Protein AF-0000000070905536 (afdb_homodimer)

Secondary structure (DSSP, 8-state):
-------------TT-----SS-PPEEEEEEE-TTSSHHHHHHHHHT-GGGTTTEEEE---HHHHHSGGGSS--HHHHHHH-HHHHHHHHHHHHHHHHHHHHHHHHHH---SEEEEES-HHHIIIIIIHHHHHTT-S-HHHHHHHHHHHHHHHHH-GGGS-SEEEEEE--HHHHHHHHHHHT-GGGGG--HHHHHHHHHHHIIIIIIHHHGGGS--S--SS-EEEE----TTS-GGGTT-EEEEEE--TT--TTS--HHHHHHHHHHHHHHHHHHHHHHHHHH---S----------/-------------TT-----SS-PPEEEEEEE-TTSSHHHHHHHHHT-GGGTTTEEEE---HHHHHSGGGSS--HHHHHHH-HHHHHHHHHHHHHHHHHHHHHHHHHH---SEEEEES-HHHIIIIIIHHHHHTT-S-HHHHHHHHHHHHHHHHH-GGGS-SEEEEEE--HHHHHHHHHHHT-GGGGG--HHHHHHHHHHHIIIIIIHHHSTTSS----SS-EEEE----TTS-GGGTT-EEEEEE--TT--TTS--HHHHHHHHHHHHHHHHHHHHHHHHHH---S----------

InterPro domains:
  IPR027417 P-loop containing nucleoside triphosphate hydrolase [G3DSA:3.40.50.300] (26-272)
  IPR027417 P-loop containing nucleoside triphosphate hydrolase [SSF52540] (27-208)
  IPR031314 Deoxynucleoside kinase domain [PF01712] (29-270)
  IPR031314 Deoxynucleoside kinase domain [cd01673] (27-213)
  IPR050566 Deoxyribonucleoside Kinase [PTHR10513] (25-276)

Structure (mmCIF, N/CA/C/O backbone):
data_AF-0000000070905536-model_v1
#
loop_
_entity.id
_entity.type
_entity.pdbx_description
1 polymer 'Deoxynucleoside kinase domain-containing protein'
#
loop_
_atom_site.group_PDB
_atom_site.id
_atom_site.type_symbol
_atom_site.label_atom_id
_atom_site.label_alt_id
_atom_site.label_comp_id
_atom_site.label_asym_id
_atom_site.label_entity_id
_atom_site.label_seq_id
_atom_site.pdbx_PDB_ins_code
_atom_site.Cartn_x
_atom_site.Cartn_y
_atom_site.Cartn_z
_atom_site.occupancy
_atom_site.B_iso_or_equiv
_atom_site.auth_seq_id
_atom_site.auth_comp_id
_atom_site.auth_asym_id
_atom_site.auth_atom_id
_atom_site.pdbx_PDB_model_num
ATOM 1 N N . MET A 1 1 ? 29.844 -22.031 35.531 1 24.77 1 MET A N 1
ATOM 2 C CA . MET A 1 1 ? 28.781 -21.094 35.188 1 24.77 1 MET A CA 1
ATOM 3 C C . MET A 1 1 ? 29.25 -20.078 34.156 1 24.77 1 MET A C 1
ATOM 5 O O . MET A 1 1 ? 29.859 -19.062 34.531 1 24.77 1 MET A O 1
ATOM 9 N N . GLU A 1 2 ? 29.781 -20.422 33.031 1 27.12 2 GLU A N 1
ATOM 10 C CA . GLU A 1 2 ? 30.562 -19.656 32.062 1 27.12 2 GLU A CA 1
ATOM 11 C C . GLU A 1 2 ? 29.672 -18.688 31.297 1 27.12 2 GLU A C 1
ATOM 13 O O . GLU A 1 2 ? 28.656 -19.078 30.719 1 27.12 2 GLU A O 1
ATOM 18 N N . ILE A 1 3 ? 29.688 -17.359 31.672 1 24.09 3 ILE A N 1
ATOM 19 C CA . ILE A 1 3 ? 28.984 -16.188 31.141 1 24.09 3 ILE A CA 1
ATOM 20 C C . ILE A 1 3 ? 29.344 -15.977 29.688 1 24.09 3 ILE A C 1
ATOM 22 O O . ILE A 1 3 ? 30.5 -15.695 29.359 1 24.09 3 ILE A O 1
ATOM 26 N N . VAL A 1 4 ? 28.75 -16.672 28.766 1 25.94 4 VAL A N 1
ATOM 27 C CA . VAL A 1 4 ? 28.969 -16.422 27.344 1 25.94 4 VAL A CA 1
ATOM 28 C C . VAL A 1 4 ? 28.656 -14.961 27.031 1 25.94 4 VAL A C 1
ATOM 30 O O . VAL A 1 4 ? 27.531 -14.5 27.25 1 25.94 4 VAL A O 1
ATOM 33 N N . GLU A 1 5 ? 29.578 -14.039 27.016 1 24.72 5 GLU A N 1
ATOM 34 C CA . GLU A 1 5 ? 29.5 -12.625 26.672 1 24.72 5 GLU A CA 1
ATOM 35 C C . GLU A 1 5 ? 28.969 -12.43 25.266 1 24.72 5 GLU A C 1
ATOM 37 O O . GLU A 1 5 ? 29.562 -12.898 24.297 1 24.72 5 GLU A O 1
ATOM 42 N N . GLN A 1 6 ? 27.641 -12.398 25.094 1 23.75 6 GLN A N 1
ATOM 43 C CA . GLN A 1 6 ? 26.938 -12.078 23.859 1 23.75 6 GLN A CA 1
ATOM 44 C C . GLN A 1 6 ? 27.422 -10.75 23.281 1 23.75 6 GLN A C 1
ATOM 46 O O . GLN A 1 6 ? 27.328 -9.711 23.938 1 23.75 6 GLN A O 1
ATOM 51 N N . LYS A 1 7 ? 28.406 -10.789 22.406 1 25.23 7 LYS A N 1
ATOM 52 C CA . LYS A 1 7 ? 28.906 -9.633 21.656 1 25.23 7 LYS A CA 1
ATOM 53 C C . LYS A 1 7 ? 27.781 -8.844 21.016 1 25.23 7 LYS A C 1
ATOM 55 O O . LYS A 1 7 ? 27 -9.398 20.234 1 25.23 7 LYS A O 1
ATOM 60 N N . HIS A 1 8 ? 27.156 -7.855 21.688 1 24.94 8 HIS A N 1
ATOM 61 C CA . HIS A 1 8 ? 26.25 -6.816 21.203 1 24.94 8 HIS A CA 1
ATOM 62 C C . HIS A 1 8 ? 26.844 -6.078 20.016 1 24.94 8 HIS A C 1
ATOM 64 O O . HIS A 1 8 ? 27.75 -5.27 20.156 1 24.94 8 HIS A O 1
ATOM 70 N N . ASN A 1 9 ? 27.125 -6.797 18.922 1 27.47 9 ASN A N 1
ATOM 71 C CA . ASN A 1 9 ? 27.562 -5.961 17.812 1 27.47 9 ASN A CA 1
ATOM 72 C C . ASN A 1 9 ? 26.578 -4.828 17.547 1 27.47 9 ASN A C 1
ATOM 74 O O . ASN A 1 9 ? 25.391 -5.074 17.281 1 27.47 9 ASN A O 1
ATOM 78 N N . GLU A 1 10 ? 26.75 -3.666 18.109 1 27.67 10 GLU A N 1
ATOM 79 C CA . GLU A 1 10 ? 26.172 -2.346 17.891 1 27.67 10 GLU A CA 1
ATOM 80 C C . GLU A 1 10 ? 26.141 -2.002 16.406 1 27.67 10 GLU A C 1
ATOM 82 O O . GLU A 1 10 ? 27.094 -1.411 15.875 1 27.67 10 GLU A O 1
ATOM 87 N N . ASN A 1 11 ? 25.891 -2.967 15.539 1 30.77 11 ASN A N 1
ATOM 88 C CA . ASN A 1 11 ? 25.797 -2.428 14.188 1 30.77 11 ASN A CA 1
ATOM 89 C C . ASN A 1 11 ? 24.812 -1.26 14.125 1 30.77 11 ASN A C 1
ATOM 91 O O . ASN A 1 11 ? 23.641 -1.409 14.461 1 30.77 11 ASN A O 1
ATOM 95 N N . GLY A 1 12 ? 25.281 -0.076 14.422 1 28.23 12 GLY A N 1
ATOM 96 C CA . GLY A 1 12 ? 24.578 1.171 14.172 1 28.23 12 GLY A CA 1
ATOM 97 C C . GLY A 1 12 ? 23.766 1.142 12.891 1 28.23 12 GLY A C 1
ATOM 98 O O . GLY A 1 12 ? 24 0.307 12.016 1 28.23 12 GLY A O 1
ATOM 99 N N . PRO A 1 13 ? 22.562 1.655 12.953 1 30.08 13 PRO A N 1
ATOM 100 C CA . PRO A 1 13 ? 21.609 1.548 11.852 1 30.08 13 PRO A CA 1
ATOM 101 C C . PRO A 1 13 ? 22.219 1.915 10.5 1 30.08 13 PRO A C 1
ATOM 103 O O . PRO A 1 13 ? 22.875 2.953 10.383 1 30.08 13 PRO A O 1
ATOM 106 N N . ALA A 1 14 ? 22.594 0.981 9.672 1 32.12 14 ALA A N 1
ATOM 107 C CA . ALA A 1 14 ? 23.031 1.047 8.281 1 32.12 14 ALA A CA 1
ATOM 108 C C . ALA A 1 14 ? 22.172 2.025 7.48 1 32.12 14 ALA A C 1
ATOM 110 O O . ALA A 1 14 ? 22.281 2.1 6.254 1 32.12 14 ALA A O 1
ATOM 111 N N . CYS A 1 15 ? 21.234 2.549 8.211 1 30.19 15 CYS A N 1
ATOM 112 C CA . CYS A 1 15 ? 20.281 3.283 7.371 1 30.19 15 CYS A CA 1
ATOM 113 C C . CYS A 1 15 ? 20.984 4.438 6.66 1 30.19 15 CYS A C 1
ATOM 115 O O . CYS A 1 15 ? 20.328 5.246 5.996 1 30.19 15 CYS A O 1
ATOM 117 N N . CYS A 1 16 ? 22.172 4.82 7.168 1 31.23 16 CYS A N 1
ATOM 118 C CA . CYS A 1 16 ? 22.641 5.918 6.332 1 31.23 16 CYS A CA 1
ATOM 119 C C . CYS A 1 16 ? 22.891 5.449 4.902 1 31.23 16 CYS A C 1
ATOM 121 O O . CYS A 1 16 ? 23.859 4.746 4.629 1 31.23 16 CYS A O 1
ATOM 123 N N . GLU A 1 17 ? 21.969 4.969 4.184 1 35.09 17 GLU A N 1
ATOM 124 C CA . GLU A 1 17 ? 22.156 4.758 2.754 1 35.09 17 GLU A CA 1
ATOM 125 C C . GLU A 1 17 ? 23.172 5.75 2.176 1 35.09 17 GLU A C 1
ATOM 127 O O . GLU A 1 17 ? 23.328 6.855 2.699 1 35.09 17 GLU A O 1
ATOM 132 N N . ALA A 1 18 ? 23.984 5.305 1.273 1 30.55 18 ALA A N 1
ATOM 133 C CA . ALA A 1 18 ? 24.906 6.094 0.462 1 30.55 18 ALA A CA 1
ATOM 134 C C . ALA A 1 18 ? 24.25 7.395 -0.001 1 30.55 18 ALA A C 1
ATOM 136 O O . ALA A 1 18 ? 23.25 7.375 -0.714 1 30.55 18 ALA A O 1
ATOM 137 N N . ILE A 1 19 ? 24.125 8.477 0.789 1 34.62 19 ILE A N 1
ATOM 138 C CA . ILE A 1 19 ? 23.812 9.828 0.347 1 34.62 19 ILE A CA 1
ATOM 139 C C . ILE A 1 19 ? 24.438 10.078 -1.027 1 34.62 19 ILE A C 1
ATOM 141 O O . ILE A 1 19 ? 25.656 10.117 -1.166 1 34.62 19 ILE A O 1
ATOM 145 N N . GLY A 1 20 ? 24.109 9.469 -1.972 1 36.72 20 GLY A N 1
ATOM 146 C CA . GLY A 1 20 ? 24.641 10.125 -3.158 1 36.72 20 GLY A CA 1
ATOM 147 C C . GLY A 1 20 ? 24.703 11.633 -3.021 1 36.72 20 GLY A C 1
ATOM 148 O O . GLY A 1 20 ? 24.094 12.211 -2.121 1 36.72 20 GLY A O 1
ATOM 149 N N . THR A 1 21 ? 25.672 12.406 -3.641 1 42.56 21 THR A N 1
ATOM 150 C CA . THR A 1 21 ? 26.109 13.797 -3.598 1 42.56 21 THR A CA 1
ATOM 151 C C . THR A 1 21 ? 24.906 14.742 -3.598 1 42.56 21 THR A C 1
ATOM 153 O O . THR A 1 21 ? 25.078 15.953 -3.449 1 42.56 21 THR A O 1
ATOM 156 N N . GLU A 1 22 ? 23.719 14.367 -4.145 1 49.28 22 GLU A N 1
ATOM 157 C CA . GLU A 1 22 ? 22.719 15.43 -4.211 1 49.28 22 GLU A CA 1
ATOM 158 C C . GLU A 1 22 ? 21.969 15.57 -2.887 1 49.28 22 GLU A C 1
ATOM 160 O O . GLU A 1 22 ? 21.672 14.57 -2.227 1 49.28 22 GLU A O 1
ATOM 165 N N . PRO A 1 23 ? 21.953 16.703 -2.246 1 57.97 23 PRO A N 1
ATOM 166 C CA . PRO A 1 23 ? 21.406 16.984 -0.92 1 57.97 23 PRO A CA 1
ATOM 167 C C . PRO A 1 23 ? 19.969 16.5 -0.754 1 57.97 23 PRO A C 1
ATOM 169 O O . PRO A 1 23 ? 19.141 16.703 -1.645 1 57.97 23 PRO A O 1
ATOM 172 N N . VAL A 1 24 ? 19.609 15.492 0.017 1 75.62 24 VAL A N 1
ATOM 173 C CA . VAL A 1 24 ? 18.297 14.969 0.348 1 75.62 24 VAL A CA 1
ATOM 174 C C . VAL A 1 24 ? 17.484 16.031 1.088 1 75.62 24 VAL A C 1
ATOM 176 O O . VAL A 1 24 ? 18 16.672 2.014 1 75.62 24 VAL A O 1
ATOM 179 N N . ALA A 1 25 ? 16.25 16.406 0.589 1 88.56 25 ALA A N 1
ATOM 180 C CA . ALA A 1 25 ? 15.367 17.406 1.182 1 88.56 25 ALA A CA 1
ATOM 181 C C . ALA A 1 25 ? 15.023 17.047 2.625 1 88.56 25 ALA A C 1
ATOM 183 O O . ALA A 1 25 ? 14.789 15.883 2.941 1 88.56 25 ALA A O 1
ATOM 184 N N . VAL A 1 26 ? 15.164 18.047 3.506 1 93.75 26 VAL A N 1
ATOM 185 C CA . VAL A 1 26 ? 14.664 17.875 4.863 1 93.75 26 VAL A CA 1
ATOM 186 C C . VAL A 1 26 ? 13.133 17.891 4.852 1 93.75 26 VAL A C 1
ATOM 188 O O . VAL A 1 26 ? 12.516 18.828 4.363 1 93.75 26 VAL A O 1
ATOM 191 N N . ARG A 1 27 ? 12.547 16.859 5.363 1 95.88 27 ARG A N 1
ATOM 192 C CA . ARG A 1 27 ? 11.094 16.719 5.359 1 95.88 27 ARG A CA 1
ATOM 193 C C . ARG A 1 27 ? 10.508 17.078 6.723 1 95.88 27 ARG A C 1
ATOM 195 O O . ARG A 1 27 ? 10.906 16.516 7.746 1 95.88 27 ARG A O 1
ATOM 202 N N . VAL A 1 28 ? 9.547 18.016 6.676 1 97.06 28 VAL A N 1
ATOM 203 C CA . VAL A 1 28 ? 8.922 18.484 7.906 1 97.06 28 VAL A CA 1
ATOM 204 C C . VAL A 1 28 ? 7.41 18.297 7.832 1 97.06 28 VAL A C 1
ATOM 206 O O . VAL A 1 28 ? 6.766 18.75 6.883 1 97.06 28 VAL A O 1
ATOM 209 N N . SER A 1 29 ? 6.879 17.609 8.82 1 97.56 29 SER A N 1
ATOM 210 C CA . SER A 1 29 ? 5.438 17.375 8.859 1 97.56 29 SER A CA 1
ATOM 211 C C . SER A 1 29 ? 4.73 18.406 9.742 1 97.56 29 SER A C 1
ATOM 213 O O . SER A 1 29 ? 5.105 18.594 10.898 1 97.56 29 SER A O 1
ATOM 215 N N . PHE A 1 30 ? 3.768 19.078 9.172 1 97.75 30 PHE A N 1
ATOM 216 C CA . PHE A 1 30 ? 2.898 19.969 9.93 1 97.75 30 PHE A CA 1
ATOM 217 C C . PHE A 1 30 ? 1.668 19.219 10.438 1 97.75 30 PHE A C 1
ATOM 219 O O . PHE A 1 30 ? 0.887 18.688 9.641 1 97.75 30 PHE A O 1
ATOM 226 N N . GLU A 1 31 ? 1.532 19.25 11.742 1 97.25 31 GLU A N 1
ATOM 227 C CA . GLU A 1 31 ? 0.536 18.406 12.406 1 97.25 31 GLU A CA 1
ATOM 228 C C . GLU A 1 31 ? -0.445 19.25 13.211 1 97.25 31 GLU A C 1
ATOM 230 O O . GLU A 1 31 ? -0.128 20.375 13.594 1 97.25 31 GLU A O 1
ATOM 235 N N . GLY A 1 32 ? -1.61 18.656 13.453 1 96.31 32 GLY A N 1
ATOM 236 C CA . GLY A 1 32 ? -2.65 19.328 14.203 1 96.31 32 GLY A CA 1
ATOM 237 C C . GLY A 1 32 ? -4.051 18.891 13.828 1 96.31 32 GLY A C 1
ATOM 238 O O . GLY A 1 32 ? -4.234 18.172 12.844 1 96.31 32 GLY A O 1
ATOM 239 N N . ASN A 1 33 ? -4.977 19.359 14.633 1 96.19 33 ASN A N 1
ATOM 240 C CA . ASN A 1 33 ? -6.379 18.984 14.453 1 96.19 33 ASN A CA 1
ATOM 241 C C . ASN A 1 33 ? -6.941 19.547 13.148 1 96.19 33 ASN A C 1
ATOM 243 O O . ASN A 1 33 ? -6.32 20.406 12.516 1 96.19 33 ASN A O 1
ATOM 247 N N . ILE A 1 34 ? -8.055 18.938 12.703 1 93.25 34 ILE A N 1
ATOM 248 C CA . ILE A 1 34 ? -8.789 19.469 11.562 1 93.25 34 ILE A CA 1
ATOM 249 C C . ILE A 1 34 ? -9.273 20.891 11.883 1 93.25 34 ILE A C 1
ATOM 251 O O . ILE A 1 34 ? -9.836 21.125 12.953 1 93.25 34 ILE A O 1
ATOM 255 N N . GLY A 1 35 ? -8.961 21.859 11.039 1 91.12 35 GLY A N 1
ATOM 256 C CA . GLY A 1 35 ? -9.43 23.219 11.242 1 91.12 35 GLY A CA 1
ATOM 257 C C . GLY A 1 35 ? -8.461 24.062 12.039 1 91.12 35 GLY A C 1
ATOM 258 O O . GLY A 1 35 ? -8.734 25.234 12.312 1 91.12 35 GLY A O 1
ATOM 259 N N . VAL A 1 36 ? -7.312 23.531 12.352 1 93.25 36 VAL A N 1
ATOM 260 C CA . VAL A 1 36 ? -6.398 24.281 13.211 1 93.25 36 VAL A CA 1
ATOM 261 C C . VAL A 1 36 ? -5.707 25.375 12.406 1 93.25 36 VAL A C 1
ATOM 263 O O . VAL A 1 36 ? -5.211 26.359 12.977 1 93.25 36 VAL A O 1
ATOM 266 N N . GLY A 1 37 ? -5.551 25.188 11.055 1 90.56 37 GLY A N 1
ATOM 267 C CA . GLY A 1 37 ? -4.945 26.203 10.219 1 90.56 37 GLY A CA 1
ATOM 268 C C . GLY A 1 37 ? -3.691 25.734 9.508 1 90.56 37 GLY A C 1
ATOM 269 O O . GLY A 1 37 ? -2.834 26.531 9.148 1 90.56 37 GLY A O 1
ATOM 270 N N . LYS A 1 38 ? -3.52 24.453 9.273 1 93.75 38 LYS A N 1
ATOM 271 C CA . LYS A 1 38 ? -2.328 23.875 8.656 1 93.75 38 LYS A CA 1
ATOM 272 C C . LYS A 1 38 ? -2.146 24.391 7.227 1 93.75 38 LYS A C 1
ATOM 274 O O . LYS A 1 38 ? -1.071 24.875 6.867 1 93.75 38 LYS A O 1
ATOM 279 N N . SER A 1 39 ? -3.248 24.297 6.414 1 91.12 39 SER A N 1
ATOM 280 C CA . SER A 1 39 ? -3.158 24.719 5.02 1 91.12 39 SER A CA 1
ATOM 281 C C . SER A 1 39 ? -2.822 26.203 4.91 1 91.12 39 SER A C 1
ATOM 283 O O . SER A 1 39 ? -2.051 26.609 4.035 1 91.12 39 SER A O 1
ATOM 285 N N . THR A 1 40 ? -3.328 26.984 5.785 1 90 40 THR A N 1
ATOM 286 C CA . THR A 1 40 ? -3.113 28.422 5.773 1 90 40 THR A CA 1
ATOM 287 C C . THR A 1 40 ? -1.669 28.766 6.133 1 90 40 THR A C 1
ATOM 289 O O . THR A 1 40 ? -1.025 29.562 5.457 1 90 40 THR A O 1
ATOM 292 N N . ILE A 1 41 ? -1.142 28.172 7.203 1 92.88 41 ILE A N 1
ATOM 293 C CA . ILE A 1 41 ? 0.218 28.484 7.629 1 92.88 41 ILE A CA 1
ATOM 294 C C . ILE A 1 41 ? 1.213 28.016 6.574 1 92.88 41 ILE A C 1
ATOM 296 O O . ILE A 1 41 ? 2.242 28.641 6.348 1 92.88 41 ILE A O 1
ATOM 300 N N . LEU A 1 42 ? 0.97 26.875 5.98 1 94.75 42 LEU A N 1
ATOM 301 C CA . LEU A 1 42 ? 1.847 26.359 4.934 1 94.75 42 LEU A CA 1
ATOM 302 C C . LEU A 1 42 ? 1.916 27.328 3.756 1 94.75 42 LEU A C 1
ATOM 304 O O . LEU A 1 42 ? 2.986 27.531 3.178 1 94.75 42 LEU A O 1
ATOM 308 N N . LYS A 1 43 ? 0.815 27.953 3.424 1 91.19 43 LYS A N 1
ATOM 309 C CA . LYS A 1 43 ? 0.798 28.969 2.369 1 91.19 43 LYS A CA 1
ATOM 310 C C . LYS A 1 43 ? 1.633 30.188 2.758 1 91.19 43 LYS A C 1
ATOM 312 O O . LYS A 1 43 ? 2.365 30.734 1.932 1 91.19 43 LYS A O 1
ATOM 317 N N . LEU A 1 44 ? 1.514 30.594 3.988 1 91.25 44 LEU A N 1
ATOM 318 C CA . LEU A 1 44 ? 2.293 31.719 4.484 1 91.25 44 LEU A CA 1
ATOM 319 C C . LEU A 1 44 ? 3.787 31.422 4.426 1 91.25 44 LEU A C 1
ATOM 321 O O . LEU A 1 44 ? 4.582 32.281 4.016 1 91.25 44 LEU A O 1
ATOM 325 N N . LEU A 1 45 ? 4.133 30.219 4.758 1 94.75 45 LEU A N 1
ATOM 326 C CA . LEU A 1 45 ? 5.535 29.812 4.773 1 94.75 45 LEU A CA 1
ATOM 327 C C . LEU A 1 45 ? 6.086 29.719 3.354 1 94.75 45 LEU A C 1
ATOM 329 O O . LEU A 1 45 ? 7.242 30.062 3.104 1 94.75 45 LEU A O 1
ATOM 333 N N . GLN A 1 46 ? 5.27 29.25 2.484 1 92.12 46 GLN A N 1
ATOM 334 C CA . GLN A 1 46 ? 5.68 29.125 1.091 1 92.12 46 GLN A CA 1
ATOM 335 C C . GLN A 1 46 ? 6.039 30.484 0.497 1 92.12 46 GLN A C 1
ATOM 337 O O . GLN A 1 46 ? 6.934 30.578 -0.345 1 92.12 46 GLN A O 1
ATOM 342 N N . SER A 1 47 ? 5.426 31.531 0.919 1 92.06 47 SER A N 1
ATOM 343 C CA . SER A 1 47 ? 5.621 32.875 0.379 1 92.06 47 SER A CA 1
ATOM 344 C C . SER A 1 47 ? 6.605 33.688 1.224 1 92.06 47 SER A C 1
ATOM 346 O O . SER A 1 47 ? 6.898 34.844 0.92 1 92.06 47 SER A O 1
ATOM 348 N N . HIS A 1 48 ? 7.031 33.125 2.252 1 94.81 48 HIS A N 1
ATOM 349 C CA . HIS A 1 48 ? 7.914 33.844 3.156 1 94.81 48 HIS A CA 1
ATOM 350 C C . HIS A 1 48 ? 9.25 34.156 2.494 1 94.81 48 HIS A C 1
ATOM 352 O O . HIS A 1 48 ? 9.867 33.25 1.902 1 94.81 48 HIS A O 1
ATOM 358 N N . PRO A 1 49 ? 9.812 35.281 2.629 1 95.75 49 PRO A N 1
ATOM 359 C CA . PRO A 1 49 ? 11.031 35.719 1.926 1 95.75 49 PRO A CA 1
ATOM 360 C C . PRO A 1 49 ? 12.242 34.844 2.291 1 95.75 49 PRO A C 1
ATOM 362 O O . PRO A 1 49 ? 13.07 34.562 1.429 1 95.75 49 PRO A O 1
ATOM 365 N N . ARG A 1 50 ? 12.336 34.406 3.506 1 96.25 50 ARG A N 1
ATOM 366 C CA . ARG A 1 50 ? 13.5 33.656 3.961 1 96.25 50 ARG A CA 1
ATOM 367 C C . ARG A 1 50 ? 13.453 32.219 3.463 1 96.25 50 ARG A C 1
ATOM 369 O O . ARG A 1 50 ? 14.445 31.484 3.539 1 96.25 50 ARG A O 1
ATOM 376 N N . LEU A 1 51 ? 12.289 31.812 2.963 1 96.12 51 LEU A N 1
ATOM 377 C CA . LEU A 1 51 ? 12.117 30.422 2.529 1 96.12 51 LEU A CA 1
ATOM 378 C C . LEU A 1 51 ? 11.969 30.344 1.015 1 96.12 51 LEU A C 1
ATOM 380 O O . LEU A 1 51 ? 11.859 29.25 0.454 1 96.12 51 LEU A O 1
ATOM 384 N N . GLN A 1 52 ? 11.984 31.453 0.396 1 91.25 52 GLN A N 1
ATOM 385 C CA . GLN A 1 52 ? 11.797 31.516 -1.051 1 91.25 52 GLN A CA 1
ATOM 386 C C . GLN A 1 52 ? 12.867 30.688 -1.769 1 91.25 52 GLN A C 1
ATOM 388 O O . GLN A 1 52 ? 14.062 30.844 -1.493 1 91.25 52 GLN A O 1
ATOM 393 N N . GLY A 1 53 ? 12.375 29.797 -2.668 1 90 53 GLY A N 1
ATOM 394 C CA . GLY A 1 53 ? 13.289 28.984 -3.463 1 90 53 GLY A CA 1
ATOM 395 C C . GLY A 1 53 ? 13.852 27.797 -2.703 1 90 53 GLY A C 1
ATOM 396 O O . GLY A 1 53 ? 14.586 26.984 -3.27 1 90 53 GLY A O 1
ATOM 397 N N . LYS A 1 54 ? 13.484 27.672 -1.436 1 93 54 LYS A N 1
ATOM 398 C CA . LYS A 1 54 ? 14.086 26.625 -0.613 1 93 54 LYS A CA 1
ATOM 399 C C . LYS A 1 54 ? 13.055 25.562 -0.245 1 93 54 LYS A C 1
ATOM 401 O O . LYS A 1 54 ? 13.414 24.469 0.226 1 93 54 LYS A O 1
ATOM 406 N N . THR A 1 55 ? 11.828 25.953 -0.501 1 95.12 55 THR A N 1
ATOM 407 C CA . THR A 1 55 ? 10.805 25.094 0.079 1 95.12 55 THR A CA 1
ATOM 408 C C . THR A 1 55 ? 9.844 24.594 -0.996 1 95.12 55 THR A C 1
ATOM 410 O O . THR A 1 55 ? 9.664 25.25 -2.027 1 95.12 55 THR A O 1
ATOM 413 N N . GLU A 1 56 ? 9.336 23.438 -0.817 1 95.88 56 GLU A N 1
ATOM 414 C CA . GLU A 1 56 ? 8.188 22.859 -1.502 1 95.88 56 GLU A CA 1
ATOM 415 C C . GLU A 1 56 ? 7.121 22.406 -0.507 1 95.88 56 GLU A C 1
ATOM 417 O O . GLU A 1 56 ? 7.438 21.797 0.518 1 95.88 56 GLU A O 1
ATOM 422 N N . VAL A 1 57 ? 5.922 22.812 -0.833 1 96.44 57 VAL A N 1
ATOM 423 C CA . VAL A 1 57 ? 4.824 22.484 0.072 1 96.44 57 VAL A CA 1
ATOM 424 C C . VAL A 1 57 ? 3.982 21.359 -0.526 1 96.44 57 VAL A C 1
ATOM 426 O O . VAL A 1 57 ? 3.604 21.422 -1.698 1 96.44 57 VAL A O 1
ATOM 429 N N . LEU A 1 58 ? 3.764 20.375 0.298 1 96.12 58 LEU A N 1
ATOM 430 C CA . LEU A 1 58 ? 2.865 19.281 -0.071 1 96.12 58 LEU A CA 1
ATOM 431 C C . LEU A 1 58 ? 1.571 19.359 0.731 1 96.12 58 LEU A C 1
ATOM 433 O O . LEU A 1 58 ? 1.527 18.922 1.884 1 96.12 58 LEU A O 1
ATOM 437 N N . GLN A 1 59 ? 0.591 19.812 0.08 1 95.06 59 GLN A N 1
ATOM 438 C CA . GLN A 1 59 ? -0.72 19.859 0.719 1 95.06 59 GLN A CA 1
ATOM 439 C C . GLN A 1 59 ? -1.429 18.516 0.62 1 95.06 59 GLN A C 1
ATOM 441 O O . GLN A 1 59 ? -1.206 17.766 -0.328 1 95.06 59 GLN A O 1
ATOM 446 N N . GLU A 1 60 ? -2.248 18.281 1.646 1 93.19 60 GLU A N 1
ATOM 447 C CA . GLU A 1 60 ? -3.068 17.078 1.558 1 93.19 60 GLU A CA 1
ATOM 448 C C . GLU A 1 60 ? -3.893 17.062 0.274 1 93.19 60 GLU A C 1
ATOM 450 O O . GLU A 1 60 ? -4.5 18.062 -0.091 1 93.19 60 GLU A O 1
ATOM 455 N N . PRO A 1 61 ? -3.914 15.898 -0.346 1 91.44 61 PRO A N 1
ATOM 456 C CA . PRO A 1 61 ? -4.656 15.828 -1.606 1 91.44 61 PRO A CA 1
ATOM 457 C C . PRO A 1 61 ? -6.145 15.555 -1.398 1 91.44 61 PRO A C 1
ATOM 459 O O . PRO A 1 61 ? -6.672 14.562 -1.913 1 91.44 61 PRO A O 1
ATOM 462 N N . ILE A 1 62 ? -6.82 16.422 -0.784 1 91.44 62 ILE A N 1
ATOM 463 C CA . ILE A 1 62 ? -8.227 16.281 -0.422 1 91.44 62 ILE A CA 1
ATOM 464 C C . ILE A 1 62 ? -9.07 16.141 -1.686 1 91.44 62 ILE A C 1
ATOM 466 O O . ILE A 1 62 ? -10.055 15.391 -1.703 1 91.44 62 ILE A O 1
ATOM 470 N N . TRP A 1 63 ? -8.719 16.812 -2.734 1 91.31 63 TRP A N 1
ATOM 471 C CA . TRP A 1 63 ? -9.453 16.766 -3.996 1 91.31 63 TRP A CA 1
ATOM 472 C C . TRP A 1 63 ? -9.516 15.344 -4.535 1 91.31 63 TRP A C 1
ATOM 474 O O . TRP A 1 63 ? -10.508 14.953 -5.16 1 91.31 63 TRP A O 1
ATOM 484 N N . GLU A 1 64 ? -8.492 14.516 -4.258 1 93.88 64 GLU A N 1
ATOM 485 C CA . GLU A 1 64 ? -8.484 13.117 -4.676 1 93.88 64 GLU A CA 1
ATOM 486 C C . GLU A 1 64 ? -9.531 12.312 -3.908 1 93.88 64 GLU A C 1
ATOM 488 O O . GLU A 1 64 ? -10.055 11.328 -4.422 1 93.88 64 GLU A O 1
ATOM 493 N N . TRP A 1 65 ? -9.781 12.742 -2.693 1 95.88 65 TRP A N 1
ATOM 494 C CA . TRP A 1 65 ? -10.719 12.023 -1.844 1 95.88 65 TRP A CA 1
ATOM 495 C C . TRP A 1 65 ? -12.156 12.422 -2.162 1 95.88 65 TRP A C 1
ATOM 497 O O . TRP A 1 65 ? -13.078 11.625 -1.992 1 95.88 65 TRP A O 1
ATOM 507 N N . GLN A 1 66 ? -12.312 13.664 -2.648 1 94.94 66 GLN A N 1
ATOM 508 C CA . GLN A 1 66 ? -13.633 14.219 -2.934 1 94.94 66 GLN A CA 1
ATOM 509 C C . GLN A 1 66 ? -14.125 13.781 -4.312 1 94.94 66 GLN A C 1
ATOM 511 O O . GLN A 1 66 ? -15.312 13.898 -4.617 1 94.94 66 GLN A O 1
ATOM 516 N N . ASN A 1 67 ? -13.234 13.406 -5.133 1 96.12 67 ASN A N 1
ATOM 517 C CA . ASN A 1 67 ? -13.516 12.938 -6.488 1 96.12 67 ASN A CA 1
ATOM 518 C C . ASN A 1 67 ? -12.516 11.875 -6.934 1 96.12 67 ASN A C 1
ATOM 520 O O . ASN A 1 67 ? -11.633 12.148 -7.75 1 96.12 67 ASN A O 1
ATOM 524 N N . VAL A 1 68 ? -12.789 10.664 -6.512 1 96.06 68 VAL A N 1
ATOM 525 C CA . VAL A 1 68 ? -11.836 9.57 -6.688 1 96.06 68 VAL A CA 1
ATOM 526 C C . VAL A 1 68 ? -11.641 9.289 -8.18 1 96.06 68 VAL A C 1
ATOM 528 O O . VAL A 1 68 ? -12.594 8.93 -8.875 1 96.06 68 VAL A O 1
ATOM 531 N N . LYS A 1 69 ? -10.438 9.492 -8.672 1 91.94 69 LYS A N 1
ATOM 532 C CA . LYS A 1 69 ? -10.008 9.219 -10.031 1 91.94 69 LYS A CA 1
ATOM 533 C C . LYS A 1 69 ? -10.898 9.93 -11.047 1 91.94 69 LYS A C 1
ATOM 535 O O . LYS A 1 69 ? -11.07 9.453 -12.172 1 91.94 69 LYS A O 1
ATOM 540 N N . GLY A 1 70 ? -11.555 10.93 -10.578 1 92.56 70 GLY A N 1
ATOM 541 C CA . GLY A 1 70 ? -12.414 11.695 -11.477 1 92.56 70 GLY A CA 1
ATOM 542 C C . GLY A 1 70 ? -13.734 11.016 -11.758 1 92.56 70 GLY A C 1
ATOM 543 O O . GLY A 1 70 ? -14.406 11.336 -12.75 1 92.56 70 GLY A O 1
ATOM 544 N N . THR A 1 71 ? -14.156 10.133 -10.914 1 93.81 71 THR A N 1
ATOM 545 C CA . THR A 1 71 ? -15.367 9.352 -11.156 1 93.81 71 THR A CA 1
ATOM 546 C C . THR A 1 71 ? -16.594 10.094 -10.648 1 93.81 71 THR A C 1
ATOM 548 O O . THR A 1 71 ? -17.734 9.703 -10.953 1 93.81 71 THR A O 1
ATOM 551 N N . GLY A 1 72 ? -16.359 11.102 -9.875 1 94.62 72 GLY A N 1
ATOM 552 C CA . GLY A 1 72 ? -17.469 11.781 -9.219 1 94.62 72 GLY A CA 1
ATOM 553 C C . GLY A 1 72 ? -17.812 11.188 -7.863 1 94.62 72 GLY A C 1
ATOM 554 O O . GLY A 1 72 ? -18.625 11.742 -7.125 1 94.62 72 GLY A O 1
ATOM 555 N N . LEU A 1 73 ? -17.203 10.125 -7.527 1 96.31 73 LEU A N 1
ATOM 556 C CA . LEU A 1 73 ? -17.438 9.484 -6.238 1 96.31 73 LEU A CA 1
ATOM 557 C C . LEU A 1 73 ? -16.641 10.18 -5.137 1 96.31 73 LEU A C 1
ATOM 559 O O . LEU A 1 73 ? -15.438 10.422 -5.289 1 96.31 73 LEU A O 1
ATOM 563 N N . ASN A 1 74 ? -17.297 10.523 -4.082 1 96.69 74 ASN A N 1
ATOM 564 C CA . ASN A 1 74 ? -16.703 11.281 -2.982 1 96.69 74 ASN A CA 1
ATOM 565 C C . ASN A 1 74 ? -16.438 10.398 -1.769 1 96.69 74 ASN A C 1
ATOM 567 O O . ASN A 1 74 ? -17.344 10.148 -0.971 1 96.69 74 ASN A O 1
ATOM 571 N N . MET A 1 75 ? -15.25 9.992 -1.566 1 96.31 75 MET A N 1
ATOM 572 C CA . MET A 1 75 ? -14.82 9.086 -0.502 1 96.31 75 MET A CA 1
ATOM 573 C C . MET A 1 75 ? -14.953 9.758 0.863 1 96.31 75 MET A C 1
ATOM 575 O O . MET A 1 75 ? -15.336 9.109 1.839 1 96.31 75 MET A O 1
ATOM 579 N N . LEU A 1 76 ? -14.531 11 0.892 1 94.88 76 LEU A N 1
ATOM 580 C CA . LEU A 1 76 ? -14.594 11.758 2.133 1 94.88 76 LEU A CA 1
ATOM 581 C C . LEU A 1 76 ? -16.031 11.844 2.646 1 94.88 76 LEU A C 1
ATOM 583 O O . LEU A 1 76 ? -16.281 11.602 3.828 1 94.88 76 LEU A O 1
ATOM 587 N N . ASP A 1 77 ? -16.906 12.07 1.785 1 94.75 77 ASP A N 1
ATOM 588 C CA . ASP A 1 77 ? -18.328 12.141 2.119 1 94.75 77 ASP A CA 1
ATOM 589 C C . ASP A 1 77 ? -18.859 10.781 2.586 1 94.75 77 ASP A C 1
ATOM 591 O O . ASP A 1 77 ? -19.609 10.703 3.557 1 94.75 77 ASP A O 1
ATOM 595 N N . ALA A 1 78 ? -18.484 9.758 1.87 1 95.81 78 ALA A N 1
ATOM 596 C CA . ALA A 1 78 ? -18.906 8.406 2.236 1 95.81 78 ALA A CA 1
ATOM 597 C C . ALA A 1 78 ? -18.469 8.062 3.654 1 95.81 78 ALA A C 1
ATOM 599 O O . ALA A 1 78 ? -19.234 7.508 4.438 1 95.81 78 ALA A O 1
ATOM 600 N N . PHE A 1 79 ? -17.281 8.445 4.055 1 95.69 79 PHE A N 1
ATOM 601 C CA . PHE A 1 79 ? -16.734 8.156 5.375 1 95.69 79 PHE A CA 1
ATOM 602 C C . PHE A 1 79 ? -17.547 8.867 6.457 1 95.69 79 PHE A C 1
ATOM 604 O O . PHE A 1 79 ? -17.969 8.242 7.43 1 95.69 79 PHE A O 1
ATOM 611 N N . TYR A 1 80 ? -17.719 10.141 6.227 1 91.12 80 TYR A N 1
ATOM 612 C CA . TYR A 1 80 ? -18.406 10.898 7.277 1 91.12 80 TYR A CA 1
ATOM 613 C C . TYR A 1 80 ? -19.859 10.469 7.406 1 91.12 80 TYR A C 1
ATOM 615 O O . TYR A 1 80 ? -20.422 10.484 8.508 1 91.12 80 TYR A O 1
ATOM 623 N N . LYS A 1 81 ? -20.484 10.008 6.395 1 92.88 81 LYS A N 1
ATOM 624 C CA . LYS A 1 81 ? -21.891 9.609 6.41 1 92.88 81 LYS A CA 1
ATOM 625 C C . LYS A 1 81 ? -22.062 8.219 7.02 1 92.88 81 LYS A C 1
ATOM 627 O O . LYS A 1 81 ? -23.047 7.945 7.695 1 92.88 81 LYS A O 1
ATOM 632 N N . ASP A 1 82 ? -21.125 7.348 6.746 1 94.62 82 ASP A N 1
ATOM 633 C CA . ASP A 1 82 ? -21.188 5.98 7.254 1 94.62 82 ASP A CA 1
ATOM 634 C C . ASP A 1 82 ? -19.797 5.492 7.656 1 94.62 82 ASP A C 1
ATOM 636 O O . ASP A 1 82 ? -19.219 4.617 7 1 94.62 82 ASP A O 1
ATOM 640 N N . PRO A 1 83 ? -19.328 5.969 8.82 1 94.56 83 PRO A N 1
ATOM 641 C CA . PRO A 1 83 ? -17.953 5.66 9.219 1 94.56 83 PRO A CA 1
ATOM 642 C C . PRO A 1 83 ? -17.734 4.172 9.469 1 94.56 83 PRO A C 1
ATOM 644 O O . PRO A 1 83 ? -16.656 3.648 9.172 1 94.56 83 PRO A O 1
ATOM 647 N N . LYS A 1 84 ? -18.703 3.461 9.953 1 95 84 LYS A N 1
ATOM 648 C CA . LYS A 1 84 ? -18.516 2.041 10.234 1 95 84 LYS A CA 1
ATOM 649 C C . LYS A 1 84 ? -18.266 1.251 8.961 1 95 84 LYS A C 1
ATOM 651 O O . LYS A 1 84 ? -17.484 0.291 8.961 1 95 84 LYS A O 1
ATOM 656 N N . ARG A 1 85 ? -18.844 1.735 7.93 1 95.5 85 ARG A N 1
ATOM 657 C CA . ARG A 1 85 ? -18.703 1.032 6.656 1 95.5 85 ARG A CA 1
ATOM 658 C C . ARG A 1 85 ? -17.438 1.461 5.926 1 95.5 85 ARG A C 1
ATOM 660 O O . ARG A 1 85 ? -16.781 0.642 5.281 1 95.5 85 ARG A O 1
ATOM 667 N N . TYR A 1 86 ? -17.031 2.715 6.059 1 96.88 86 TYR A N 1
ATOM 668 C CA . TYR A 1 86 ? -16.094 3.232 5.074 1 96.88 86 TYR A CA 1
ATOM 669 C C . TYR A 1 86 ? -14.797 3.682 5.742 1 96.88 86 TYR A C 1
ATOM 671 O O . TYR A 1 86 ? -13.844 4.074 5.066 1 96.88 86 TYR A O 1
ATOM 679 N N . ALA A 1 87 ? -14.695 3.541 7.039 1 96.81 87 ALA A N 1
ATOM 680 C CA . ALA A 1 87 ? -13.523 4.059 7.734 1 96.81 87 ALA A CA 1
ATOM 681 C C . ALA A 1 87 ? -12.242 3.387 7.234 1 96.81 87 ALA A C 1
ATOM 683 O O . ALA A 1 87 ? -11.258 4.062 6.922 1 96.81 87 ALA A O 1
ATOM 684 N N . TYR A 1 88 ? -12.266 2.066 7.164 1 97.94 88 TYR A N 1
ATOM 685 C CA . TYR A 1 88 ? -11.07 1.377 6.703 1 97.94 88 TYR A CA 1
ATOM 686 C C . TYR A 1 88 ? -10.734 1.765 5.27 1 97.94 88 TYR A C 1
ATOM 688 O O . TYR A 1 88 ? -9.57 2.012 4.941 1 97.94 88 TYR A O 1
ATOM 696 N N . LEU A 1 89 ? -11.773 1.754 4.434 1 97.81 89 LEU A N 1
ATOM 697 C CA . LEU A 1 89 ? -11.578 2.137 3.041 1 97.81 89 LEU A CA 1
ATOM 698 C C . LEU A 1 89 ? -10.984 3.537 2.943 1 97.81 89 LEU A C 1
ATOM 700 O O . LEU A 1 89 ? -9.984 3.744 2.242 1 97.81 89 LEU A O 1
ATOM 704 N N . PHE A 1 90 ? -11.484 4.449 3.682 1 97.62 90 PHE A N 1
ATOM 705 C CA . PHE A 1 90 ? -11.047 5.84 3.635 1 97.62 90 PHE A CA 1
ATOM 706 C C . PHE A 1 90 ? -9.633 5.98 4.188 1 97.62 90 PHE A C 1
ATOM 708 O O . PHE A 1 90 ? -8.766 6.57 3.543 1 97.62 90 PHE A O 1
ATOM 715 N N . GLN A 1 91 ? -9.391 5.395 5.34 1 97.56 91 GLN A N 1
ATOM 716 C CA . GLN A 1 91 ? -8.086 5.559 5.98 1 97.56 91 GLN A CA 1
ATOM 717 C C . GLN A 1 91 ? -6.984 4.895 5.164 1 97.56 91 GLN A C 1
ATOM 719 O O . GLN A 1 91 ? -5.863 5.406 5.094 1 97.56 91 GLN A O 1
ATOM 724 N N . SER A 1 92 ? -7.277 3.74 4.574 1 97.38 92 SER A N 1
ATOM 725 C CA . SER A 1 92 ? -6.285 3.104 3.715 1 97.38 92 SER A CA 1
ATOM 726 C C . SER A 1 92 ? -6.035 3.928 2.455 1 97.38 92 SER A C 1
ATOM 728 O O . SER A 1 92 ? -4.902 4.004 1.974 1 97.38 92 SER A O 1
ATOM 730 N N . PHE A 1 93 ? -7.074 4.539 1.946 1 97.31 93 PHE A N 1
ATOM 731 C CA . PHE A 1 93 ? -6.957 5.387 0.766 1 97.31 93 PHE A CA 1
ATOM 732 C C . PHE A 1 93 ? -6.152 6.641 1.08 1 97.31 93 PHE A C 1
ATOM 734 O O . PHE A 1 93 ? -5.301 7.055 0.29 1 97.31 93 PHE A O 1
ATOM 741 N N . VAL A 1 94 ? -6.414 7.227 2.232 1 97.25 94 VAL A N 1
ATOM 742 C CA . VAL A 1 94 ? -5.66 8.383 2.703 1 97.25 94 VAL A CA 1
ATOM 743 C C . VAL A 1 94 ? -4.18 8.023 2.82 1 97.25 94 VAL A C 1
ATOM 745 O O . VAL A 1 94 ? -3.318 8.758 2.334 1 97.25 94 VAL A O 1
ATOM 748 N N . PHE A 1 95 ? -3.916 6.918 3.404 1 96.88 95 PHE A N 1
ATOM 749 C CA . PHE A 1 95 ? -2.537 6.469 3.561 1 96.88 95 PHE A CA 1
ATOM 750 C C . PHE A 1 95 ? -1.857 6.32 2.205 1 96.88 95 PHE A C 1
ATOM 752 O O . PHE A 1 95 ? -0.774 6.867 1.982 1 96.88 95 PHE A O 1
ATOM 759 N N . THR A 1 96 ? -2.52 5.645 1.347 1 95.44 96 THR A N 1
ATOM 760 C CA . THR A 1 96 ? -1.879 5.297 0.083 1 95.44 96 THR A CA 1
ATOM 761 C C . THR A 1 96 ? -1.646 6.543 -0.766 1 95.44 96 THR A C 1
ATOM 763 O O . THR A 1 96 ? -0.577 6.707 -1.354 1 95.44 96 THR A O 1
ATOM 766 N N . THR A 1 97 ? -2.584 7.418 -0.853 1 95.25 97 THR A N 1
ATOM 767 C CA . THR A 1 97 ? -2.439 8.625 -1.659 1 95.25 97 THR A CA 1
ATOM 768 C C . THR A 1 97 ? -1.376 9.547 -1.068 1 95.25 97 THR A C 1
ATOM 770 O O . THR A 1 97 ? -0.57 10.125 -1.802 1 95.25 97 THR A O 1
ATOM 773 N N . ARG A 1 98 ? -1.358 9.633 0.211 1 95.94 98 ARG A N 1
ATOM 774 C CA . ARG A 1 98 ? -0.322 10.414 0.88 1 95.94 98 ARG A CA 1
ATOM 775 C C . ARG A 1 98 ? 1.051 9.781 0.688 1 95.94 98 ARG A C 1
ATOM 777 O O . ARG A 1 98 ? 2.027 10.469 0.398 1 95.94 98 ARG A O 1
ATOM 784 N N . PHE A 1 99 ? 1.102 8.5 0.911 1 94.62 99 PHE A N 1
ATOM 785 C CA . PHE A 1 99 ? 2.328 7.723 0.761 1 94.62 99 PHE A CA 1
ATOM 786 C C . PHE A 1 99 ? 2.939 7.938 -0.618 1 94.62 99 PHE A C 1
ATOM 788 O O . PHE A 1 99 ? 4.133 8.219 -0.736 1 94.62 99 PHE A O 1
ATOM 795 N N . LEU A 1 100 ? 2.145 7.867 -1.634 1 93.62 100 LEU A N 1
ATOM 796 C CA . LEU A 1 100 ? 2.604 8.039 -3.008 1 93.62 100 LEU A CA 1
ATOM 797 C C . LEU A 1 100 ? 3.055 9.469 -3.262 1 93.62 100 LEU A C 1
ATOM 799 O O . LEU A 1 100 ? 4.105 9.695 -3.863 1 93.62 100 LEU A O 1
ATOM 803 N N . GLN A 1 101 ? 2.336 10.414 -2.814 1 95 101 GLN A N 1
ATOM 804 C CA . GLN A 1 101 ? 2.676 11.82 -2.984 1 95 101 GLN A CA 1
ATOM 805 C C . GLN A 1 101 ? 4.008 12.148 -2.316 1 95 101 GLN A C 1
ATOM 807 O O . GLN A 1 101 ? 4.887 12.758 -2.934 1 95 101 GLN A O 1
ATOM 812 N N . GLN A 1 102 ? 4.113 11.711 -1.157 1 95.12 102 GLN A N 1
ATOM 813 C CA . GLN A 1 102 ? 5.285 12.062 -0.367 1 95.12 102 GLN A CA 1
ATOM 814 C C . GLN A 1 102 ? 6.52 11.312 -0.853 1 95.12 102 GLN A C 1
ATOM 816 O O . GLN A 1 102 ? 7.625 11.859 -0.857 1 95.12 102 GLN A O 1
ATOM 821 N N . ASN A 1 103 ? 6.344 10.109 -1.242 1 92.69 103 ASN A N 1
ATOM 822 C CA . ASN A 1 103 ? 7.453 9.352 -1.814 1 92.69 103 ASN A CA 1
ATOM 823 C C . ASN A 1 103 ? 7.957 9.992 -3.107 1 92.69 103 ASN A C 1
ATOM 825 O O . ASN A 1 103 ? 9.164 10.117 -3.312 1 92.69 103 ASN A O 1
ATOM 829 N N . THR A 1 104 ? 7.039 10.367 -3.918 1 93.06 104 THR A N 1
ATOM 830 C CA . THR A 1 104 ? 7.402 11.016 -5.176 1 93.06 104 THR A CA 1
ATOM 831 C C . THR A 1 104 ? 8.148 12.32 -4.918 1 93.06 104 THR A C 1
ATOM 833 O O . THR A 1 104 ? 9.195 12.57 -5.516 1 93.06 104 THR A O 1
ATOM 836 N N . ALA A 1 105 ? 7.656 13.07 -4.008 1 94 105 ALA A N 1
ATOM 837 C CA . ALA A 1 105 ? 8.281 14.352 -3.684 1 94 105 ALA A CA 1
ATOM 838 C C . ALA A 1 105 ? 9.672 14.141 -3.088 1 94 105 ALA A C 1
ATOM 840 O O . ALA A 1 105 ? 10.609 14.883 -3.402 1 94 105 ALA A O 1
ATOM 841 N N . ALA A 1 106 ? 9.805 13.195 -2.26 1 91.62 106 ALA A N 1
ATOM 842 C CA . ALA A 1 106 ? 11.086 12.898 -1.628 1 91.62 106 ALA A CA 1
ATOM 843 C C . ALA A 1 106 ? 12.141 12.531 -2.668 1 91.62 106 ALA A C 1
ATOM 845 O O . ALA A 1 106 ? 13.32 12.852 -2.512 1 91.62 106 ALA A O 1
ATOM 846 N N . LYS A 1 107 ? 11.727 11.938 -3.705 1 88.81 107 LYS A N 1
ATOM 847 C CA . LYS A 1 107 ? 12.641 11.445 -4.734 1 88.81 107 LYS A CA 1
ATOM 848 C C . LYS A 1 107 ? 12.93 12.531 -5.77 1 88.81 107 LYS A C 1
ATOM 850 O O . LYS A 1 107 ? 14.055 12.641 -6.262 1 88.81 107 LYS A O 1
ATOM 855 N N . GLU A 1 108 ? 11.945 13.305 -5.996 1 92.19 108 GLU A N 1
ATOM 856 C CA . GLU A 1 108 ? 12.039 14.148 -7.184 1 92.19 108 GLU A CA 1
ATOM 857 C C . GLU A 1 108 ? 12.273 15.609 -6.809 1 92.19 108 GLU A C 1
ATOM 859 O O . GLU A 1 108 ? 12.711 16.406 -7.641 1 92.19 108 GLU A O 1
ATOM 864 N N . SER A 1 109 ? 11.93 15.977 -5.613 1 92.19 109 SER A N 1
ATOM 865 C CA . SER A 1 109 ? 12.008 17.391 -5.246 1 92.19 109 SER A CA 1
ATOM 866 C C . SER A 1 109 ? 13.453 17.875 -5.227 1 92.19 109 SER A C 1
ATOM 868 O O . SER A 1 109 ? 14.352 17.156 -4.793 1 92.19 109 SER A O 1
ATOM 870 N N . THR A 1 110 ? 13.617 19.109 -5.621 1 92.31 110 THR A N 1
ATOM 871 C CA . THR A 1 110 ? 14.93 19.75 -5.566 1 92.31 110 THR A CA 1
ATOM 872 C C . THR A 1 110 ? 14.984 20.781 -4.438 1 92.31 110 THR A C 1
ATOM 874 O O . THR A 1 110 ? 16.016 21.438 -4.242 1 92.31 110 THR A O 1
ATOM 877 N N . ALA A 1 111 ? 13.906 20.906 -3.711 1 93.94 111 ALA A N 1
ATOM 878 C CA . ALA A 1 111 ? 13.867 21.859 -2.602 1 93.94 111 ALA A CA 1
ATOM 879 C C . ALA A 1 111 ? 14.695 21.359 -1.422 1 93.94 111 ALA A C 1
ATOM 881 O O . ALA A 1 111 ? 14.859 20.156 -1.234 1 93.94 111 ALA A O 1
ATOM 882 N N . ALA A 1 112 ? 15.219 22.312 -0.698 1 93.25 112 ALA A N 1
ATOM 883 C CA . ALA A 1 112 ? 15.977 21.969 0.498 1 93.25 112 ALA A CA 1
ATOM 884 C C . ALA A 1 112 ? 15.055 21.5 1.621 1 93.25 112 ALA A C 1
ATOM 886 O O . ALA A 1 112 ? 15.438 20.672 2.443 1 93.25 112 ALA A O 1
ATOM 887 N N . LEU A 1 113 ? 13.859 22.109 1.645 1 95.44 113 LEU A N 1
ATOM 888 C CA . LEU A 1 113 ? 12.859 21.812 2.662 1 95.44 113 LEU A CA 1
ATOM 889 C C . LEU A 1 113 ? 11.547 21.359 2.021 1 95.44 113 LEU A C 1
ATOM 891 O O . LEU A 1 113 ? 11.016 22.047 1.146 1 95.44 113 LEU A O 1
ATOM 895 N N . LEU A 1 114 ? 11.117 20.219 2.426 1 96.38 114 LEU A N 1
ATOM 896 C C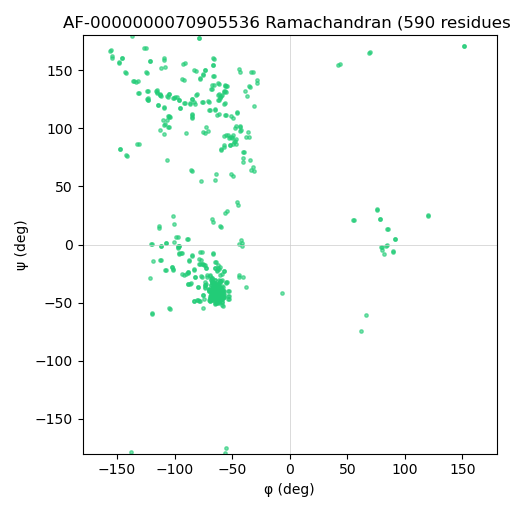A . LEU A 1 114 ? 9.789 19.734 2.047 1 96.38 114 LEU A CA 1
ATOM 897 C C . LEU A 1 114 ? 8.812 19.875 3.209 1 96.38 114 LEU A C 1
ATOM 899 O O . LEU A 1 114 ? 8.938 19.156 4.211 1 96.38 114 LEU A O 1
ATOM 903 N N . LEU A 1 115 ? 7.875 20.781 3.092 1 97.69 115 LEU A N 1
ATOM 904 C CA . LEU A 1 115 ? 6.855 21 4.113 1 97.69 115 LEU A CA 1
ATOM 905 C C . LEU A 1 115 ? 5.582 20.234 3.787 1 97.69 115 LEU A C 1
ATOM 907 O O . LEU A 1 115 ? 4.922 20.516 2.781 1 97.69 115 LEU A O 1
ATOM 911 N N . MET A 1 116 ? 5.23 19.312 4.664 1 97.69 116 MET A N 1
ATOM 912 C CA . MET A 1 116 ? 4.141 18.391 4.363 1 97.69 116 MET A CA 1
ATOM 913 C C . MET A 1 116 ? 2.969 18.594 5.32 1 97.69 116 MET A C 1
ATOM 915 O O . MET A 1 116 ? 3.16 18.688 6.531 1 97.69 116 MET A O 1
ATOM 919 N N . GLU A 1 117 ? 1.785 18.719 4.73 1 97.75 117 GLU A N 1
ATOM 920 C CA . GLU A 1 117 ? 0.578 18.703 5.551 1 97.75 117 GLU A CA 1
ATOM 921 C C . GLU A 1 117 ? 0.262 17.312 6.059 1 97.75 117 GLU A C 1
ATOM 923 O O . GLU A 1 117 ? -0.391 16.516 5.367 1 97.75 117 GLU A O 1
ATOM 928 N N . ARG A 1 118 ? 0.649 16.969 7.223 1 97.38 118 ARG A N 1
ATOM 929 C CA . ARG A 1 118 ? 0.568 15.68 7.902 1 97.38 118 ARG A CA 1
ATOM 930 C C . ARG A 1 118 ? 1.511 14.664 7.266 1 97.38 118 ARG A C 1
ATOM 932 O O . ARG A 1 118 ? 2.109 14.938 6.223 1 97.38 118 ARG A O 1
ATOM 939 N N . SER A 1 119 ? 1.724 13.586 7.988 1 95.62 119 SER A N 1
ATOM 940 C CA . SER A 1 119 ? 2.545 12.469 7.543 1 95.62 119 SER A CA 1
ATOM 941 C C . SER A 1 119 ? 1.78 11.148 7.637 1 95.62 119 SER A C 1
ATOM 943 O O . SER A 1 119 ? 0.7 11.094 8.227 1 95.62 119 SER A O 1
ATOM 945 N N . VAL A 1 120 ? 2.318 10.117 7.074 1 94.69 120 VAL A N 1
ATOM 946 C CA . VAL A 1 120 ? 1.707 8.797 7.129 1 94.69 120 VAL A CA 1
ATOM 947 C C . VAL A 1 120 ? 1.681 8.305 8.57 1 94.69 120 VAL A C 1
ATOM 949 O O . VAL A 1 120 ? 0.874 7.438 8.922 1 94.69 120 VAL A O 1
ATOM 952 N N . LEU A 1 121 ? 2.535 8.875 9.445 1 93.69 121 LEU A N 1
ATOM 953 C CA . LEU A 1 121 ? 2.557 8.492 10.852 1 93.69 121 LEU A CA 1
ATOM 954 C C . LEU A 1 121 ? 1.294 8.969 11.562 1 93.69 121 LEU A C 1
ATOM 956 O O . LEU A 1 121 ? 0.714 8.234 12.367 1 93.69 121 LEU A O 1
ATOM 960 N N . THR A 1 122 ? 0.899 10.133 11.211 1 93.69 122 THR A N 1
ATOM 961 C CA . THR A 1 122 ? -0.315 10.688 11.797 1 93.69 122 THR A CA 1
ATOM 962 C C . THR A 1 122 ? -1.539 9.883 11.367 1 93.69 122 THR A C 1
ATOM 964 O O . THR A 1 122 ? -2.482 9.719 12.141 1 93.69 122 THR A O 1
ATOM 967 N N . ASP A 1 123 ? -1.533 9.367 10.156 1 94.44 123 ASP A N 1
ATOM 968 C CA . ASP A 1 123 ? -2.629 8.516 9.695 1 94.44 123 ASP A CA 1
ATOM 969 C C . ASP A 1 123 ? -2.896 7.379 10.672 1 94.44 123 ASP A C 1
ATOM 971 O O . ASP A 1 123 ? -4.043 7.137 11.055 1 94.44 123 ASP A O 1
ATOM 975 N N . ARG A 1 124 ? -1.858 6.785 11.102 1 92.88 124 ARG A N 1
ATOM 976 C CA . ARG A 1 124 ? -1.992 5.625 11.977 1 92.88 124 ARG A CA 1
ATOM 977 C C . ARG A 1 124 ? -2.188 6.051 13.422 1 92.88 124 ARG A C 1
ATOM 979 O O . ARG A 1 124 ? -3.131 5.613 14.086 1 92.88 124 ARG A O 1
ATOM 986 N N . CYS A 1 125 ? -1.328 6.973 13.883 1 92.31 125 CYS A N 1
ATOM 987 C CA . CYS A 1 125 ? -1.22 7.262 15.305 1 92.31 125 CYS A CA 1
ATOM 988 C C . CYS A 1 125 ? -2.371 8.148 15.773 1 92.31 125 CYS A C 1
ATOM 990 O O . CYS A 1 125 ? -2.646 8.234 16.969 1 92.31 125 CYS A O 1
ATOM 992 N N . VAL A 1 126 ? -3.008 8.742 14.852 1 95.81 126 VAL A N 1
ATOM 993 C CA . VAL A 1 126 ? -4.082 9.648 15.25 1 95.81 126 VAL A CA 1
ATOM 994 C C . VAL A 1 126 ? -5.406 9.172 14.656 1 95.81 126 VAL A C 1
ATOM 996 O O . VAL A 1 126 ? -6.289 8.703 15.383 1 95.81 126 VAL A O 1
ATOM 999 N N . PHE A 1 127 ? -5.527 9.07 13.383 1 96.44 127 PHE A N 1
ATOM 1000 C CA . PHE A 1 127 ? -6.82 8.875 12.734 1 96.44 127 PHE A CA 1
ATOM 1001 C C . PHE A 1 127 ? -7.266 7.422 12.844 1 96.44 127 PHE A C 1
ATOM 1003 O O . PHE A 1 127 ? -8.406 7.145 13.211 1 96.44 127 PHE A O 1
ATOM 1010 N N . VAL A 1 128 ? -6.414 6.504 12.523 1 96.19 128 VAL A N 1
ATOM 1011 C CA . VAL A 1 128 ? -6.773 5.09 12.602 1 96.19 128 VAL A CA 1
ATOM 1012 C C . VAL A 1 128 ? -7.039 4.707 14.055 1 96.19 128 VAL A C 1
ATOM 1014 O O . VAL A 1 128 ? -7.996 3.984 14.344 1 96.19 128 VAL A O 1
ATOM 1017 N N . LYS A 1 129 ? -6.203 5.207 14.93 1 94.44 129 LYS A N 1
ATOM 1018 C CA . LYS A 1 129 ? -6.422 4.949 16.344 1 94.44 129 LYS A CA 1
ATOM 1019 C C . LYS A 1 129 ? -7.777 5.473 16.797 1 94.44 129 LYS A C 1
ATOM 1021 O O . LYS A 1 129 ? -8.492 4.805 17.547 1 94.44 129 LYS A O 1
ATOM 1026 N N . THR A 1 130 ? -8.109 6.629 16.391 1 95.25 130 THR A N 1
ATOM 1027 C CA . THR A 1 130 ? -9.406 7.207 16.719 1 95.25 130 THR A CA 1
ATOM 1028 C C . THR A 1 130 ? -10.539 6.352 16.172 1 95.25 130 THR A C 1
ATOM 1030 O O . THR A 1 130 ? -11.516 6.082 16.859 1 95.25 130 THR A O 1
ATOM 1033 N N . CYS A 1 131 ? -10.438 5.875 14.914 1 95 131 CYS A N 1
ATOM 1034 C CA . CYS A 1 131 ? -11.445 5.016 14.305 1 95 131 CYS A CA 1
ATOM 1035 C C . CYS A 1 131 ? -11.617 3.727 15.094 1 95 131 CYS A C 1
ATOM 1037 O O . CYS A 1 131 ? -12.742 3.246 15.266 1 95 131 CYS A O 1
ATOM 1039 N N . THR A 1 132 ? -10.539 3.213 15.57 1 94.62 132 THR A N 1
ATOM 1040 C CA . THR A 1 132 ? -10.586 1.987 16.359 1 94.62 132 THR A CA 1
ATOM 1041 C C . THR A 1 132 ? -11.305 2.221 17.688 1 94.62 132 THR A C 1
ATOM 1043 O O . THR A 1 132 ? -12.195 1.45 18.062 1 94.62 132 THR A O 1
ATOM 1046 N N . GLU A 1 133 ? -10.969 3.277 18.297 1 93.94 133 GLU A N 1
ATOM 1047 C CA . GLU A 1 133 ? -11.547 3.586 19.609 1 93.94 133 GLU A CA 1
ATOM 1048 C C . GLU A 1 133 ? -13.039 3.895 19.5 1 93.94 133 GLU A C 1
ATOM 1050 O O . GLU A 1 133 ? -13.812 3.592 20.406 1 93.94 133 GLU A O 1
ATOM 1055 N N . GLN A 1 134 ? -13.422 4.461 18.422 1 93.38 134 GLN A N 1
ATOM 1056 C CA . GLN A 1 134 ? -14.812 4.836 18.219 1 93.38 134 GLN A CA 1
ATOM 1057 C C . GLN A 1 134 ? -15.633 3.658 17.688 1 93.38 134 GLN A C 1
ATOM 1059 O O . GLN A 1 134 ? -16.844 3.764 17.516 1 93.38 134 GLN A O 1
ATOM 1064 N N . GLY A 1 135 ? -14.945 2.639 17.344 1 94.69 135 GLY A N 1
ATOM 1065 C CA . GLY A 1 135 ? -15.625 1.452 16.844 1 94.69 135 GLY A CA 1
ATOM 1066 C C . GLY A 1 135 ? -15.938 1.515 15.359 1 94.69 135 GLY A C 1
ATOM 1067 O O . GLY A 1 135 ? -16.766 0.749 14.867 1 94.69 135 GLY A O 1
ATOM 1068 N N . TYR A 1 136 ? -15.312 2.469 14.719 1 95.38 136 TYR A N 1
ATOM 1069 C CA . TYR A 1 136 ? -15.492 2.547 13.273 1 95.38 136 TYR A CA 1
ATOM 1070 C C . TYR A 1 136 ? -14.734 1.431 12.562 1 95.38 136 TYR A C 1
ATOM 1072 O O . TYR A 1 136 ? -15.156 0.947 11.516 1 95.38 136 TYR A O 1
ATOM 1080 N N . PHE A 1 137 ? -13.562 1.049 13.078 1 96.62 137 PHE A N 1
ATOM 1081 C CA . PHE A 1 137 ? -12.844 -0.153 12.664 1 96.62 137 PHE A CA 1
ATOM 1082 C C . PHE A 1 137 ? -13.352 -1.372 13.43 1 96.62 137 PHE A C 1
ATOM 1084 O O . PHE A 1 137 ? -13.438 -1.35 14.656 1 96.62 137 PHE A O 1
ATOM 1091 N N . ASN A 1 138 ? -13.758 -2.4 12.703 1 95.81 138 ASN A N 1
ATOM 1092 C CA . ASN A 1 138 ? -13.93 -3.658 13.422 1 95.81 138 ASN A CA 1
ATOM 1093 C C . ASN A 1 138 ? -12.594 -4.352 13.664 1 95.81 138 ASN A C 1
ATOM 1095 O O . ASN A 1 138 ? -11.539 -3.842 13.273 1 95.81 138 ASN A O 1
ATOM 1099 N N . SER A 1 139 ? -12.594 -5.473 14.344 1 95.5 139 SER A N 1
ATOM 1100 C CA . SER A 1 139 ? -11.367 -6.125 14.789 1 95.5 139 SER A CA 1
ATOM 1101 C C . SER A 1 139 ? -10.516 -6.57 13.602 1 95.5 139 SER A C 1
ATOM 1103 O O . SER A 1 139 ? -9.289 -6.465 13.633 1 95.5 139 SER A O 1
ATOM 1105 N N . LEU A 1 140 ? -11.141 -7.059 12.602 1 96.62 140 LEU A N 1
ATOM 1106 C CA . LEU A 1 140 ? -10.414 -7.523 11.422 1 96.62 140 LEU A CA 1
ATOM 1107 C C . LEU A 1 140 ? -9.734 -6.359 10.711 1 96.62 140 LEU A C 1
ATOM 1109 O O . LEU A 1 140 ? -8.578 -6.465 10.305 1 96.62 140 LEU A O 1
ATOM 1113 N N . GLU A 1 141 ? -10.438 -5.254 10.562 1 97.25 141 GLU A N 1
ATOM 1114 C CA . GLU A 1 141 ? -9.906 -4.055 9.93 1 97.25 141 GLU A CA 1
ATOM 1115 C C . GLU A 1 141 ? -8.719 -3.494 10.703 1 97.25 141 GLU A C 1
ATOM 1117 O O . GLU A 1 141 ? -7.691 -3.146 10.117 1 97.25 141 GLU A O 1
ATOM 1122 N N . SER A 1 142 ? -8.898 -3.463 11.984 1 96.38 142 SER A N 1
ATOM 1123 C CA . SER A 1 142 ? -7.812 -2.979 12.828 1 96.38 142 SER A CA 1
ATOM 1124 C C . SER A 1 142 ? -6.582 -3.871 12.711 1 96.38 142 SER A C 1
ATOM 1126 O O . SER A 1 142 ? -5.465 -3.375 12.562 1 96.38 142 SER A O 1
ATOM 1128 N N . ALA A 1 143 ? -6.789 -5.121 12.75 1 95.94 143 ALA A N 1
ATOM 1129 C CA . ALA A 1 143 ? -5.691 -6.082 12.664 1 95.94 143 ALA A CA 1
ATOM 1130 C C . ALA A 1 143 ? -4.996 -5.996 11.312 1 95.94 143 ALA A C 1
ATOM 1132 O O . ALA A 1 143 ? -3.77 -6.066 11.227 1 95.94 143 ALA A O 1
ATOM 1133 N N . ALA A 1 144 ? -5.746 -5.859 10.297 1 96.44 144 ALA A N 1
ATOM 1134 C CA . ALA A 1 144 ? -5.195 -5.77 8.945 1 96.44 144 ALA A CA 1
ATOM 1135 C C . ALA A 1 144 ? -4.312 -4.531 8.797 1 96.44 144 ALA A C 1
ATOM 1137 O O . ALA A 1 144 ? -3.178 -4.625 8.32 1 96.44 144 ALA A O 1
ATOM 1138 N N . TYR A 1 145 ? -4.871 -3.371 9.25 1 96.56 145 TYR A N 1
ATOM 1139 C CA . TYR A 1 145 ? -4.117 -2.127 9.141 1 96.56 145 TYR A CA 1
ATOM 1140 C C . TYR A 1 145 ? -2.789 -2.227 9.883 1 96.56 145 TYR A C 1
ATOM 1142 O O . TYR A 1 145 ? -1.751 -1.798 9.375 1 96.56 145 TYR A O 1
ATOM 1150 N N . ASP A 1 146 ? -2.809 -2.832 11 1 93.38 146 ASP A N 1
ATOM 1151 C CA . ASP A 1 146 ? -1.616 -2.996 11.828 1 93.38 146 ASP A CA 1
ATOM 1152 C C . ASP A 1 146 ? -0.62 -3.947 11.172 1 93.38 146 ASP A C 1
ATOM 1154 O O . ASP A 1 146 ? 0.594 -3.77 11.297 1 93.38 146 ASP A O 1
ATOM 1158 N N . ALA A 1 147 ? -1.096 -4.887 10.523 1 93.5 147 ALA A N 1
ATOM 1159 C CA . ALA A 1 147 ? -0.263 -5.945 9.953 1 93.5 147 ALA A CA 1
ATOM 1160 C C . ALA A 1 147 ? 0.618 -5.402 8.836 1 93.5 147 ALA A C 1
ATOM 1162 O O . ALA A 1 147 ? 1.789 -5.773 8.719 1 93.5 147 ALA A O 1
ATOM 1163 N N . TRP A 1 148 ? 0.039 -4.52 8.07 1 93.88 148 TRP A N 1
ATOM 1164 C CA . TRP A 1 148 ? 0.793 -4.152 6.879 1 93.88 148 TRP A CA 1
ATOM 1165 C C . TRP A 1 148 ? 1.494 -2.811 7.07 1 93.88 148 TRP A C 1
ATOM 1167 O O . TRP A 1 148 ? 2.445 -2.492 6.352 1 93.88 148 TRP A O 1
ATOM 1177 N N . TYR A 1 149 ? 1.089 -1.954 7.957 1 94.31 149 TYR A N 1
ATOM 1178 C CA . TYR A 1 149 ? 1.493 -0.555 8.039 1 94.31 149 TYR A CA 1
ATOM 1179 C C . TYR A 1 149 ? 3.006 -0.431 8.172 1 94.31 149 TYR A C 1
ATOM 1181 O O . TYR A 1 149 ? 3.658 0.227 7.359 1 94.31 149 TYR A O 1
ATOM 1189 N N . ASP A 1 150 ? 3.576 -1.114 9.117 1 91 150 ASP A N 1
ATOM 1190 C CA . ASP A 1 150 ? 5.004 -0.964 9.383 1 91 150 ASP A CA 1
ATOM 1191 C C . ASP A 1 150 ? 5.836 -1.478 8.203 1 91 150 ASP A C 1
ATOM 1193 O O . ASP A 1 150 ? 6.844 -0.87 7.84 1 91 150 ASP A O 1
ATOM 1197 N N . GLY A 1 151 ? 5.422 -2.574 7.684 1 90.56 151 GLY A N 1
ATOM 1198 C CA . GLY A 1 151 ? 6.133 -3.117 6.539 1 90.56 151 GLY A CA 1
ATOM 1199 C C . GLY A 1 151 ? 6.125 -2.193 5.336 1 90.56 151 GLY A C 1
ATOM 1200 O O . GLY A 1 151 ? 7.152 -2.008 4.684 1 90.56 151 GLY A O 1
ATOM 1201 N N . VAL A 1 152 ? 4.992 -1.614 5.121 1 92.69 152 VAL A N 1
ATOM 1202 C CA . VAL A 1 152 ? 4.855 -0.742 3.959 1 92.69 152 VAL A CA 1
ATOM 1203 C C . VAL A 1 152 ? 5.688 0.522 4.16 1 92.69 152 VAL A C 1
ATOM 1205 O O . VAL A 1 152 ? 6.445 0.923 3.271 1 92.69 152 VAL A O 1
ATOM 1208 N N . VAL A 1 153 ? 5.617 1.115 5.293 1 91.69 153 VAL A N 1
ATOM 1209 C CA . VAL A 1 153 ? 6.348 2.342 5.586 1 91.69 153 VAL A CA 1
ATOM 1210 C C . VAL A 1 153 ? 7.852 2.082 5.492 1 91.69 153 VAL A C 1
ATOM 1212 O O . VAL A 1 153 ? 8.602 2.926 5 1 91.69 153 VAL A O 1
ATOM 1215 N N . SER A 1 154 ? 8.297 0.933 5.84 1 89.5 154 SER A N 1
ATOM 1216 C CA . SER A 1 154 ? 9.719 0.593 5.859 1 89.5 154 SER A CA 1
ATOM 1217 C C . SER A 1 154 ? 10.266 0.425 4.445 1 89.5 154 SER A C 1
ATOM 1219 O O . SER A 1 154 ? 11.477 0.487 4.23 1 89.5 154 SER A O 1
ATOM 1221 N N . THR A 1 155 ? 9.375 0.197 3.555 1 88.38 155 THR A N 1
ATOM 1222 C CA . THR A 1 155 ? 9.836 0.006 2.186 1 88.38 155 THR A CA 1
ATOM 1223 C C . THR A 1 155 ? 10.312 1.327 1.585 1 88.38 155 THR A C 1
ATOM 1225 O O . THR A 1 155 ? 11.109 1.338 0.643 1 88.38 155 THR A O 1
ATOM 1228 N N . LEU A 1 156 ? 9.75 2.434 2.074 1 86.69 156 LEU A N 1
ATOM 1229 C CA . LEU A 1 156 ? 10.094 3.754 1.559 1 86.69 156 LEU A CA 1
ATOM 1230 C C . LEU A 1 156 ? 10.406 4.719 2.699 1 86.69 156 LEU A C 1
ATOM 1232 O O . LEU A 1 156 ? 9.586 5.586 3.021 1 86.69 156 LEU A O 1
ATOM 1236 N N . PRO A 1 157 ? 11.602 4.695 3.104 1 80.94 157 PRO A N 1
ATOM 1237 C CA . PRO A 1 157 ? 11.969 5.508 4.27 1 80.94 157 PRO A CA 1
ATOM 1238 C C . PRO A 1 157 ? 11.828 7.004 4.008 1 80.94 157 PRO A C 1
ATOM 1240 O O . PRO A 1 157 ? 11.766 7.797 4.953 1 80.94 157 PRO A O 1
ATOM 1243 N N . GLY A 1 158 ? 11.719 7.344 2.783 1 85.69 158 GLY A N 1
ATOM 1244 C CA . GLY A 1 158 ? 11.578 8.742 2.406 1 85.69 158 GLY A CA 1
ATOM 1245 C C . GLY A 1 158 ? 10.273 9.359 2.867 1 85.69 158 GLY A C 1
ATOM 1246 O O . GLY A 1 158 ? 10.117 10.578 2.865 1 85.69 158 GLY A O 1
ATOM 1247 N N . VAL A 1 159 ? 9.359 8.562 3.387 1 91.5 159 VAL A N 1
ATOM 1248 C CA . VAL A 1 159 ? 8.062 9.094 3.779 1 91.5 159 VAL A CA 1
ATOM 1249 C C . VAL A 1 159 ? 8.078 9.469 5.262 1 91.5 159 VAL A C 1
ATOM 1251 O O . VAL A 1 159 ? 7.141 10.086 5.762 1 91.5 159 VAL A O 1
ATOM 1254 N N . VAL A 1 160 ? 9.156 9.133 5.969 1 92.56 160 VAL A N 1
ATOM 1255 C CA . VAL A 1 160 ? 9.266 9.453 7.387 1 92.56 160 VAL A CA 1
ATOM 1256 C C . VAL A 1 160 ? 9.844 10.859 7.551 1 92.56 160 VAL A C 1
ATOM 1258 O O . VAL A 1 160 ? 10.953 11.141 7.094 1 92.56 160 VAL A O 1
ATOM 1261 N N . PRO A 1 161 ? 9.141 11.727 8.203 1 95.25 161 PRO A N 1
ATOM 1262 C CA . PRO A 1 161 ? 9.625 13.102 8.367 1 95.25 161 PRO A CA 1
ATOM 1263 C C . PRO A 1 161 ? 10.875 13.188 9.242 1 95.25 161 PRO A C 1
ATOM 1265 O O . PRO A 1 161 ? 11.078 12.336 10.117 1 95.25 161 PRO A O 1
ATOM 1268 N N . HIS A 1 162 ? 11.641 14.258 8.984 1 93.94 162 HIS A N 1
ATOM 1269 C CA . HIS A 1 162 ? 12.836 14.539 9.781 1 93.94 162 HIS A CA 1
ATOM 1270 C C . HIS A 1 162 ? 12.492 15.391 11 1 93.94 162 HIS A C 1
ATOM 1272 O O . HIS A 1 162 ? 13.266 15.438 11.961 1 93.94 162 HIS A O 1
ATOM 1278 N N . ALA A 1 163 ? 11.438 16.078 10.906 1 94.81 163 ALA A N 1
ATOM 1279 C CA . ALA A 1 163 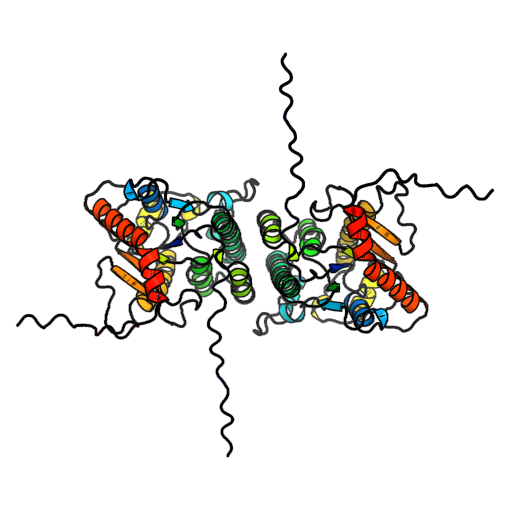? 11 16.984 11.977 1 94.81 163 ALA A CA 1
ATOM 1280 C C . ALA A 1 163 ? 9.492 17.219 11.914 1 94.81 163 ALA A C 1
ATOM 1282 O O . ALA A 1 163 ? 8.836 16.844 10.93 1 94.81 163 ALA A O 1
ATOM 1283 N N . PHE A 1 164 ? 8.969 17.828 13.07 1 95.88 164 PHE A N 1
ATOM 1284 C CA . PHE A 1 164 ? 7.535 18.062 13.164 1 95.88 164 PHE A CA 1
ATOM 1285 C C . PHE A 1 164 ? 7.238 19.453 13.695 1 95.88 164 PHE A C 1
ATOM 1287 O O . PHE A 1 164 ? 7.965 19.969 14.547 1 95.88 164 PHE A O 1
ATOM 1294 N N . VAL A 1 165 ? 6.238 20.031 13.125 1 96.31 165 VAL A N 1
ATOM 1295 C CA . VAL A 1 165 ? 5.613 21.219 13.703 1 96.31 165 VAL A CA 1
ATOM 1296 C C . VAL A 1 165 ? 4.184 20.891 14.125 1 96.31 165 VAL A C 1
ATOM 1298 O O . VAL A 1 165 ? 3.367 20.453 13.305 1 96.31 165 VAL A O 1
ATOM 1301 N N . TYR A 1 166 ? 3.914 21.047 15.406 1 95.62 166 TYR A N 1
ATOM 1302 C CA . TYR A 1 166 ? 2.588 20.75 15.93 1 95.62 166 TYR A CA 1
ATOM 1303 C C . TYR A 1 166 ? 1.824 22.031 16.234 1 95.62 166 TYR A C 1
ATOM 1305 O O . TYR A 1 166 ? 2.215 22.812 17.109 1 95.62 166 TYR A O 1
ATOM 1313 N N . LEU A 1 167 ? 0.783 22.25 15.406 1 94.94 167 LEU A N 1
ATOM 1314 C CA . LEU A 1 167 ? -0.133 23.359 15.672 1 94.94 167 LEU A CA 1
ATOM 1315 C C . LEU A 1 167 ? -1.219 22.953 16.656 1 94.94 167 LEU A C 1
ATOM 1317 O O . LEU A 1 167 ? -2.102 22.156 16.312 1 94.94 167 LEU A O 1
ATOM 1321 N N . ARG A 1 168 ? -1.138 23.531 17.797 1 92.94 168 ARG A N 1
ATOM 1322 C CA . ARG A 1 168 ? -1.997 23.125 18.906 1 92.94 168 ARG A CA 1
ATOM 1323 C C . ARG A 1 168 ? -3.096 24.156 19.156 1 92.94 168 ARG A C 1
ATOM 1325 O O . ARG A 1 168 ? -2.816 25.344 19.266 1 92.94 168 ARG A O 1
ATOM 1332 N N . ALA A 1 169 ? -4.312 23.734 19.188 1 92.38 169 ALA A N 1
ATOM 1333 C CA . ALA A 1 169 ? -5.449 24.578 19.562 1 92.38 169 ALA A CA 1
ATOM 1334 C C . ALA A 1 169 ? -6.531 23.75 20.25 1 92.38 169 ALA A C 1
ATOM 1336 O O . ALA A 1 169 ? -6.617 22.531 20.062 1 92.38 169 ALA A O 1
ATOM 1337 N N . ASP A 1 170 ? -7.316 24.5 21.047 1 93.31 170 ASP A N 1
ATOM 1338 C CA . ASP A 1 170 ? -8.469 23.844 21.656 1 93.31 170 ASP A CA 1
ATOM 1339 C C . ASP A 1 170 ? -9.43 23.328 20.578 1 93.31 170 ASP A C 1
ATOM 1341 O O . ASP A 1 170 ? -9.695 24.016 19.594 1 93.31 170 ASP A O 1
ATOM 1345 N N . PRO A 1 171 ? -9.945 22.078 20.812 1 95.38 171 PRO A N 1
ATOM 1346 C CA . PRO A 1 171 ? -10.852 21.516 19.828 1 95.38 171 PRO A CA 1
ATOM 1347 C C . PRO A 1 171 ? -12.047 22.422 19.516 1 95.38 171 PRO A C 1
ATOM 1349 O O . PRO A 1 171 ? -12.555 22.406 18.391 1 95.38 171 PRO A O 1
ATOM 1352 N N . SER A 1 172 ? -12.516 23.203 20.516 1 94 172 SER A N 1
ATOM 1353 C CA . SER A 1 172 ? -13.641 24.094 20.297 1 94 172 SER A CA 1
ATOM 1354 C C . SER A 1 172 ? -13.297 25.172 19.281 1 94 172 SER A C 1
ATOM 1356 O O . SER A 1 172 ? -14.141 25.594 18.484 1 94 172 SER A O 1
ATOM 1358 N N . VAL A 1 173 ? -12.078 25.656 19.297 1 91.56 173 VAL A N 1
ATOM 1359 C CA . VAL A 1 173 ? -11.602 26.641 18.328 1 91.56 173 VAL A CA 1
ATOM 1360 C C . VAL A 1 173 ? -11.609 26.016 16.922 1 91.56 173 VAL A C 1
ATOM 1362 O O . VAL A 1 173 ? -12.094 26.625 15.969 1 91.56 173 VAL A O 1
ATOM 1365 N N . CYS A 1 174 ? -11.086 24.781 16.828 1 93.19 174 CYS A N 1
ATOM 1366 C CA . CYS A 1 174 ? -11.062 24.078 15.555 1 93.19 174 CYS A CA 1
ATOM 1367 C C . CYS A 1 174 ? -12.469 23.844 15.023 1 93.19 174 CYS A C 1
ATOM 1369 O O . CYS A 1 174 ? -12.719 23.969 13.82 1 93.19 174 CYS A O 1
ATOM 1371 N N . TYR A 1 175 ? -13.352 23.516 15.93 1 93.12 175 TYR A N 1
ATOM 1372 C CA . TYR A 1 175 ? -14.75 23.266 15.578 1 93.12 175 TYR A CA 1
ATOM 1373 C C . TYR A 1 175 ? -15.391 24.516 14.977 1 93.12 175 TYR A C 1
ATOM 1375 O O . TYR A 1 175 ? -16.078 24.438 13.945 1 93.12 175 TYR A O 1
ATOM 1383 N N . ASP A 1 176 ? -15.188 25.641 15.562 1 90.38 176 ASP A N 1
ATOM 1384 C CA . ASP A 1 176 ? -15.734 26.906 15.086 1 90.38 176 ASP A CA 1
ATOM 1385 C C . ASP A 1 176 ? -15.18 27.25 13.703 1 90.38 176 ASP A C 1
ATOM 1387 O O . ASP A 1 176 ? -15.922 27.703 12.828 1 90.38 176 ASP A O 1
ATOM 1391 N N . ARG A 1 177 ? -13.938 27 13.508 1 87.5 177 ARG A N 1
ATOM 1392 C CA . ARG A 1 177 ? -13.297 27.281 12.227 1 87.5 177 ARG A CA 1
ATOM 1393 C C . ARG A 1 177 ? -13.836 26.359 11.133 1 87.5 177 ARG A C 1
ATOM 1395 O O . ARG A 1 177 ? -14.008 26.797 9.984 1 87.5 177 ARG A O 1
ATOM 1402 N N . LEU A 1 178 ? -14 25.125 11.5 1 87.75 178 LEU A N 1
ATOM 1403 C CA . LEU A 1 178 ? -14.562 24.156 10.57 1 87.75 178 LEU A CA 1
ATOM 1404 C C . LEU A 1 178 ? -15.938 24.594 10.086 1 87.75 178 LEU A C 1
ATOM 1406 O O . LEU A 1 178 ? -16.25 24.484 8.898 1 87.75 178 LEU A O 1
ATOM 1410 N N . LYS A 1 179 ? -16.75 25.078 10.953 1 87.31 179 LYS A N 1
ATOM 1411 C CA . LYS A 1 179 ? -18.109 25.531 10.625 1 87.31 179 LYS A CA 1
ATOM 1412 C C . LYS A 1 179 ? -18.062 26.781 9.742 1 87.31 179 LYS A C 1
ATOM 1414 O O . LYS A 1 179 ? -18.891 26.922 8.844 1 87.31 179 LYS A O 1
ATOM 1419 N N . THR A 1 180 ? -17.094 27.547 9.945 1 84.94 180 THR A N 1
ATOM 1420 C CA . THR A 1 180 ? -16.953 28.781 9.164 1 84.94 180 THR A CA 1
ATOM 1421 C C . THR A 1 180 ? -16.453 28.453 7.754 1 84.94 180 THR A C 1
ATOM 1423 O O . THR A 1 180 ? -16.922 29.047 6.777 1 84.94 180 THR A O 1
ATOM 1426 N N . ARG A 1 181 ? -15.469 27.562 7.648 1 82.06 181 ARG A N 1
ATOM 1427 C CA . ARG A 1 181 ? -14.93 27.156 6.355 1 82.06 181 ARG A CA 1
ATOM 1428 C C . ARG A 1 181 ? -16.016 26.5 5.496 1 82.06 181 ARG A C 1
ATOM 1430 O O . ARG A 1 181 ? -16.031 26.672 4.277 1 82.06 181 ARG A O 1
ATOM 1437 N N . GLY A 1 182 ? -16.828 25.766 5.977 1 76.94 182 GLY A N 1
ATOM 1438 C CA . GLY A 1 182 ? -18.062 25.297 5.352 1 76.94 182 GLY A CA 1
ATOM 1439 C C . GLY A 1 182 ? -17.828 24.219 4.32 1 76.94 182 GLY A C 1
ATOM 1440 O O . GLY A 1 182 ? -18.516 24.156 3.299 1 76.94 182 GLY A O 1
ATOM 1441 N N . ARG A 1 183 ? -16.859 23.406 4.418 1 76.31 183 ARG A N 1
ATOM 1442 C CA . ARG A 1 183 ? -16.766 22.25 3.545 1 76.31 183 ARG A CA 1
ATOM 1443 C C . ARG A 1 183 ? -17.969 21.312 3.754 1 76.31 183 ARG A C 1
ATOM 1445 O O . ARG A 1 183 ? -18.25 20.906 4.883 1 76.31 183 ARG A O 1
ATOM 1452 N N . SER A 1 184 ? -18.609 20.969 2.699 1 82.81 184 SER A N 1
ATOM 1453 C CA . SER A 1 184 ? -19.875 20.266 2.768 1 82.81 184 SER A CA 1
ATOM 1454 C C . SER A 1 184 ? -19.734 18.922 3.459 1 82.81 184 SER A C 1
ATOM 1456 O O . SER A 1 184 ? -20.594 18.516 4.238 1 82.81 184 SER A O 1
ATOM 1458 N N . GLU A 1 185 ? -18.641 18.234 3.248 1 85.81 185 GLU A N 1
ATOM 1459 C CA . GLU A 1 185 ? -18.438 16.891 3.801 1 85.81 185 GLU A CA 1
ATOM 1460 C C . GLU A 1 185 ? -18.281 16.938 5.316 1 85.81 185 GLU A C 1
ATOM 1462 O O . GLU A 1 185 ? -18.547 15.961 6.008 1 85.81 185 GLU A O 1
ATOM 1467 N N . GLU A 1 186 ? -17.797 18.094 5.812 1 84.38 186 GLU A N 1
ATOM 1468 C CA . GLU A 1 186 ? -17.406 18.172 7.219 1 84.38 186 GLU A CA 1
ATOM 1469 C C . GLU A 1 186 ? -18.578 18.594 8.094 1 84.38 186 GLU A C 1
ATOM 1471 O O . GLU A 1 186 ? -18.438 18.797 9.297 1 84.38 186 GLU A O 1
ATOM 1476 N N . ALA A 1 187 ? -19.734 18.719 7.488 1 80.19 187 ALA A N 1
ATOM 1477 C CA . ALA A 1 187 ? -20.938 19.141 8.219 1 80.19 187 ALA A CA 1
ATOM 1478 C C . ALA A 1 187 ? -21.266 18.188 9.352 1 80.19 187 ALA A C 1
ATOM 1480 O O . ALA A 1 187 ? -21.797 18.594 10.383 1 80.19 187 ALA A O 1
ATOM 1481 N N . GLY A 1 188 ? -20.844 16.969 9.227 1 80.31 188 GLY A N 1
ATOM 1482 C CA . GLY A 1 188 ? -21.188 15.953 10.219 1 80.31 188 GLY A CA 1
ATOM 1483 C C . GLY A 1 188 ? -20.078 15.711 11.227 1 80.31 188 GLY A C 1
ATOM 1484 O O . GLY A 1 188 ? -20.234 14.898 12.141 1 80.31 188 GLY A O 1
ATOM 1485 N N . VAL A 1 189 ? -19.031 16.516 11.172 1 88.38 189 VAL A N 1
ATOM 1486 C CA . VAL A 1 189 ? -17.938 16.344 12.109 1 88.38 189 VAL A CA 1
ATOM 1487 C C . VAL A 1 189 ? -18.328 16.875 13.484 1 88.38 189 VAL A C 1
ATOM 1489 O O . VAL A 1 189 ? -18.75 18.031 13.602 1 88.38 189 VAL A O 1
ATOM 1492 N N . SER A 1 190 ? -18.266 16.078 14.477 1 91.25 190 SER A N 1
ATOM 1493 C CA . SER A 1 190 ? -18.672 16.469 15.82 1 91.25 190 SER A CA 1
ATOM 1494 C C . SER A 1 190 ? -17.516 17.031 16.625 1 91.25 190 SER A C 1
ATOM 1496 O O . SER A 1 190 ? -16.344 16.75 16.328 1 91.25 190 SER A O 1
ATOM 1498 N N . LEU A 1 191 ? -17.859 17.812 17.578 1 94.5 191 LEU A N 1
ATOM 1499 C CA . LEU A 1 191 ? -16.844 18.297 18.516 1 94.5 191 LEU A CA 1
ATOM 1500 C C . LEU A 1 191 ? -16.172 17.125 19.234 1 94.5 191 LEU A C 1
ATOM 1502 O O . LEU A 1 191 ? -14.977 17.156 19.5 1 94.5 191 LEU A O 1
ATOM 1506 N N . GLU A 1 192 ? -16.922 16.125 19.547 1 94.06 192 GLU A N 1
ATOM 1507 C CA . GLU A 1 192 ? -16.391 14.93 20.203 1 94.06 192 GLU A CA 1
ATOM 1508 C C . GLU A 1 192 ? -15.32 14.258 19.359 1 94.06 192 GLU A C 1
ATOM 1510 O O . GLU A 1 192 ? -14.312 13.773 19.891 1 94.06 192 GLU A O 1
ATOM 1515 N N . TYR A 1 193 ? -15.539 14.234 18.141 1 92.5 193 TYR A N 1
ATOM 1516 C CA . TYR A 1 193 ? -14.547 13.664 17.234 1 92.5 193 TYR A CA 1
ATOM 1517 C C . TYR A 1 193 ? -13.258 14.477 17.25 1 92.5 193 TYR A C 1
ATOM 1519 O O . TYR A 1 193 ? -12.164 13.914 17.375 1 92.5 193 TYR A O 1
ATOM 1527 N N . LEU A 1 194 ? -13.406 15.781 17.219 1 95.38 194 LEU A N 1
ATOM 1528 C CA . LEU A 1 194 ? -12.234 16.656 17.266 1 95.38 194 LEU A CA 1
ATOM 1529 C C . LEU A 1 194 ? -11.5 16.516 18.594 1 95.38 194 LEU A C 1
ATOM 1531 O O . LEU A 1 194 ? -10.266 16.609 18.625 1 95.38 194 LEU A O 1
ATOM 1535 N N . GLN A 1 195 ? -12.258 16.344 19.594 1 97.06 195 GLN A N 1
ATOM 1536 C CA . GLN A 1 195 ? -11.656 16.125 20.906 1 97.06 195 GLN A CA 1
ATOM 1537 C C . GLN A 1 195 ? -10.859 14.82 20.938 1 97.06 195 GLN A C 1
ATOM 1539 O O . GLN A 1 195 ? -9.781 14.766 21.531 1 97.06 195 GLN A O 1
ATOM 1544 N N . SER A 1 196 ? -11.398 13.867 20.312 1 96.25 196 SER A N 1
ATOM 1545 C CA . SER A 1 196 ? -10.695 12.586 20.234 1 96.25 196 SER A CA 1
ATOM 1546 C C . SER A 1 196 ? -9.406 12.711 19.438 1 96.25 196 SER A C 1
ATOM 1548 O O . SER A 1 196 ? -8.367 12.188 19.859 1 96.25 196 SER A O 1
ATOM 1550 N N . LEU A 1 197 ? -9.445 13.391 18.359 1 96.69 197 LEU A N 1
ATOM 1551 C CA . LEU A 1 197 ? -8.25 13.641 17.562 1 96.69 197 LEU A CA 1
ATOM 1552 C C . LEU A 1 197 ? -7.211 14.414 18.375 1 96.69 197 LEU A C 1
ATOM 1554 O O . LEU A 1 197 ? -6.023 14.078 18.359 1 96.69 197 LEU A O 1
ATOM 1558 N N . HIS A 1 198 ? -7.699 15.414 19.031 1 96.19 198 HIS A N 1
ATOM 1559 C CA . HIS A 1 198 ? -6.832 16.266 19.828 1 96.19 198 HIS A CA 1
ATOM 1560 C C . HIS A 1 198 ? -6.094 15.461 20.891 1 96.19 198 HIS A C 1
ATOM 1562 O O . HIS A 1 198 ? -4.891 15.641 21.094 1 96.19 198 HIS A O 1
ATOM 1568 N N . SER A 1 199 ? -6.793 14.633 21.531 1 95.75 199 SER A N 1
ATOM 1569 C CA . SER A 1 199 ? -6.195 13.836 22.594 1 95.75 199 SER A CA 1
ATOM 1570 C C . SER A 1 199 ? -5.043 12.984 22.062 1 95.75 199 SER A C 1
ATOM 1572 O O . SER A 1 199 ? -4.031 12.805 22.75 1 95.75 199 SER A O 1
ATOM 1574 N N . LYS A 1 200 ? -5.137 12.43 20.906 1 94.44 200 LYS A N 1
ATOM 1575 C CA . LYS A 1 200 ? -4.074 11.625 20.297 1 94.44 200 LYS A CA 1
ATOM 1576 C C . LYS A 1 200 ? -2.885 12.492 19.906 1 94.44 200 LYS A C 1
ATOM 1578 O O . LYS A 1 200 ? -1.732 12.102 20.094 1 94.44 200 LYS A O 1
ATOM 1583 N N . HIS A 1 201 ? -3.195 13.648 19.391 1 94.62 201 HIS A N 1
ATOM 1584 C CA . HIS A 1 201 ? -2.113 14.57 19.078 1 94.62 201 HIS A CA 1
ATOM 1585 C C . HIS A 1 201 ? -1.329 14.953 20.328 1 94.62 201 HIS A C 1
ATOM 1587 O O . HIS A 1 201 ? -0.097 14.977 20.297 1 94.62 201 HIS A O 1
ATOM 1593 N N . GLU A 1 202 ? -2.064 15.219 21.328 1 91.75 202 GLU A N 1
ATOM 1594 C CA . GLU A 1 202 ? -1.443 15.625 22.578 1 91.75 202 GLU A CA 1
ATOM 1595 C C . GLU A 1 202 ? -0.544 14.523 23.125 1 91.75 202 GLU A C 1
ATOM 1597 O O . GLU A 1 202 ? 0.568 14.789 23.594 1 91.75 202 GLU A O 1
ATOM 1602 N N . LYS A 1 203 ? -1 13.367 23.078 1 88.19 203 LYS A N 1
ATOM 1603 C CA . LYS A 1 203 ? -0.219 12.234 23.562 1 88.19 203 LYS A CA 1
ATOM 1604 C C . LYS A 1 203 ? 1.068 12.062 22.766 1 88.19 203 LYS A C 1
ATOM 1606 O O . LYS A 1 203 ? 2.117 11.742 23.328 1 88.19 203 LYS A O 1
ATOM 1611 N N . TRP A 1 204 ? 0.934 12.344 21.531 1 86.31 204 TRP A N 1
ATOM 1612 C CA . TRP A 1 204 ? 2.072 12.156 20.641 1 86.31 204 TRP A CA 1
ATOM 1613 C C . TRP A 1 204 ? 3.047 13.32 20.75 1 86.31 204 TRP A C 1
ATOM 1615 O O . TRP A 1 204 ? 4.246 13.125 20.969 1 86.31 204 TRP A O 1
ATOM 1625 N N . PHE A 1 205 ? 2.568 14.523 20.703 1 89.06 205 PHE A N 1
ATOM 1626 C CA . PHE A 1 205 ? 3.455 15.656 20.469 1 89.06 205 PHE A CA 1
ATOM 1627 C C . PHE A 1 205 ? 3.758 16.406 21.766 1 89.06 205 PHE A C 1
ATOM 1629 O O . PHE A 1 205 ? 4.719 17.172 21.844 1 89.06 205 PHE A O 1
ATOM 1636 N N . ILE A 1 206 ? 2.973 16.219 22.703 1 87.06 206 ILE A N 1
ATOM 1637 C CA . ILE A 1 206 ? 3.219 16.891 23.969 1 87.06 206 ILE A CA 1
ATOM 1638 C C . ILE A 1 206 ? 3.791 15.898 24.969 1 87.06 206 ILE A C 1
ATOM 1640 O O . ILE A 1 206 ? 4.914 16.062 25.453 1 87.06 206 ILE A O 1
ATOM 1644 N N . ASP A 1 207 ? 3.127 14.789 25.219 1 82.81 207 ASP A N 1
ATOM 1645 C CA . ASP A 1 207 ? 3.559 13.844 26.234 1 82.81 207 ASP A CA 1
ATOM 1646 C C . ASP A 1 207 ? 4.875 13.18 25.844 1 82.81 207 ASP A C 1
ATOM 1648 O O . ASP A 1 207 ? 5.766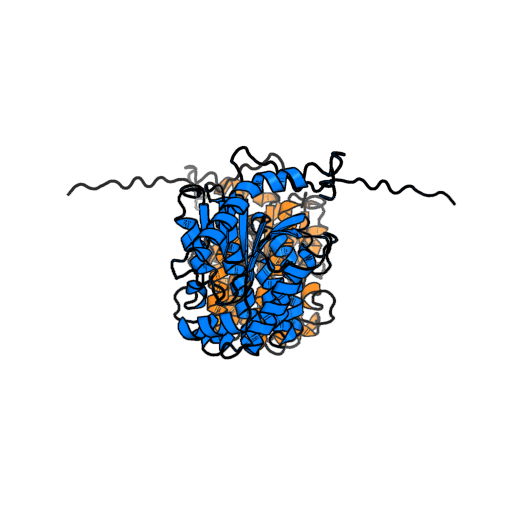 13.016 26.672 1 82.81 207 ASP A O 1
ATOM 1652 N N . SER A 1 208 ? 5.082 12.844 24.578 1 77.88 208 SER A N 1
ATOM 1653 C CA . SER A 1 208 ? 6.242 12.07 24.156 1 77.88 208 SER A CA 1
ATOM 1654 C C . SER A 1 208 ? 7.418 12.977 23.797 1 77.88 208 SER A C 1
ATOM 1656 O O . SER A 1 208 ? 8.57 12.531 23.797 1 77.88 208 SER A O 1
ATOM 1658 N N . ALA A 1 209 ? 7.152 14.125 23.438 1 73.5 209 ALA A N 1
ATOM 1659 C CA . ALA A 1 209 ? 8.227 15.016 23 1 73.5 209 ALA A CA 1
ATOM 1660 C C . ALA A 1 209 ? 8.773 15.836 24.156 1 73.5 209 ALA A C 1
ATOM 1662 O O . ALA A 1 209 ? 9.906 16.312 24.109 1 73.5 209 ALA A O 1
ATOM 1663 N N . PHE A 1 210 ? 8.102 16.125 25.172 1 66.56 210 PHE A N 1
ATOM 1664 C CA . PHE A 1 210 ? 8.516 17.031 26.219 1 66.56 210 PHE A CA 1
ATOM 1665 C C . PHE A 1 210 ? 8.602 16.312 27.562 1 66.56 210 PHE A C 1
ATOM 1667 O O . PHE A 1 210 ? 9.211 16.828 28.5 1 66.56 210 PHE A O 1
ATOM 1674 N N . LYS A 1 211 ? 8.148 15.258 27.781 1 58.94 211 LYS A N 1
ATOM 1675 C CA . LYS A 1 211 ? 8.211 14.656 29.109 1 58.94 211 LYS A CA 1
ATOM 1676 C C . LYS A 1 211 ? 9.656 14.336 29.5 1 58.94 211 LYS A C 1
ATOM 1678 O O . LYS A 1 211 ? 10.023 14.43 30.672 1 58.94 211 LYS A O 1
ATOM 1683 N N . GLY A 1 212 ? 10.531 13.711 28.672 1 48.31 212 GLY A N 1
ATOM 1684 C CA . GLY A 1 212 ? 11.867 13.477 29.203 1 48.31 212 GLY A CA 1
ATOM 1685 C C . GLY A 1 212 ? 12.57 14.75 29.641 1 48.31 212 GLY A C 1
ATOM 1686 O O . GLY A 1 212 ? 13.719 14.703 30.078 1 48.31 212 GLY A O 1
ATOM 1687 N N . ALA A 1 213 ? 12.305 15.797 28.844 1 46.56 213 ALA A N 1
ATOM 1688 C CA . ALA A 1 213 ? 13.164 16.922 29.203 1 46.56 213 ALA A CA 1
ATOM 1689 C C . ALA A 1 213 ? 13.047 17.266 30.672 1 46.56 213 ALA A C 1
ATOM 1691 O O . ALA A 1 213 ? 13.672 18.219 31.156 1 46.56 213 ALA A O 1
ATOM 1692 N N . GLY A 1 214 ? 12.758 16.375 31.516 1 42.62 214 GLY A N 1
ATOM 1693 C CA . GLY A 1 214 ? 12.625 16.734 32.938 1 42.62 214 GLY A CA 1
ATOM 1694 C C . GLY A 1 214 ? 11.453 17.656 33.188 1 42.62 214 GLY A C 1
ATOM 1695 O O . GLY A 1 214 ? 11.062 17.844 34.344 1 42.62 214 GLY A O 1
ATOM 1696 N N . ASN A 1 215 ? 11.445 18.891 32.562 1 41.12 215 ASN A N 1
ATOM 1697 C CA . ASN A 1 215 ? 10.383 19.844 32.844 1 41.12 215 ASN A CA 1
ATOM 1698 C C . ASN A 1 215 ? 9.094 19.484 32.125 1 41.12 215 ASN A C 1
ATOM 1700 O O . ASN A 1 215 ? 8.93 19.812 30.938 1 41.12 215 ASN A O 1
ATOM 1704 N N . GLY A 1 216 ? 8.516 18.422 32.188 1 45.53 216 GLY A N 1
ATOM 1705 C CA . GLY A 1 216 ? 7.273 17.812 31.734 1 45.53 216 GLY A CA 1
ATOM 1706 C C . GLY A 1 216 ? 6.324 18.797 31.078 1 45.53 216 GLY A C 1
ATOM 1707 O O . GLY A 1 216 ? 5.309 18.406 30.5 1 45.53 216 GLY A O 1
ATOM 1708 N N . ASN A 1 217 ? 6.082 20.016 31.516 1 52.34 217 ASN A N 1
ATOM 1709 C CA . ASN A 1 217 ? 4.918 20.844 31.234 1 52.34 217 ASN A CA 1
ATOM 1710 C C . ASN A 1 217 ? 5.129 21.703 29.984 1 52.34 217 ASN A C 1
ATOM 1712 O O . ASN A 1 217 ? 6.145 22.391 29.859 1 52.34 217 ASN A O 1
ATOM 1716 N N . TRP A 1 218 ? 4.648 21.219 28.891 1 58.03 218 TRP A N 1
ATOM 1717 C CA . TRP A 1 218 ? 4.457 22.219 27.844 1 58.03 218 TRP A CA 1
ATOM 1718 C C . TRP A 1 218 ? 4.039 23.547 28.438 1 58.03 218 TRP A C 1
ATOM 1720 O O . TRP A 1 218 ? 3.041 23.641 29.156 1 58.03 218 TRP A O 1
ATOM 1730 N N . GLY A 1 219 ? 5.004 24.438 28.734 1 59.41 219 GLY A N 1
ATOM 1731 C CA . GLY A 1 219 ? 4.809 25.703 29.406 1 59.41 219 GLY A CA 1
ATOM 1732 C C . GLY A 1 219 ? 3.863 26.641 28.672 1 59.41 219 GLY A C 1
ATOM 1733 O O . GLY A 1 219 ? 3.822 27.828 28.953 1 59.41 219 GLY A O 1
ATOM 1734 N N . GLY A 1 220 ? 3.119 26.125 27.734 1 61.19 220 GLY A N 1
ATOM 1735 C CA . GLY A 1 220 ? 2.088 26.938 27.109 1 61.19 220 GLY A CA 1
ATOM 1736 C C . GLY A 1 220 ? 2.629 27.875 26.047 1 61.19 220 GLY A C 1
ATOM 1737 O O . GLY A 1 220 ? 1.87 28.609 25.422 1 61.19 220 GLY A O 1
ATOM 1738 N N . LYS A 1 221 ? 4.031 27.906 25.891 1 67.69 221 LYS A N 1
ATOM 1739 C CA . LYS A 1 221 ? 4.605 28.75 24.859 1 67.69 221 LYS A CA 1
ATOM 1740 C C . LYS A 1 221 ? 5.223 27.906 23.75 1 67.69 221 LYS A C 1
ATOM 1742 O O . LYS A 1 221 ? 5.605 26.75 23.969 1 67.69 221 LYS A O 1
ATOM 1747 N N . SER A 1 222 ? 5.215 28.516 22.609 1 73.06 222 SER A N 1
ATOM 1748 C CA . SER A 1 222 ? 5.824 27.844 21.453 1 73.06 222 SER A CA 1
ATOM 1749 C C . SER A 1 222 ? 7.273 27.469 21.75 1 73.06 222 SER A C 1
ATOM 1751 O O . SER A 1 222 ? 8.062 28.297 22.203 1 73.06 222 SER A O 1
ATOM 1753 N N . GLN A 1 223 ? 7.551 26.219 21.656 1 76.19 223 GLN A N 1
ATOM 1754 C CA . GLN A 1 223 ? 8.906 25.766 21.953 1 76.19 223 GLN A CA 1
ATOM 1755 C C . GLN A 1 223 ? 9.234 24.469 21.234 1 76.19 223 GLN A C 1
ATOM 1757 O O . GLN A 1 223 ? 8.336 23.75 20.797 1 76.19 223 GLN A O 1
ATOM 1762 N N . ALA A 1 224 ? 10.531 24.266 21.141 1 74.56 224 ALA A N 1
ATOM 1763 C CA . ALA A 1 224 ? 11.023 23.047 20.5 1 74.56 224 ALA A CA 1
ATOM 1764 C C . ALA A 1 224 ? 11.234 21.938 21.516 1 74.56 224 ALA A C 1
ATOM 1766 O O . ALA A 1 224 ? 11.562 22.188 22.672 1 74.56 224 ALA A O 1
ATOM 1767 N N . GLY A 1 225 ? 10.93 20.828 21.125 1 75.12 225 GLY A N 1
ATOM 1768 C CA . GLY A 1 225 ? 11.227 19.609 21.859 1 75.12 225 GLY A CA 1
ATOM 1769 C C . GLY A 1 225 ? 11.727 18.484 20.984 1 75.12 225 GLY A C 1
ATOM 1770 O O . GLY A 1 225 ? 12.008 18.688 19.797 1 75.12 225 GLY A O 1
ATOM 1771 N N . TYR A 1 226 ? 12.031 17.344 21.609 1 75.56 226 TYR A N 1
ATOM 1772 C CA . TYR A 1 226 ? 12.492 16.156 20.891 1 75.56 226 TYR A CA 1
ATOM 1773 C C . TYR A 1 226 ? 11.727 14.914 21.328 1 75.56 226 TYR A C 1
ATOM 1775 O O . TYR A 1 226 ? 11.398 14.758 22.5 1 75.56 226 TYR A O 1
ATOM 1783 N N . PHE A 1 227 ? 11.469 14.109 20.281 1 77.44 227 PHE A N 1
ATOM 1784 C CA . PHE A 1 227 ? 10.812 12.852 20.625 1 77.44 227 PHE A CA 1
ATOM 1785 C C . PHE A 1 227 ? 11.75 11.953 21.406 1 77.44 227 PHE A C 1
ATOM 1787 O O . PHE A 1 227 ? 12.914 11.781 21.047 1 77.44 227 PHE A O 1
ATOM 1794 N N . PHE A 1 228 ? 11.164 11.453 22.422 1 69.88 228 PHE A N 1
ATOM 1795 C CA . PHE A 1 228 ? 11.875 10.469 23.234 1 69.88 228 PHE A CA 1
ATOM 1796 C C . PHE A 1 228 ? 11.281 9.078 23.047 1 69.88 228 PHE A C 1
ATOM 1798 O O . PHE A 1 228 ? 10.219 8.93 22.438 1 69.88 228 PHE A O 1
ATOM 1805 N N . THR A 1 229 ? 12.078 8.125 23.359 1 63.09 229 THR A N 1
ATOM 1806 C CA . THR A 1 229 ? 11.555 6.766 23.281 1 63.09 229 THR A CA 1
ATOM 1807 C C . THR A 1 229 ? 10.289 6.625 24.125 1 63.09 229 THR A C 1
ATOM 1809 O O . THR A 1 229 ? 10.281 6.988 25.312 1 63.09 229 THR A O 1
ATOM 1812 N N . HIS A 1 230 ? 9.281 6.461 23.5 1 65.38 230 HIS A N 1
ATOM 1813 C CA . HIS A 1 230 ? 8.008 6.195 24.156 1 65.38 230 HIS A CA 1
ATOM 1814 C C . HIS A 1 230 ? 7.172 5.195 23.375 1 65.38 230 HIS A C 1
ATOM 1816 O O . HIS A 1 230 ? 7.293 5.109 22.141 1 65.38 230 HIS A O 1
ATOM 1822 N N . SER A 1 231 ? 6.414 4.434 24.125 1 60.28 231 SER A N 1
ATOM 1823 C CA . SER A 1 231 ? 5.602 3.367 23.547 1 60.28 231 SER A CA 1
ATOM 1824 C C . SER A 1 231 ? 4.66 3.906 22.484 1 60.28 231 SER A C 1
ATOM 1826 O O . SER A 1 231 ? 4.32 3.193 21.531 1 60.28 231 SER A O 1
ATOM 1828 N N . ASN A 1 232 ? 4.375 5.18 22.562 1 67.19 232 ASN A N 1
ATOM 1829 C CA . ASN A 1 232 ? 3.365 5.73 21.672 1 67.19 232 ASN A CA 1
ATOM 1830 C C . ASN A 1 232 ? 4 6.367 20.438 1 67.19 232 ASN A C 1
ATOM 1832 O O . ASN A 1 232 ? 3.297 6.898 19.578 1 67.19 232 ASN A O 1
ATOM 1836 N N . VAL A 1 233 ? 5.242 6.316 20.438 1 68.81 233 VAL A N 1
ATOM 1837 C CA . VAL A 1 233 ? 5.957 6.945 19.328 1 68.81 233 VAL A CA 1
ATOM 1838 C C . VAL A 1 233 ? 6.641 5.875 18.484 1 68.81 233 VAL A C 1
ATOM 1840 O O . VAL A 1 233 ? 7.309 4.984 19.016 1 68.81 233 VAL A O 1
ATOM 1843 N N . PRO A 1 234 ? 6.367 6.008 17.25 1 75.5 234 PRO A N 1
ATOM 1844 C CA . PRO A 1 234 ? 7.121 5.09 16.391 1 75.5 234 PRO A CA 1
ATOM 1845 C C . PRO A 1 234 ? 8.633 5.219 16.578 1 75.5 234 PRO A C 1
ATOM 1847 O O . PRO A 1 234 ? 9.156 6.332 16.672 1 75.5 234 PRO A O 1
ATOM 1850 N N . SER A 1 235 ? 9.281 4.172 16.641 1 77.38 235 SER A N 1
ATOM 1851 C CA . SER A 1 235 ? 10.719 4.137 16.891 1 77.38 235 SER A CA 1
ATOM 1852 C C . SER A 1 235 ? 11.492 4.855 15.805 1 77.38 235 SER A C 1
ATOM 1854 O O . SER A 1 235 ? 12.57 5.406 16.047 1 77.38 235 SER A O 1
ATOM 1856 N N . VAL A 1 236 ? 10.922 5 14.742 1 79.69 236 VAL A N 1
ATOM 1857 C CA . VAL A 1 236 ? 11.617 5.523 13.57 1 79.69 236 VAL A CA 1
ATOM 1858 C C . VAL A 1 236 ? 11.805 7.031 13.711 1 79.69 236 VAL A C 1
ATOM 1860 O O . VAL A 1 236 ? 12.633 7.629 13.016 1 79.69 236 VAL A O 1
ATOM 1863 N N . ILE A 1 237 ? 11.078 7.66 14.602 1 82.75 237 ILE A N 1
ATOM 1864 C CA . ILE A 1 237 ? 11.203 9.109 14.711 1 82.75 237 ILE A CA 1
ATOM 1865 C C . ILE A 1 237 ? 11.82 9.477 16.062 1 82.75 237 ILE A C 1
ATOM 1867 O O . ILE A 1 237 ? 11.742 10.633 16.484 1 82.75 237 ILE A O 1
ATOM 1871 N N . LYS A 1 238 ? 12.359 8.523 16.641 1 81.69 238 LYS A N 1
ATOM 1872 C CA . LYS A 1 238 ? 13.055 8.797 17.891 1 81.69 238 LYS A CA 1
ATOM 1873 C C . LYS A 1 238 ? 14.148 9.844 17.688 1 81.69 238 LYS A C 1
ATOM 1875 O O . LYS A 1 238 ? 14.906 9.789 16.719 1 81.69 238 LYS A O 1
ATOM 1880 N N . GLY A 1 239 ? 14.125 10.812 18.578 1 81.19 239 GLY A N 1
ATOM 1881 C CA . GLY A 1 239 ? 15.164 11.828 18.562 1 81.19 239 GLY A CA 1
ATOM 1882 C C . GLY A 1 239 ? 14.875 12.953 17.578 1 81.19 239 GLY A C 1
ATOM 1883 O O . GLY A 1 239 ? 15.625 13.93 17.516 1 81.19 239 GLY A O 1
ATOM 1884 N N . ARG A 1 240 ? 13.797 12.875 16.891 1 88.38 240 ARG A N 1
ATOM 1885 C CA . ARG A 1 240 ? 13.469 13.914 15.922 1 88.38 240 ARG A CA 1
ATOM 1886 C C . ARG A 1 240 ? 12.922 15.156 16.625 1 88.38 240 ARG A C 1
ATOM 1888 O O . ARG A 1 240 ? 12.172 15.047 17.594 1 88.38 240 ARG A O 1
ATOM 1895 N N . PRO A 1 241 ? 13.266 16.312 16.125 1 90.81 241 PRO A N 1
ATOM 1896 C CA . PRO A 1 241 ? 12.797 17.562 16.75 1 90.81 241 PRO A CA 1
ATOM 1897 C C . PRO A 1 241 ? 11.328 17.859 16.453 1 90.81 241 PRO A C 1
ATOM 1899 O O . PRO A 1 241 ? 10.844 17.562 15.352 1 90.81 241 PRO A O 1
ATOM 1902 N N . VAL A 1 242 ? 10.68 18.453 17.422 1 91.94 242 VAL A N 1
ATOM 1903 C CA . VAL A 1 242 ? 9.289 18.891 17.312 1 91.94 242 VAL A CA 1
ATOM 1904 C C . VAL A 1 242 ? 9.164 20.344 17.781 1 91.94 242 VAL A C 1
ATOM 1906 O O . VAL A 1 242 ? 9.719 20.703 18.828 1 91.94 242 VAL A O 1
ATOM 1909 N N . PHE A 1 243 ? 8.516 21.156 16.969 1 93.19 243 PHE A N 1
ATOM 1910 C CA . PHE A 1 243 ? 8.188 22.516 17.375 1 93.19 243 PHE A CA 1
ATOM 1911 C C . PHE A 1 243 ? 6.688 22.672 17.609 1 93.19 243 PHE A C 1
ATOM 1913 O O . PHE A 1 243 ? 5.887 22.453 16.688 1 93.19 243 PHE A O 1
ATOM 1920 N N . VAL A 1 244 ? 6.312 22.984 18.828 1 92.25 244 VAL A N 1
ATOM 1921 C CA . VAL A 1 244 ? 4.902 23.125 19.172 1 92.25 244 VAL A CA 1
ATOM 1922 C C . VAL A 1 244 ? 4.5 24.594 19.156 1 92.25 244 VAL A C 1
ATOM 1924 O O . VAL A 1 244 ? 5.176 25.438 19.766 1 92.25 244 VAL A O 1
ATOM 1927 N N . VAL A 1 245 ? 3.461 24.875 18.422 1 90.31 245 VAL A N 1
ATOM 1928 C CA . VAL A 1 245 ? 2.916 26.234 18.344 1 90.31 245 VAL A CA 1
ATOM 1929 C C . VAL A 1 245 ? 1.538 26.281 19 1 90.31 245 VAL A C 1
ATOM 1931 O O . VAL A 1 245 ? 0.67 25.453 18.688 1 90.31 245 VAL A O 1
ATOM 1934 N N . ASP A 1 246 ? 1.368 27.188 19.859 1 84.88 246 ASP A N 1
ATOM 1935 C CA . ASP A 1 246 ? 0.056 27.391 20.469 1 84.88 246 ASP A CA 1
ATOM 1936 C C . ASP A 1 246 ? -0.826 28.281 19.594 1 84.88 246 ASP A C 1
ATOM 1938 O O . ASP A 1 246 ? -0.577 29.469 19.469 1 84.88 246 ASP A O 1
ATOM 1942 N N . CYS A 1 247 ? -1.82 27.656 19 1 82.44 247 CYS A N 1
ATOM 1943 C CA . CYS A 1 247 ? -2.713 28.359 18.078 1 82.44 247 CYS A CA 1
ATOM 1944 C C . CYS A 1 247 ? -4.027 28.719 18.766 1 82.44 247 CYS A C 1
ATOM 1946 O O . CYS A 1 247 ? -5.051 28.891 18.109 1 82.44 247 CYS A O 1
ATOM 1948 N N . SER A 1 248 ? -4.016 28.688 20.047 1 72.38 248 SER A N 1
ATOM 1949 C CA . SER A 1 248 ? -5.258 28.984 20.75 1 72.38 248 SER A CA 1
ATOM 1950 C C . SER A 1 248 ? -5.812 30.344 20.328 1 72.38 248 SER A C 1
ATOM 1952 O O . SER A 1 248 ? -5.188 31.062 19.547 1 72.38 248 SER A O 1
ATOM 1954 N N . TYR A 1 249 ? -6.914 31 20.844 1 60.41 249 TYR A N 1
ATOM 1955 C CA . TYR A 1 249 ? -7.992 31.938 20.547 1 60.41 249 TYR A CA 1
ATOM 1956 C C . TYR A 1 249 ? -7.516 33.062 19.625 1 60.41 249 TYR A C 1
ATOM 1958 O O . TYR A 1 249 ? -8.219 33.438 18.688 1 60.41 249 TYR A O 1
ATOM 1966 N N . SER A 1 250 ? -6.324 33.531 19.766 1 56.78 250 SER A N 1
ATOM 1967 C CA . SER A 1 250 ? -6.094 34.781 19.062 1 56.78 250 SER A CA 1
ATOM 1968 C C . SER A 1 250 ? -5.348 34.562 17.75 1 56.78 250 SER A C 1
ATOM 1970 O O . SER A 1 250 ? -5.242 35.469 16.922 1 56.78 250 SER A O 1
ATOM 1972 N N . LEU A 1 251 ? -5.062 33.312 17.422 1 64 251 LEU A N 1
ATOM 1973 C CA . LEU A 1 251 ? -4.191 33.156 16.266 1 64 251 LEU A CA 1
ATOM 1974 C C . LEU A 1 251 ? -4.965 32.594 15.07 1 64 251 LEU A C 1
ATOM 1976 O O . LEU A 1 251 ? -5.324 31.422 15.047 1 64 251 LEU A O 1
ATOM 1980 N N . GLU A 1 252 ? -5.41 33.562 14.234 1 68.62 252 GLU A N 1
ATOM 1981 C CA . GLU A 1 252 ? -6 33.188 12.953 1 68.62 252 GLU A CA 1
ATOM 1982 C C . GLU A 1 252 ? -5.047 33.5 11.797 1 68.62 252 GLU A C 1
ATOM 1984 O O . GLU A 1 252 ? -4.906 34.656 11.383 1 68.62 252 GLU A O 1
ATOM 1989 N N . PHE A 1 253 ? -4.523 32.5 11.273 1 71.75 253 PHE A N 1
ATOM 1990 C CA . PHE A 1 253 ? -3.467 32.625 10.281 1 71.75 253 PHE A CA 1
ATOM 1991 C C . PHE A 1 253 ? -3.986 33.344 9.047 1 71.75 253 PHE A C 1
ATOM 1993 O O . PHE A 1 253 ? -3.207 33.938 8.281 1 71.75 253 PHE A O 1
ATOM 2000 N N . GLY A 1 254 ? -5.277 33.312 8.883 1 69.31 254 GLY A N 1
ATOM 2001 C CA . GLY A 1 254 ? -5.836 34 7.73 1 69.31 254 GLY A CA 1
ATOM 2002 C C . GLY A 1 254 ? -5.91 35.5 7.914 1 69.31 254 GLY A C 1
ATOM 2003 O O . GLY A 1 254 ? -6.148 36.25 6.957 1 69.31 254 GLY A O 1
ATOM 2004 N N . LYS A 1 255 ? -5.578 35.875 9.164 1 75.06 255 LYS A N 1
ATOM 2005 C CA . LYS A 1 255 ? -5.645 37.312 9.453 1 75.06 255 LYS A CA 1
ATOM 2006 C C . LYS A 1 255 ? -4.258 37.875 9.773 1 75.06 255 LYS A C 1
ATOM 2008 O O . LYS A 1 255 ? -3.465 37.219 10.453 1 75.06 255 LYS A O 1
ATOM 2013 N N . LEU A 1 256 ? -3.994 39 9.125 1 73.12 256 LEU A N 1
ATOM 2014 C CA . LEU A 1 256 ? -2.723 39.656 9.398 1 73.12 256 LEU A CA 1
ATOM 2015 C C . LEU A 1 256 ? -2.709 40.25 10.805 1 73.12 256 LEU A C 1
ATOM 2017 O O . LEU A 1 256 ? -3.615 41 11.172 1 73.12 256 LEU A O 1
ATOM 2021 N N . SER A 1 257 ? -1.81 39.719 11.664 1 83 257 SER A N 1
ATOM 2022 C CA . SER A 1 257 ? -1.59 40.25 13 1 83 257 SER A CA 1
ATOM 2023 C C . SER A 1 257 ? -0.128 40.125 13.414 1 83 257 SER A C 1
ATOM 2025 O O . SER A 1 257 ? 0.619 39.312 12.836 1 83 257 SER A O 1
ATOM 2027 N N . GLU A 1 258 ? 0.193 40.906 14.367 1 83.62 258 GLU A N 1
ATOM 2028 C CA . GLU A 1 258 ? 1.557 40.875 14.891 1 83.62 258 GLU A CA 1
ATOM 2029 C C . GLU A 1 258 ? 1.881 39.5 15.484 1 83.62 258 GLU A C 1
ATOM 2031 O O . GLU A 1 258 ? 3.01 39.031 15.367 1 83.62 258 GLU A O 1
ATOM 2036 N N . GLU A 1 259 ? 0.897 38.969 16.047 1 83.38 259 GLU A N 1
ATOM 2037 C CA . GLU A 1 259 ? 1.091 37.656 16.656 1 83.38 259 GLU A CA 1
ATOM 2038 C C . GLU A 1 259 ? 1.362 36.594 15.609 1 83.38 259 GLU A C 1
ATOM 2040 O O . GLU A 1 259 ? 2.244 35.75 15.789 1 83.38 259 GLU A O 1
ATOM 2045 N N . VAL A 1 260 ? 0.627 36.625 14.555 1 85.75 260 VAL A N 1
ATOM 2046 C CA . VAL A 1 260 ? 0.817 35.688 13.453 1 85.75 260 VAL A CA 1
ATOM 2047 C C . VAL A 1 260 ? 2.221 35.844 12.875 1 85.75 260 VAL A C 1
ATOM 2049 O O . VAL A 1 260 ? 2.916 34.875 12.641 1 85.75 260 VAL A O 1
ATOM 2052 N N . ASP A 1 261 ? 2.625 37.094 12.742 1 88.44 261 ASP A N 1
ATOM 2053 C CA . ASP A 1 261 ? 3.949 37.344 12.188 1 88.44 261 ASP A CA 1
ATOM 2054 C C . ASP A 1 261 ? 5.043 36.781 13.086 1 88.44 261 ASP A C 1
ATOM 2056 O O . ASP A 1 261 ? 6.012 36.188 12.586 1 88.44 261 ASP A O 1
ATOM 2060 N N . ARG A 1 262 ? 4.832 37 14.312 1 88.25 262 ARG A N 1
ATOM 2061 C CA . ARG A 1 262 ? 5.809 36.5 15.273 1 88.25 262 ARG A CA 1
ATOM 2062 C C . ARG A 1 262 ? 5.91 34.969 15.219 1 88.25 262 ARG A C 1
ATOM 2064 O O . ARG A 1 262 ? 7.012 34.438 15.164 1 88.25 262 ARG A O 1
ATOM 2071 N N . VAL A 1 263 ? 4.797 34.375 15.219 1 87.81 263 VAL A N 1
ATOM 2072 C CA . VAL A 1 263 ? 4.75 32.906 15.211 1 87.81 263 VAL A CA 1
ATOM 2073 C C . VAL A 1 263 ? 5.359 32.375 13.914 1 87.81 263 VAL A C 1
ATOM 2075 O O . VAL A 1 263 ? 6.121 31.406 13.938 1 87.81 263 VAL A O 1
ATOM 2078 N N . VAL A 1 264 ? 5.07 32.969 12.805 1 92.19 264 VAL A N 1
ATOM 2079 C CA . VAL A 1 264 ? 5.602 32.562 11.508 1 92.19 264 VAL A CA 1
ATOM 2080 C C . VAL A 1 264 ? 7.125 32.688 11.516 1 92.19 264 VAL A C 1
ATOM 2082 O O . VAL A 1 264 ? 7.82 31.781 11.047 1 92.19 264 VAL A O 1
ATOM 2085 N N . GLU A 1 265 ? 7.621 33.719 12.117 1 93.31 265 GLU A N 1
ATOM 2086 C CA . GLU A 1 265 ? 9.07 33.906 12.203 1 93.31 265 GLU A CA 1
ATOM 2087 C C . GLU A 1 265 ? 9.711 32.812 13.062 1 93.31 265 GLU A C 1
ATOM 2089 O O . GLU A 1 265 ? 10.797 32.312 12.75 1 93.31 265 GLU A O 1
ATOM 2094 N N . GLU A 1 266 ? 9.039 32.438 14.117 1 92.25 266 GLU A N 1
ATOM 2095 C CA . GLU A 1 266 ? 9.547 31.391 14.992 1 92.25 266 GLU A CA 1
ATOM 2096 C C . GLU A 1 266 ? 9.617 30.062 14.258 1 92.25 266 GLU A C 1
ATOM 2098 O O . GLU A 1 266 ? 10.57 29.297 14.43 1 92.25 266 GLU A O 1
ATOM 2103 N N . ILE A 1 267 ? 8.594 29.781 13.492 1 94.56 267 ILE A N 1
ATOM 2104 C CA . ILE A 1 267 ? 8.562 28.547 12.719 1 94.56 267 ILE A CA 1
ATOM 2105 C C . ILE A 1 267 ? 9.688 28.562 11.68 1 94.56 267 ILE A C 1
ATOM 2107 O O . ILE A 1 267 ? 10.383 27.562 11.5 1 94.56 267 ILE A O 1
ATOM 2111 N N . VAL A 1 268 ? 9.859 29.688 11.023 1 96.25 268 VAL A N 1
ATOM 2112 C CA . VAL A 1 268 ? 10.898 29.828 10.008 1 96.25 268 VAL A CA 1
ATOM 2113 C C . VAL A 1 268 ? 12.266 29.594 10.641 1 96.25 268 VAL A C 1
ATOM 2115 O O . VAL A 1 268 ? 13.102 28.875 10.078 1 96.25 268 VAL A O 1
ATOM 2118 N N . ASP A 1 269 ? 12.461 30.172 11.828 1 95.19 269 ASP A N 1
ATOM 2119 C CA . ASP A 1 269 ? 13.711 29.953 12.547 1 95.19 269 ASP A CA 1
ATOM 2120 C C . ASP A 1 269 ? 13.938 28.469 12.82 1 95.19 269 ASP A C 1
ATOM 2122 O O . ASP A 1 269 ? 15.047 27.953 12.641 1 95.19 269 ASP A O 1
ATOM 2126 N N . PHE A 1 270 ? 12.922 27.828 13.242 1 95 270 PHE A N 1
ATOM 2127 C CA . PHE A 1 2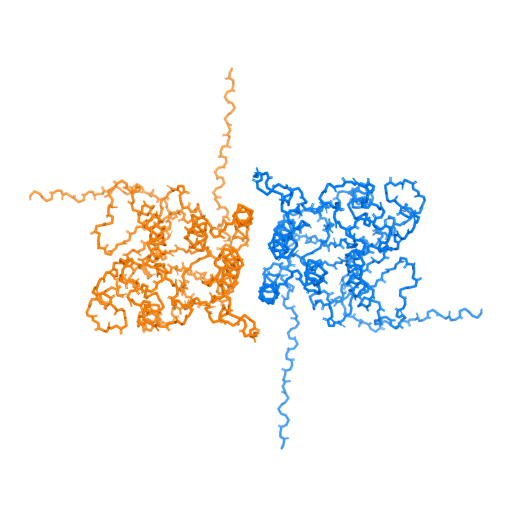70 ? 13 26.406 13.523 1 95 270 PHE A CA 1
ATOM 2128 C C . PHE A 1 270 ? 13.344 25.625 12.266 1 95 270 PHE A C 1
ATOM 2130 O O . PHE A 1 270 ? 14.227 24.766 12.281 1 95 270 PHE A O 1
ATOM 2137 N N . LEU A 1 271 ? 12.664 25.906 11.156 1 96.12 271 LEU A N 1
ATOM 2138 C CA . LEU A 1 271 ? 12.852 25.203 9.898 1 96.12 271 LEU A CA 1
ATOM 2139 C C . LEU A 1 271 ? 14.289 25.344 9.398 1 96.12 271 LEU A C 1
ATOM 2141 O O . LEU A 1 271 ? 14.898 24.359 8.953 1 96.12 271 LEU A O 1
ATOM 2145 N N . LEU A 1 272 ? 14.828 26.5 9.484 1 94.56 272 LEU A N 1
ATOM 2146 C CA . LEU A 1 272 ? 16.172 26.781 8.969 1 94.56 272 LEU A CA 1
ATOM 2147 C C . LEU A 1 272 ? 17.234 26.172 9.875 1 94.56 272 LEU A C 1
ATOM 2149 O O . LEU A 1 272 ? 18.375 25.969 9.445 1 94.56 272 LEU A O 1
ATOM 2153 N N . ASP A 1 273 ? 16.844 25.844 11.062 1 93.25 273 ASP A N 1
ATOM 2154 C CA . ASP A 1 273 ? 17.797 25.312 12.039 1 93.25 273 ASP A CA 1
ATOM 2155 C C . ASP A 1 273 ? 17.766 23.781 12.055 1 93.25 273 ASP A C 1
ATOM 2157 O O . ASP A 1 273 ? 18.594 23.156 12.727 1 93.25 273 ASP A O 1
ATOM 2161 N N . ILE A 1 274 ? 16.859 23.125 11.383 1 90.88 274 ILE A N 1
ATOM 2162 C CA . ILE A 1 274 ? 16.641 21.688 11.477 1 90.88 274 ILE A CA 1
ATOM 2163 C C . ILE A 1 274 ? 17.891 20.938 11.039 1 90.88 274 ILE A C 1
ATOM 2165 O O . ILE A 1 274 ? 18.328 20 11.719 1 90.88 274 ILE A O 1
ATOM 2169 N N . PRO A 1 275 ? 18.484 21.281 9.875 1 84.5 275 PRO A N 1
ATOM 2170 C CA . PRO A 1 275 ? 19.688 20.547 9.484 1 84.5 275 PRO A CA 1
ATOM 2171 C C . PRO A 1 275 ? 20.75 20.531 10.578 1 84.5 275 PRO A C 1
ATOM 2173 O O . PRO A 1 275 ? 21.391 19.5 10.82 1 84.5 275 PRO A O 1
ATOM 2176 N N . LYS A 1 276 ? 20.875 21.625 11.211 1 84.19 276 LYS A N 1
ATOM 2177 C CA . LYS A 1 276 ? 21.844 21.703 12.312 1 84.19 276 LYS A CA 1
ATOM 2178 C C . LYS A 1 276 ? 21.406 20.844 13.492 1 84.19 276 LYS A C 1
ATOM 2180 O O . LYS A 1 276 ? 22.234 20.172 14.109 1 84.19 276 LYS A O 1
ATOM 2185 N N . ARG A 1 277 ? 20.188 20.844 13.859 1 82.81 277 ARG A N 1
ATOM 2186 C CA . ARG A 1 277 ? 19.641 20.062 14.961 1 82.81 277 ARG A CA 1
ATOM 2187 C C . ARG A 1 277 ? 19.797 18.578 14.711 1 82.81 277 ARG A C 1
ATOM 2189 O O . ARG A 1 277 ? 20.062 17.812 15.633 1 82.81 277 ARG A O 1
ATOM 2196 N N . LEU A 1 278 ? 19.594 18.156 13.461 1 81.88 278 LEU A N 1
ATOM 2197 C CA . LEU A 1 278 ? 19.719 16.75 13.094 1 81.88 278 LEU A CA 1
ATOM 2198 C C . LEU A 1 278 ? 21.172 16.281 13.172 1 81.88 278 LEU A C 1
ATOM 2200 O O . LEU A 1 278 ? 21.438 15.148 13.57 1 81.88 278 LEU A O 1
ATOM 2204 N N . GLN A 1 279 ? 22.047 17.078 12.773 1 76.25 279 GLN A N 1
ATOM 2205 C CA . GLN A 1 279 ? 23.469 16.781 12.875 1 76.25 279 GLN A CA 1
ATOM 2206 C C . GLN A 1 279 ? 23.891 16.625 14.328 1 76.25 279 GLN A C 1
ATOM 2208 O O . GLN A 1 279 ? 24.672 15.727 14.664 1 76.25 279 GLN A O 1
ATOM 2213 N N . GLN A 1 280 ? 23.422 17.469 15.156 1 73.31 280 GLN A N 1
ATOM 2214 C CA . GLN A 1 280 ? 23.766 17.438 16.578 1 73.31 280 GLN A CA 1
ATOM 2215 C C . GLN A 1 280 ? 23.25 16.172 17.234 1 73.31 280 GLN A C 1
ATOM 2217 O O . GLN A 1 280 ? 23.906 15.617 18.125 1 73.31 280 GLN A O 1
ATOM 2222 N N . ALA A 1 281 ? 22.125 15.758 16.828 1 65.31 281 ALA A N 1
ATOM 2223 C CA . ALA A 1 281 ? 21.531 14.539 17.375 1 65.31 281 ALA A CA 1
ATOM 2224 C C . ALA A 1 281 ? 22.359 13.312 17 1 65.31 281 ALA A C 1
ATOM 2226 O O . ALA A 1 281 ? 22.469 12.367 17.781 1 65.31 281 ALA A O 1
ATOM 2227 N N . LEU A 1 282 ? 22.844 13.297 15.828 1 61.5 282 LEU A N 1
ATOM 2228 C CA . LEU A 1 282 ? 23.672 12.195 15.352 1 61.5 282 LEU A CA 1
ATOM 2229 C C . LEU A 1 282 ? 25.016 12.18 16.062 1 61.5 282 LEU A C 1
ATOM 2231 O O . LEU A 1 282 ? 25.609 11.117 16.266 1 61.5 282 LEU A O 1
ATOM 2235 N N . GLU A 1 283 ? 25.75 13.398 16.25 1 58.53 283 GLU A N 1
ATOM 2236 C CA . GLU A 1 283 ? 27.047 13.484 16.891 1 58.53 283 GLU A CA 1
ATOM 2237 C C . GLU A 1 283 ? 26.969 13.133 18.375 1 58.53 283 GLU A C 1
ATOM 2239 O O . GLU A 1 283 ? 27.953 12.719 18.969 1 58.53 283 GLU A O 1
ATOM 2244 N N . GLY A 1 284 ? 26.141 12.531 18.969 1 47.62 284 GLY A N 1
ATOM 2245 C CA . GLY A 1 284 ? 26.016 12.133 20.359 1 47.62 284 GLY A CA 1
ATOM 2246 C C . GLY A 1 284 ? 26.391 13.242 21.328 1 47.62 284 GLY A C 1
ATOM 2247 O O . GLY A 1 284 ? 26.953 14.266 20.922 1 47.62 284 GLY A O 1
ATOM 2248 N N . PRO A 1 285 ? 25.906 13.305 22.656 1 39.12 285 PRO A N 1
ATOM 2249 C CA . PRO A 1 285 ? 26.5 14.195 23.656 1 39.12 285 PRO A CA 1
ATOM 2250 C C . PRO A 1 285 ? 28.016 14.234 23.578 1 39.12 285 PRO A C 1
ATOM 2252 O O . PRO A 1 285 ? 28.672 13.211 23.812 1 39.12 285 PRO A O 1
ATOM 2255 N N . HIS A 1 286 ? 28.703 14.695 22.797 1 33.97 286 HIS A N 1
ATOM 2256 C CA . HIS A 1 286 ? 30 15 23.391 1 33.97 286 HIS A CA 1
ATOM 2257 C C . HIS A 1 286 ? 29.844 15.648 24.766 1 33.97 286 HIS A C 1
ATOM 2259 O O . HIS A 1 286 ? 28.797 16.234 25.062 1 33.97 286 HIS A O 1
ATOM 2265 N N . THR A 1 287 ? 30.828 15.508 25.812 1 32.38 287 THR A N 1
ATOM 2266 C CA . THR A 1 287 ? 31.062 16.047 27.156 1 32.38 287 THR A CA 1
ATOM 2267 C C . THR A 1 287 ? 30.812 17.547 27.172 1 32.38 287 THR A C 1
ATOM 2269 O O . THR A 1 287 ? 31.328 18.266 28.047 1 32.38 287 THR A O 1
ATOM 2272 N N . HIS A 1 288 ? 30.453 18.266 26.219 1 31.03 288 HIS A N 1
ATOM 2273 C CA . HIS A 1 288 ? 30.375 19.641 26.703 1 31.03 288 HIS A CA 1
ATOM 2274 C C . HIS A 1 288 ? 29.312 19.797 27.781 1 31.03 288 HIS A C 1
ATOM 2276 O O . HIS A 1 288 ? 28.188 19.312 27.625 1 31.03 288 HIS A O 1
ATOM 2282 N N . SER A 1 289 ? 29.719 20.047 29.047 1 28.86 289 SER A N 1
ATOM 2283 C CA . SER A 1 289 ? 29.156 20.469 30.328 1 28.86 289 SER A CA 1
ATOM 2284 C C . SER A 1 289 ? 28.062 21.531 30.109 1 28.86 289 SER A C 1
ATOM 2286 O O . SER A 1 289 ? 28.297 22.547 29.469 1 28.86 289 SER A O 1
ATOM 2288 N N . LEU A 1 290 ? 26.906 21.188 30 1 30.44 290 LEU A N 1
ATOM 2289 C CA . LEU A 1 290 ? 25.797 22.109 30.234 1 30.44 290 LEU A CA 1
ATOM 2290 C C . LEU A 1 290 ? 26.141 23.094 31.344 1 30.44 290 LEU A C 1
ATOM 2292 O O . LEU A 1 290 ? 26.234 22.734 32.5 1 30.44 290 LEU A O 1
ATOM 2296 N N . GLU A 1 291 ? 27.031 24.031 31.016 1 29.73 291 GLU A N 1
ATOM 2297 C CA . GLU A 1 291 ? 27.016 25.172 31.922 1 29.73 291 GLU A CA 1
ATOM 2298 C C . GLU A 1 291 ? 25.594 25.688 32.125 1 29.73 291 GLU A C 1
ATOM 2300 O O . GLU A 1 291 ? 24.906 26.062 31.188 1 29.73 291 GLU A O 1
ATOM 2305 N N . LEU A 1 292 ? 24.953 25.219 33.156 1 28.78 292 LEU A N 1
ATOM 2306 C CA . LEU A 1 292 ? 23.75 25.719 33.812 1 28.78 292 LEU A CA 1
ATOM 2307 C C . LEU A 1 292 ? 23.797 27.234 33.969 1 28.78 292 LEU A C 1
ATOM 2309 O O . LEU A 1 292 ? 24.797 27.781 34.438 1 28.78 292 LEU A O 1
ATOM 2313 N N . PRO A 1 293 ? 23.172 27.953 33.094 1 29.95 293 PRO A N 1
ATOM 2314 C CA . PRO A 1 293 ? 23.219 29.375 33.469 1 29.95 293 PRO A CA 1
ATOM 2315 C C . PRO A 1 293 ? 22.906 29.609 34.938 1 29.95 293 PRO A C 1
ATOM 2317 O O . PRO A 1 293 ? 22.109 28.891 35.531 1 29.95 293 PRO A O 1
ATOM 2320 N N . ARG A 1 294 ? 23.953 30.109 35.75 1 27.83 294 ARG A N 1
ATOM 2321 C CA . ARG A 1 294 ? 23.906 30.547 37.156 1 27.83 294 ARG A CA 1
ATOM 2322 C C . ARG A 1 294 ? 22.609 31.297 37.438 1 27.83 294 ARG A C 1
ATOM 2324 O O . ARG A 1 294 ? 22.125 32.062 36.594 1 27.83 294 ARG A O 1
ATOM 2331 N N . ALA A 1 295 ? 22.047 30.828 38.562 1 27.02 295 ALA A N 1
ATOM 2332 C CA . ALA A 1 295 ? 20.938 31.438 39.312 1 27.02 295 ALA A CA 1
ATOM 2333 C C . ALA A 1 295 ? 21.172 32.938 39.5 1 27.02 295 ALA A C 1
ATOM 2335 O O . ALA A 1 295 ? 22.203 33.344 40.031 1 27.02 295 ALA A O 1
ATOM 2336 N N . VAL A 1 296 ? 20.703 33.719 38.406 1 23.97 296 VAL A N 1
ATOM 2337 C CA . VAL A 1 296 ? 20.703 35.125 38.781 1 23.97 296 VAL A CA 1
ATOM 2338 C C . VAL A 1 296 ? 20.125 35.25 40.219 1 23.97 296 VAL A C 1
ATOM 2340 O O . VAL A 1 296 ? 19.031 34.75 40.5 1 23.97 296 VAL A O 1
ATOM 2343 N N . THR A 1 297 ? 21.016 35.438 41.25 1 24.41 297 THR A N 1
ATOM 2344 C CA . THR A 1 297 ? 20.656 36 42.531 1 24.41 297 THR A CA 1
ATOM 2345 C C . THR A 1 297 ? 19.875 37.312 42.344 1 24.41 297 THR A C 1
ATOM 2347 O O . THR A 1 297 ? 20.234 38.125 41.531 1 24.41 297 THR A O 1
ATOM 2350 N N . MET B 1 1 ? 2.582 27 -43.469 1 25.02 1 MET B N 1
ATOM 2351 C CA . MET B 1 1 ? 2.086 25.844 -42.75 1 25.02 1 MET B CA 1
ATOM 2352 C C . MET B 1 1 ? 3.236 25.047 -42.125 1 25.02 1 MET B C 1
ATOM 2354 O O . MET B 1 1 ? 3.875 24.25 -42.812 1 25.02 1 MET B O 1
ATOM 2358 N N . GLU B 1 2 ? 4.074 25.594 -41.312 1 26.69 2 GLU B N 1
ATOM 2359 C CA . GLU B 1 2 ? 5.379 25.172 -40.812 1 26.69 2 GLU B CA 1
ATOM 2360 C C . GLU B 1 2 ? 5.242 24 -39.844 1 26.69 2 GLU B C 1
ATOM 2362 O O . GLU B 1 2 ? 4.523 24.109 -38.844 1 26.69 2 GLU B O 1
ATOM 2367 N N . ILE B 1 3 ? 5.434 22.734 -40.312 1 23.84 3 ILE B N 1
ATOM 2368 C CA . ILE B 1 3 ? 5.379 21.453 -39.625 1 23.84 3 ILE B CA 1
ATOM 2369 C C . ILE B 1 3 ? 6.414 21.422 -38.5 1 23.84 3 ILE B C 1
ATOM 2371 O O . ILE B 1 3 ? 7.617 21.484 -38.75 1 23.84 3 ILE B O 1
ATOM 2375 N N . VAL B 1 4 ? 6.125 21.953 -37.375 1 25.58 4 VAL B N 1
ATOM 2376 C CA . VAL B 1 4 ? 7.02 21.844 -36.219 1 25.58 4 VAL B CA 1
ATOM 2377 C C . VAL B 1 4 ? 7.289 20.375 -35.906 1 25.58 4 VAL B C 1
ATOM 2379 O O . VAL B 1 4 ? 6.363 19.609 -35.656 1 25.58 4 VAL B O 1
ATOM 2382 N N . GLU B 1 5 ? 8.344 19.766 -36.406 1 24.59 5 GLU B N 1
ATOM 2383 C CA . GLU B 1 5 ? 8.82 18.406 -36.188 1 24.59 5 GLU B CA 1
ATOM 2384 C C . GLU B 1 5 ? 9.062 18.141 -34.688 1 24.59 5 GLU B C 1
ATOM 2386 O O . GLU B 1 5 ? 9.883 18.812 -34.062 1 24.59 5 GLU B O 1
ATOM 2391 N N . GLN B 1 6 ? 8.008 17.781 -33.969 1 23.97 6 GLN B N 1
ATOM 2392 C CA . GLN B 1 6 ? 8.086 17.359 -32.562 1 23.97 6 GLN B CA 1
ATOM 2393 C C . GLN B 1 6 ? 9.102 16.234 -32.406 1 23.97 6 GLN B C 1
ATOM 2395 O O . GLN B 1 6 ? 8.992 15.18 -33.031 1 23.97 6 GLN B O 1
ATOM 2400 N N . LYS B 1 7 ? 10.32 16.594 -32.062 1 25.28 7 LYS B N 1
ATOM 2401 C CA . LYS B 1 7 ? 11.398 15.664 -31.719 1 25.28 7 LYS B CA 1
ATOM 2402 C C . LYS B 1 7 ? 10.953 14.633 -30.703 1 25.28 7 LYS B C 1
ATOM 2404 O O . LYS B 1 7 ? 10.516 14.984 -29.594 1 25.28 7 LYS B O 1
ATOM 2409 N N . HIS B 1 8 ? 10.359 13.492 -31.094 1 24.86 8 HIS B N 1
ATOM 2410 C CA . HIS B 1 8 ? 10.109 12.273 -30.344 1 24.86 8 HIS B CA 1
ATOM 2411 C C . HIS B 1 8 ? 11.367 11.797 -29.625 1 24.86 8 HIS B C 1
ATOM 2413 O O . HIS B 1 8 ? 12.289 11.281 -30.266 1 24.86 8 HIS B O 1
ATOM 2419 N N . ASN B 1 9 ? 11.906 12.641 -28.75 1 27.45 9 ASN B N 1
ATOM 2420 C CA . ASN B 1 9 ? 13.023 12.031 -28.031 1 27.45 9 ASN B CA 1
ATOM 2421 C C . ASN B 1 9 ? 12.648 10.672 -27.453 1 27.45 9 ASN B C 1
ATOM 2423 O O . ASN B 1 9 ? 11.711 10.57 -26.656 1 27.45 9 ASN B O 1
ATOM 2427 N N . GLU B 1 10 ? 12.852 9.586 -28.125 1 27.45 10 GLU B N 1
ATOM 2428 C CA . GLU B 1 10 ? 12.852 8.164 -27.797 1 27.45 10 GLU B CA 1
ATOM 2429 C C . GLU B 1 10 ? 13.617 7.906 -26.5 1 27.45 10 GLU B C 1
ATOM 2431 O O . GLU B 1 10 ? 14.82 7.625 -26.531 1 27.45 10 GLU B O 1
ATOM 2436 N N . ASN B 1 11 ? 13.57 8.82 -25.562 1 30.62 11 ASN B N 1
ATOM 2437 C CA . ASN B 1 11 ? 14.281 8.328 -24.375 1 30.62 11 ASN B CA 1
ATOM 2438 C C . ASN B 1 11 ? 13.781 6.953 -23.953 1 30.62 11 ASN B C 1
ATOM 2440 O O . ASN B 1 11 ? 12.594 6.781 -23.656 1 30.62 11 ASN B O 1
ATOM 2444 N N . GLY B 1 12 ? 14.32 5.922 -24.531 1 28.47 12 GLY B N 1
ATOM 2445 C CA . GLY B 1 12 ? 14.156 4.547 -24.078 1 28.47 12 GLY B CA 1
ATOM 2446 C C . GLY B 1 12 ? 14.062 4.422 -22.562 1 28.47 12 GLY B C 1
ATOM 2447 O O . GLY B 1 12 ? 14.461 5.336 -21.844 1 28.47 12 GLY B O 1
ATOM 2448 N N . PRO B 1 13 ? 13.141 3.641 -22.094 1 30.22 13 PRO B N 1
ATOM 2449 C CA . PRO B 1 13 ? 12.852 3.553 -20.656 1 30.22 13 PRO B CA 1
ATOM 2450 C C . PRO B 1 13 ? 14.109 3.42 -19.812 1 30.22 13 PRO B C 1
ATOM 2452 O O . PRO B 1 13 ? 14.977 2.588 -20.109 1 30.22 13 PRO B O 1
ATOM 2455 N N . ALA B 1 14 ? 14.586 4.457 -19.172 1 31.73 14 ALA B N 1
ATOM 2456 C CA . ALA B 1 14 ? 15.633 4.559 -18.172 1 31.73 14 ALA B CA 1
ATOM 2457 C C . ALA B 1 14 ? 15.539 3.416 -17.156 1 31.73 14 ALA B C 1
ATOM 2459 O O . ALA B 1 14 ? 16.219 3.432 -16.125 1 31.73 14 ALA B O 1
ATOM 2460 N N . CYS B 1 15 ? 14.57 2.592 -17.422 1 29.73 15 CYS B N 1
ATOM 2461 C CA . CYS B 1 15 ? 14.367 1.633 -16.344 1 29.73 15 CYS B CA 1
ATOM 2462 C C . CYS B 1 15 ? 15.617 0.796 -16.125 1 29.73 15 CYS B C 1
ATOM 2464 O O . CYS B 1 15 ? 15.617 -0.128 -15.305 1 29.73 15 CYS B O 1
ATOM 2466 N N . CYS B 1 16 ? 16.516 0.762 -17.156 1 31.11 16 CYS B N 1
ATOM 2467 C CA . CYS B 1 16 ? 17.625 -0.086 -16.75 1 31.11 16 CYS B CA 1
ATOM 2468 C C . CYS B 1 16 ? 18.375 0.538 -15.578 1 31.11 16 CYS B C 1
ATOM 2470 O O . CYS B 1 16 ? 19.141 1.487 -15.758 1 31.11 16 CYS B O 1
ATOM 2472 N N . GLU B 1 17 ? 17.812 0.858 -14.508 1 35.19 17 GLU B N 1
ATOM 2473 C CA . GLU B 1 17 ? 18.625 1.209 -13.344 1 35.19 17 GLU B CA 1
ATOM 2474 C C . GLU B 1 17 ? 19.969 0.496 -13.375 1 35.19 17 GLU B C 1
ATOM 2476 O O . GLU B 1 17 ? 20.094 -0.601 -13.922 1 35.19 17 GLU B O 1
ATOM 2481 N N . ALA B 1 18 ? 21 1.185 -13.016 1 30.52 18 ALA B N 1
ATOM 2482 C CA . ALA B 1 18 ? 22.359 0.678 -12.82 1 30.52 18 ALA B CA 1
ATOM 2483 C C . ALA B 1 18 ? 22.344 -0.687 -12.141 1 30.52 18 ALA B C 1
ATOM 2485 O O . ALA B 1 18 ? 21.844 -0.821 -11.016 1 30.52 18 ALA B O 1
ATOM 2486 N N . ILE B 1 19 ? 22.094 -1.844 -12.805 1 34.88 19 ILE B N 1
ATOM 2487 C CA . ILE B 1 19 ? 22.391 -3.186 -12.312 1 34.88 19 ILE B CA 1
ATOM 2488 C C . ILE B 1 19 ? 23.625 -3.152 -11.422 1 34.88 19 ILE B C 1
ATOM 2490 O O . ILE B 1 19 ? 24.734 -2.869 -11.891 1 34.88 19 ILE B O 1
ATOM 2494 N N . GLY B 1 20 ? 23.641 -2.551 -10.422 1 36.81 20 GLY B N 1
ATOM 2495 C CA . GLY B 1 20 ? 24.828 -2.938 -9.664 1 36.81 20 GLY B CA 1
ATOM 2496 C C . GLY B 1 20 ? 25.234 -4.375 -9.898 1 36.81 20 GLY B C 1
ATOM 2497 O O . GLY B 1 20 ? 24.469 -5.172 -10.43 1 36.81 20 GLY B O 1
ATOM 2498 N N . THR B 1 21 ? 26.562 -4.789 -9.859 1 42.22 21 THR B N 1
ATOM 2499 C CA . THR B 1 21 ? 27.297 -6.008 -10.195 1 42.22 21 THR B CA 1
ATOM 2500 C C . THR B 1 21 ? 26.547 -7.238 -9.68 1 42.22 21 THR B C 1
ATOM 2502 O O . THR B 1 21 ? 26.953 -8.375 -9.969 1 42.22 21 THR B O 1
ATOM 2505 N N . GLU B 1 22 ? 25.734 -7.168 -8.602 1 49.03 22 GLU B N 1
ATOM 2506 C CA . GLU B 1 22 ? 25.203 -8.453 -8.141 1 49.03 22 GLU B CA 1
ATOM 2507 C C . GLU B 1 22 ? 23.984 -8.883 -8.953 1 49.03 22 GLU B C 1
ATOM 2509 O O . GLU B 1 22 ? 23.156 -8.047 -9.297 1 49.03 22 GLU B O 1
ATOM 2514 N N . PRO B 1 23 ? 23.984 -9.992 -9.602 1 57.44 23 PRO B N 1
ATOM 2515 C CA . PRO B 1 23 ? 22.969 -10.508 -10.516 1 57.44 23 PRO B CA 1
ATOM 2516 C C . PRO B 1 23 ? 21.562 -10.445 -9.93 1 57.44 23 PRO B C 1
ATOM 2518 O O . PRO B 1 23 ? 21.344 -10.805 -8.773 1 57.44 23 PRO B O 1
ATOM 2521 N N . VAL B 1 24 ? 20.625 -9.609 -10.344 1 75.31 24 VAL B N 1
ATOM 2522 C CA . VAL B 1 24 ? 19.219 -9.492 -9.961 1 75.31 24 VAL B CA 1
ATOM 2523 C C . VAL B 1 24 ? 18.484 -10.781 -10.305 1 75.31 24 VAL B C 1
ATOM 2525 O O . VAL B 1 24 ? 18.625 -11.32 -11.406 1 75.31 24 VAL B O 1
ATOM 2528 N N . ALA B 1 25 ? 17.797 -11.453 -9.305 1 88.44 25 ALA B N 1
ATOM 2529 C CA . ALA B 1 25 ? 17.031 -12.695 -9.469 1 88.44 25 ALA B CA 1
ATOM 2530 C C . ALA B 1 25 ? 15.969 -12.547 -10.547 1 88.44 25 ALA B C 1
ATOM 2532 O O . ALA B 1 25 ? 15.305 -11.508 -10.633 1 88.44 25 ALA B O 1
ATOM 2533 N N . VAL B 1 26 ? 15.938 -13.531 -11.461 1 93.75 26 VAL B N 1
ATOM 2534 C CA . VAL B 1 26 ? 14.82 -13.602 -12.398 1 93.75 26 VAL B CA 1
ATOM 2535 C C . VAL B 1 26 ? 13.555 -14.023 -11.664 1 93.75 26 VAL B C 1
ATOM 2537 O O . VAL B 1 26 ? 13.523 -15.07 -11.008 1 93.75 26 VAL B O 1
ATOM 2540 N N . ARG B 1 27 ? 12.547 -13.219 -11.75 1 95.94 27 ARG B N 1
ATOM 2541 C CA . ARG B 1 27 ? 11.297 -13.484 -11.047 1 95.94 27 ARG B CA 1
ATOM 2542 C C . ARG B 1 27 ? 10.25 -14.078 -11.984 1 95.94 27 ARG B C 1
ATOM 2544 O O . ARG B 1 27 ? 9.945 -13.508 -13.031 1 95.94 27 ARG B O 1
ATOM 2551 N N . VAL B 1 28 ? 9.719 -15.242 -11.547 1 97.19 28 VAL B N 1
ATOM 2552 C CA . VAL B 1 28 ? 8.734 -15.953 -12.359 1 97.19 28 VAL B CA 1
ATOM 2553 C C . VAL B 1 28 ? 7.449 -16.156 -11.555 1 97.19 28 VAL B C 1
ATOM 2555 O O . VAL B 1 28 ? 7.484 -16.703 -10.453 1 97.19 28 VAL B O 1
ATOM 2558 N N . SER B 1 29 ? 6.352 -15.727 -12.125 1 97.69 29 SER B N 1
ATOM 2559 C CA . SER B 1 29 ? 5.066 -15.891 -11.461 1 97.69 29 SER B CA 1
ATOM 2560 C C . SER B 1 29 ? 4.336 -17.141 -11.961 1 97.69 29 SER B C 1
ATOM 2562 O O . SER B 1 29 ? 4.148 -17.312 -13.164 1 97.69 29 SER B O 1
ATOM 2564 N N . PHE B 1 30 ? 3.98 -18 -11.055 1 97.88 30 PHE B N 1
ATOM 2565 C CA . PHE B 1 30 ? 3.133 -19.141 -11.367 1 97.88 30 PHE B CA 1
ATOM 2566 C C . PHE B 1 30 ? 1.662 -18.797 -11.164 1 97.88 30 PHE B C 1
ATOM 2568 O O . PHE B 1 30 ? 1.247 -18.438 -10.062 1 97.88 30 PHE B O 1
ATOM 2575 N N . GLU B 1 31 ? 0.93 -18.953 -12.25 1 97.44 31 GLU B N 1
ATOM 2576 C CA . GLU B 1 31 ? -0.446 -18.469 -12.297 1 97.44 31 GLU B CA 1
ATOM 2577 C C . GLU B 1 31 ? -1.422 -19.609 -12.594 1 97.44 31 GLU B C 1
ATOM 2579 O O . GLU B 1 31 ? -1.036 -20.625 -13.164 1 97.44 31 GLU B O 1
ATOM 2584 N N . GLY B 1 32 ? -2.674 -19.359 -12.211 1 96.5 32 GLY B N 1
ATOM 2585 C CA . GLY B 1 32 ? -3.721 -20.344 -12.43 1 96.5 32 GLY B CA 1
ATOM 2586 C C . GLY B 1 32 ? -4.832 -20.266 -11.398 1 96.5 32 GLY B C 1
ATOM 2587 O O . GLY B 1 32 ? -4.711 -19.562 -10.398 1 96.5 32 GLY B O 1
ATOM 2588 N N . ASN B 1 33 ? -5.867 -21.016 -11.695 1 96.31 33 ASN B N 1
ATOM 2589 C CA . ASN B 1 33 ? -7.055 -21.031 -10.852 1 96.31 33 ASN B CA 1
ATOM 2590 C C . ASN B 1 33 ? -6.758 -21.625 -9.477 1 96.31 33 ASN B C 1
ATOM 2592 O O . ASN B 1 33 ? -5.707 -22.25 -9.281 1 96.31 33 ASN B O 1
ATOM 2596 N N . ILE B 1 34 ? -7.633 -21.312 -8.508 1 93.38 34 ILE B N 1
ATOM 2597 C CA . ILE B 1 34 ? -7.559 -21.938 -7.195 1 93.38 34 ILE B CA 1
ATOM 2598 C C . ILE B 1 34 ? -7.734 -23.453 -7.344 1 93.38 34 ILE B C 1
ATOM 2600 O O . ILE B 1 34 ? -8.656 -23.922 -8.023 1 93.38 34 ILE B O 1
ATOM 2604 N N . GLY B 1 35 ? -6.82 -24.234 -6.816 1 91.38 35 GLY B N 1
ATOM 2605 C CA . GLY B 1 35 ? -6.938 -25.688 -6.859 1 91.38 35 GLY B CA 1
ATOM 2606 C C . GLY B 1 35 ? -6.277 -26.297 -8.078 1 91.38 35 GLY B C 1
ATOM 2607 O O . GLY B 1 35 ? -6.32 -27.516 -8.266 1 91.38 35 GLY B O 1
ATOM 2608 N N . VAL B 1 36 ? -5.609 -25.5 -8.875 1 93.5 36 VAL B N 1
ATOM 2609 C CA . VAL B 1 36 ? -5.055 -26.031 -10.109 1 93.5 36 VAL B CA 1
ATOM 2610 C C . VAL B 1 36 ? -3.799 -26.844 -9.812 1 93.5 36 VAL B C 1
ATOM 2612 O O . VAL B 1 36 ? -3.395 -27.703 -10.602 1 93.5 36 VAL B O 1
ATOM 2615 N N . GLY B 1 37 ? -3.068 -26.516 -8.695 1 90.94 37 GLY B N 1
ATOM 2616 C CA . GLY B 1 37 ? -1.886 -27.266 -8.32 1 90.94 37 GLY B CA 1
ATOM 2617 C C . GLY B 1 37 ? -0.627 -26.422 -8.266 1 90.94 37 GLY B C 1
ATOM 2618 O O . GLY B 1 37 ? 0.481 -26.938 -8.414 1 90.94 37 GLY B O 1
ATOM 2619 N N . LYS B 1 38 ? -0.717 -25.141 -8.047 1 93.88 38 LYS B N 1
ATOM 2620 C CA . LYS B 1 38 ? 0.419 -24.234 -8.039 1 93.88 38 LYS B CA 1
ATOM 2621 C C . LYS B 1 38 ? 1.39 -24.578 -6.91 1 93.88 38 LYS B C 1
ATOM 2623 O O . LYS B 1 38 ? 2.592 -24.719 -7.141 1 93.88 38 LYS B O 1
ATOM 2628 N N . SER B 1 39 ? 0.831 -24.719 -5.656 1 91.19 39 SER B N 1
ATOM 2629 C CA . SER B 1 39 ? 1.684 -25 -4.504 1 91.19 39 SER B CA 1
ATOM 2630 C C . SER B 1 39 ? 2.418 -26.328 -4.672 1 91.19 39 SER B C 1
ATOM 2632 O O . SER B 1 39 ? 3.59 -26.438 -4.305 1 91.19 39 SER B O 1
ATOM 2634 N N . THR B 1 40 ? 1.793 -27.281 -5.25 1 90.19 40 THR B N 1
ATOM 2635 C CA . THR B 1 40 ? 2.371 -28.609 -5.449 1 90.19 40 THR B CA 1
ATOM 2636 C C . THR B 1 40 ? 3.498 -28.562 -6.477 1 90.19 40 THR B C 1
ATOM 2638 O O . THR B 1 40 ? 4.578 -29.109 -6.246 1 90.19 40 THR B O 1
ATOM 2641 N N . ILE B 1 41 ? 3.271 -27.922 -7.629 1 93.12 41 ILE B N 1
ATOM 2642 C CA . ILE B 1 41 ? 4.289 -27.891 -8.672 1 93.12 41 ILE B CA 1
ATOM 2643 C C . ILE B 1 41 ? 5.492 -27.078 -8.195 1 93.12 41 ILE B C 1
ATOM 2645 O O . ILE B 1 41 ? 6.637 -27.406 -8.531 1 93.12 41 ILE B O 1
ATOM 2649 N N . LEU B 1 42 ? 5.27 -26.016 -7.477 1 94.81 42 LEU B N 1
ATOM 2650 C CA . LEU B 1 42 ? 6.363 -25.203 -6.945 1 94.81 42 LEU B CA 1
ATOM 2651 C C . LEU B 1 42 ? 7.242 -26.031 -6.016 1 94.81 42 LEU B C 1
ATOM 2653 O O . LEU B 1 42 ? 8.469 -25.906 -6.035 1 94.81 42 LEU B O 1
ATOM 2657 N N . LYS B 1 43 ? 6.645 -26.922 -5.234 1 91.31 43 LYS B N 1
ATOM 2658 C CA . LYS B 1 43 ? 7.406 -27.812 -4.375 1 91.31 43 LYS B CA 1
ATOM 2659 C C . LYS B 1 43 ? 8.25 -28.797 -5.199 1 91.31 43 LYS B C 1
ATOM 2661 O O . LYS B 1 43 ? 9.398 -29.062 -4.863 1 91.31 43 LYS B O 1
ATOM 2666 N N . LEU B 1 44 ? 7.676 -29.297 -6.254 1 91.56 44 LEU B N 1
ATOM 2667 C CA . LEU B 1 44 ? 8.391 -30.203 -7.141 1 91.56 44 LEU B CA 1
ATOM 2668 C C . LEU B 1 44 ? 9.594 -29.516 -7.777 1 91.56 44 LEU B C 1
ATOM 2670 O O . LEU B 1 44 ? 10.68 -30.078 -7.859 1 91.56 44 LEU B O 1
ATOM 2674 N N . LEU B 1 45 ? 9.398 -28.281 -8.156 1 94.75 45 LEU B N 1
ATOM 2675 C CA . LEU B 1 45 ? 10.461 -27.516 -8.805 1 94.75 45 LEU B CA 1
ATOM 2676 C C . LEU B 1 45 ? 11.57 -27.172 -7.816 1 94.75 45 LEU B C 1
ATOM 2678 O O . LEU B 1 45 ? 12.75 -27.188 -8.172 1 94.75 45 LEU B O 1
ATOM 2682 N N . GLN B 1 46 ? 11.172 -26.875 -6.625 1 92.25 46 GLN B N 1
ATOM 2683 C CA . GLN B 1 46 ? 12.148 -26.547 -5.59 1 92.25 46 GLN B CA 1
ATOM 2684 C C . GLN B 1 46 ? 13.102 -27.719 -5.336 1 92.25 46 GLN B C 1
ATOM 2686 O O . GLN B 1 46 ? 14.273 -27.5 -5.031 1 92.25 46 GLN B O 1
ATOM 2691 N N . SER B 1 47 ? 12.664 -28.922 -5.492 1 92.06 47 SER B N 1
ATOM 2692 C CA . SER B 1 47 ? 13.453 -30.125 -5.207 1 92.06 47 SER B CA 1
ATOM 2693 C C . SER B 1 47 ? 14.086 -30.688 -6.473 1 92.06 47 SER B C 1
ATOM 2695 O O . SER B 1 47 ? 14.781 -31.703 -6.43 1 92.06 47 SER B O 1
ATOM 2697 N N . HIS B 1 48 ? 13.812 -30.094 -7.535 1 94.81 48 HIS B N 1
ATOM 2698 C CA . HIS B 1 48 ? 14.312 -30.625 -8.797 1 94.81 48 HIS B CA 1
ATOM 2699 C C . HIS B 1 48 ? 15.828 -30.5 -8.883 1 94.81 48 HIS B C 1
ATOM 2701 O O . HIS B 1 48 ? 16.391 -29.453 -8.602 1 94.81 48 HIS B O 1
ATOM 2707 N N . PRO B 1 49 ? 16.531 -31.469 -9.344 1 95.75 49 PRO B N 1
ATOM 2708 C CA . PRO B 1 49 ? 18 -31.484 -9.344 1 95.75 49 PRO B CA 1
ATOM 2709 C C . PRO B 1 49 ? 18.609 -30.375 -10.18 1 95.75 49 PRO B C 1
ATOM 2711 O O . PRO B 1 49 ? 19.641 -29.797 -9.805 1 95.75 49 PRO B O 1
ATOM 2714 N N . ARG B 1 50 ? 17.984 -30 -11.258 1 96.25 50 ARG B N 1
ATOM 2715 C CA . ARG B 1 50 ? 18.547 -29 -12.156 1 96.25 50 ARG B CA 1
ATOM 2716 C C . ARG B 1 50 ? 18.344 -27.594 -11.602 1 96.25 50 ARG B C 1
ATOM 2718 O O . ARG B 1 50 ? 18.938 -26.625 -12.094 1 96.25 50 ARG B O 1
ATOM 2725 N N . LEU B 1 51 ? 17.5 -27.484 -10.57 1 96.19 51 LEU B N 1
ATOM 2726 C CA . LEU B 1 51 ? 17.188 -26.172 -10.016 1 96.19 51 LEU B CA 1
ATOM 2727 C C . LEU B 1 51 ? 17.766 -26.016 -8.609 1 96.19 51 LEU B C 1
ATOM 2729 O O . LEU B 1 51 ? 17.656 -24.969 -7.996 1 96.19 51 LEU B O 1
ATOM 2733 N N . GLN B 1 52 ? 18.391 -27.047 -8.148 1 91.25 52 GLN B N 1
ATOM 2734 C CA . GLN B 1 52 ? 18.938 -27.047 -6.797 1 91.25 52 GLN B CA 1
ATOM 2735 C C . GLN B 1 52 ? 19.953 -25.922 -6.621 1 91.25 52 GLN B C 1
ATOM 2737 O O . GLN B 1 52 ? 20.859 -25.766 -7.441 1 91.25 52 GLN B O 1
ATOM 2742 N N . GLY B 1 53 ? 19.719 -25.109 -5.535 1 90 53 GLY B N 1
ATOM 2743 C CA . GLY B 1 53 ? 20.641 -24.031 -5.219 1 90 53 GLY B CA 1
ATOM 2744 C C . GLY B 1 53 ? 20.438 -22.797 -6.07 1 90 53 GLY B C 1
ATOM 2745 O O . GLY B 1 53 ? 21.094 -21.781 -5.871 1 90 53 GLY B O 1
ATOM 2746 N N . LYS B 1 54 ? 19.484 -22.875 -7.004 1 93 54 LYS B N 1
ATOM 2747 C CA . LYS B 1 54 ? 19.312 -21.766 -7.938 1 93 54 LYS B CA 1
ATOM 2748 C C . LYS B 1 54 ? 18 -21.047 -7.695 1 93 54 LYS B C 1
ATOM 2750 O O . LYS B 1 54 ? 17.781 -19.938 -8.203 1 93 54 LYS B O 1
ATOM 2755 N N . THR B 1 55 ? 17.188 -21.734 -6.914 1 95.12 55 THR B N 1
ATOM 2756 C CA . THR B 1 55 ? 15.82 -21.219 -6.871 1 95.12 55 THR B CA 1
ATOM 2757 C C . THR B 1 55 ? 15.398 -20.922 -5.434 1 95.12 55 THR B C 1
ATOM 2759 O O . THR B 1 55 ? 15.914 -21.531 -4.492 1 95.12 55 THR B O 1
ATOM 2762 N N . GLU B 1 56 ? 14.586 -19.953 -5.258 1 95.94 56 GLU B N 1
ATOM 2763 C CA . GLU B 1 56 ? 13.789 -19.672 -4.066 1 95.94 56 GLU B CA 1
ATOM 2764 C C . GLU B 1 56 ? 12.305 -19.594 -4.398 1 95.94 56 GLU B C 1
ATOM 2766 O O . GLU B 1 56 ? 11.914 -18.984 -5.402 1 95.94 56 GLU B O 1
ATOM 2771 N N . VAL B 1 57 ? 11.562 -20.297 -3.574 1 96.44 57 VAL B N 1
ATOM 2772 C CA . VAL B 1 57 ? 10.125 -20.344 -3.822 1 96.44 57 VAL B CA 1
ATOM 2773 C C . VAL B 1 57 ? 9.398 -19.453 -2.816 1 96.44 57 VAL B C 1
ATOM 2775 O O . VAL B 1 57 ? 9.648 -19.531 -1.612 1 96.44 57 VAL B O 1
ATOM 2778 N N . LEU B 1 58 ? 8.555 -18.625 -3.359 1 96.06 58 LEU B N 1
ATOM 2779 C CA . LEU B 1 58 ? 7.688 -17.797 -2.529 1 96.06 58 LEU B CA 1
ATOM 2780 C C . LEU B 1 58 ? 6.238 -18.266 -2.623 1 96.06 58 LEU B C 1
ATOM 2782 O O . LEU B 1 58 ? 5.535 -17.938 -3.58 1 96.06 58 LEU B O 1
ATOM 2786 N N . GLN B 1 59 ? 5.859 -18.938 -1.625 1 95 59 GLN B N 1
ATOM 2787 C CA . GLN B 1 59 ? 4.469 -19.375 -1.564 1 95 59 GLN B CA 1
ATOM 2788 C C . GLN B 1 59 ? 3.559 -18.266 -1.051 1 95 59 GLN B C 1
ATOM 2790 O O . GLN B 1 59 ? 3.988 -17.406 -0.274 1 95 59 GLN B O 1
ATOM 2795 N N . GLU B 1 60 ? 2.316 -18.328 -1.561 1 93.19 60 GLU B N 1
ATOM 2796 C CA . GLU B 1 60 ? 1.345 -17.391 -1.013 1 93.19 60 GLU B CA 1
ATOM 2797 C C . GLU B 1 60 ? 1.261 -17.5 0.507 1 93.19 60 GLU B C 1
ATOM 2799 O O . GLU B 1 60 ? 1.198 -18.609 1.049 1 93.19 60 GLU B O 1
ATOM 2804 N N . PRO B 1 61 ? 1.224 -16.359 1.142 1 91.5 61 PRO B N 1
ATOM 2805 C CA . PRO B 1 61 ? 1.183 -16.391 2.605 1 91.5 61 PRO B CA 1
ATOM 2806 C C . PRO B 1 61 ? -0.235 -16.547 3.152 1 91.5 61 PRO B C 1
ATOM 2808 O O . PRO B 1 61 ? -0.699 -15.711 3.924 1 91.5 61 PRO B O 1
ATOM 2811 N N . ILE B 1 62 ? -0.86 -17.625 2.875 1 91.5 62 ILE B N 1
ATOM 2812 C CA . ILE B 1 62 ? -2.25 -17.875 3.238 1 91.5 62 ILE B CA 1
ATOM 2813 C C . ILE B 1 62 ? -2.393 -17.891 4.758 1 91.5 62 ILE B C 1
ATOM 2815 O O . ILE B 1 62 ? -3.408 -17.438 5.297 1 91.5 62 ILE B O 1
ATOM 2819 N N . TRP B 1 63 ? -1.414 -18.359 5.469 1 91.31 63 TRP B N 1
ATOM 2820 C CA . TRP B 1 63 ? -1.438 -18.422 6.926 1 91.31 63 TRP B CA 1
ATOM 2821 C C . TRP B 1 63 ? -1.618 -17.031 7.531 1 91.31 63 TRP B C 1
ATOM 2823 O O . TRP B 1 63 ? -2.254 -16.891 8.578 1 91.31 63 TRP B O 1
ATOM 2833 N N . GLU B 1 64 ? -1.109 -15.992 6.859 1 93.88 64 GLU B N 1
ATOM 2834 C CA . GLU B 1 64 ? -1.284 -14.625 7.324 1 93.88 64 GLU B CA 1
ATOM 2835 C C . GLU B 1 64 ? -2.74 -14.18 7.203 1 93.88 64 GLU B C 1
ATOM 2837 O O . GLU B 1 64 ? -3.205 -13.336 7.973 1 93.88 64 GLU B O 1
ATOM 2842 N N . TRP B 1 65 ? -3.42 -14.742 6.223 1 96 65 TRP B N 1
ATOM 2843 C CA . TRP B 1 65 ? -4.809 -14.367 5.977 1 96 65 TRP B CA 1
ATOM 2844 C C . TRP B 1 65 ? -5.75 -15.117 6.914 1 96 65 TRP B C 1
ATOM 2846 O O . TRP B 1 65 ? -6.82 -14.609 7.266 1 96 65 TRP B O 1
ATOM 2856 N N . GLN B 1 66 ? -5.312 -16.312 7.324 1 94.88 66 GLN B N 1
ATOM 2857 C CA . GLN B 1 66 ? -6.129 -17.188 8.164 1 94.88 66 GLN B CA 1
ATOM 2858 C C . GLN B 1 66 ? -6.004 -16.797 9.641 1 94.88 66 GLN B C 1
ATOM 2860 O O . GLN B 1 66 ? -6.828 -17.203 10.461 1 94.88 66 GLN B O 1
ATOM 2865 N N . ASN B 1 67 ? -4.961 -16.141 9.961 1 96.06 67 ASN B N 1
ATOM 2866 C CA . ASN B 1 67 ? -4.68 -15.672 11.312 1 96.06 67 ASN B CA 1
ATOM 2867 C C . ASN B 1 67 ? -3.918 -14.352 11.305 1 96.06 67 ASN B C 1
ATOM 2869 O O . ASN B 1 67 ? -2.715 -14.32 11.57 1 96.06 67 ASN B O 1
ATOM 2873 N N . VAL B 1 68 ? -4.676 -13.289 11.148 1 96.12 68 VAL B N 1
ATOM 2874 C CA . VAL B 1 68 ? -4.094 -11.969 10.922 1 96.12 68 VAL B CA 1
ATOM 2875 C C . VAL B 1 68 ? -3.297 -11.539 12.148 1 96.12 68 VAL B C 1
ATOM 2877 O O . VAL B 1 68 ? -3.855 -11.406 13.242 1 96.12 68 VAL B O 1
ATOM 2880 N N . LYS B 1 69 ? -2 -11.383 11.992 1 92 69 LYS B N 1
ATOM 2881 C CA . LYS B 1 69 ? -1.06 -10.898 13 1 92 69 LYS B CA 1
ATOM 2882 C C . LYS B 1 69 ? -1.131 -11.75 14.266 1 92 69 LYS B C 1
ATOM 2884 O O . LYS B 1 69 ? -0.87 -11.25 15.367 1 92 69 LYS B O 1
ATOM 2889 N N . GLY B 1 70 ? -1.624 -12.922 14.109 1 92.69 70 GLY B N 1
ATOM 2890 C CA . GLY B 1 70 ? -1.7 -13.82 15.25 1 92.69 70 GLY B CA 1
ATOM 2891 C C . GLY B 1 70 ? -2.855 -13.508 16.188 1 92.69 70 GLY B C 1
ATOM 2892 O O . GLY B 1 70 ? -2.854 -13.922 17.344 1 92.69 70 GLY B O 1
ATOM 2893 N N . THR B 1 71 ? -3.855 -12.836 15.703 1 93.94 71 THR B N 1
ATOM 2894 C CA . THR B 1 71 ? -4.965 -12.398 16.547 1 93.94 71 THR B CA 1
ATOM 2895 C C . THR B 1 71 ? -6.035 -13.484 16.641 1 93.94 71 THR B C 1
ATOM 2897 O O . THR B 1 71 ? -6.941 -13.398 17.469 1 93.94 71 THR B O 1
ATOM 2900 N N . GLY B 1 72 ? -5.938 -14.445 15.781 1 94.62 72 GLY B N 1
ATOM 2901 C CA . GLY B 1 72 ? -6.992 -15.445 15.688 1 94.62 72 GLY B CA 1
ATOM 2902 C C . GLY B 1 72 ? -8.086 -15.062 14.711 1 94.62 72 GLY B C 1
ATOM 2903 O O . GLY B 1 72 ? -8.969 -15.875 14.414 1 94.62 72 GLY B O 1
ATOM 2904 N N . LEU B 1 73 ? -8.023 -13.906 14.195 1 96.38 73 LEU B N 1
ATOM 2905 C CA . LEU B 1 73 ? -9.008 -13.445 13.227 1 96.38 73 LEU B CA 1
ATOM 2906 C C . LEU B 1 73 ? -8.688 -13.969 11.828 1 96.38 73 LEU B C 1
ATOM 2908 O O . LEU B 1 73 ? -7.547 -13.875 11.375 1 96.38 73 LEU B O 1
ATOM 2912 N N . ASN B 1 74 ? -9.641 -14.562 11.188 1 96.69 74 ASN B N 1
ATOM 2913 C CA . ASN B 1 74 ? -9.469 -15.203 9.891 1 96.69 74 ASN B CA 1
ATOM 2914 C C . ASN B 1 74 ? -10.07 -14.367 8.766 1 96.69 74 ASN B C 1
ATOM 2916 O O . ASN B 1 74 ? -11.273 -14.43 8.516 1 96.69 74 ASN B O 1
ATOM 2920 N N . MET B 1 75 ? -9.273 -13.672 8.047 1 96.31 75 MET B N 1
ATOM 2921 C CA . MET B 1 75 ? -9.664 -12.766 6.977 1 96.31 75 MET B CA 1
ATOM 2922 C C . MET B 1 75 ? -10.25 -13.539 5.797 1 96.31 75 MET B C 1
ATOM 2924 O O . MET B 1 75 ? -11.211 -13.094 5.172 1 96.31 75 MET B O 1
ATOM 2928 N N . LEU B 1 76 ? -9.57 -14.609 5.477 1 94.88 76 LEU B N 1
ATOM 2929 C CA . LEU B 1 76 ? -10.008 -15.453 4.367 1 94.88 76 LEU B CA 1
ATOM 2930 C C . LEU B 1 76 ? -11.43 -15.953 4.598 1 94.88 76 LEU B C 1
ATOM 2932 O O . LEU B 1 76 ? -12.273 -15.875 3.699 1 94.88 76 LEU B O 1
ATOM 2936 N N . ASP B 1 77 ? -11.695 -16.344 5.762 1 94.75 77 ASP B N 1
ATOM 2937 C CA . ASP B 1 77 ? -13.023 -16.828 6.141 1 94.75 77 ASP B CA 1
ATOM 2938 C C . ASP B 1 77 ? -14.055 -15.695 6.078 1 94.75 77 ASP B C 1
ATOM 2940 O O . ASP B 1 77 ? -15.164 -15.891 5.594 1 94.75 77 ASP B O 1
ATOM 2944 N N . ALA B 1 78 ? -13.68 -14.562 6.598 1 95.75 78 ALA B N 1
ATOM 2945 C CA . ALA B 1 78 ? -14.57 -13.406 6.57 1 95.75 78 ALA B CA 1
ATOM 2946 C C . ALA B 1 78 ? -14.969 -13.055 5.141 1 95.75 78 ALA B C 1
ATOM 2948 O O . ALA B 1 78 ? -16.141 -12.781 4.863 1 95.75 78 ALA B O 1
ATOM 2949 N N . PHE B 1 79 ? -14.062 -13.125 4.195 1 95.81 79 PHE B N 1
ATOM 2950 C CA . PHE B 1 79 ? -14.32 -12.797 2.799 1 95.81 79 PHE B CA 1
ATOM 2951 C C . PHE B 1 79 ? -15.32 -13.766 2.186 1 95.81 79 PHE B C 1
ATOM 2953 O O . PHE B 1 79 ? -16.312 -13.352 1.588 1 95.81 79 PHE B O 1
ATOM 2960 N N . TYR B 1 80 ? -15.023 -15.031 2.381 1 91.06 80 TYR B N 1
ATOM 2961 C CA . TYR B 1 80 ? -15.883 -16.016 1.729 1 91.06 80 TYR B CA 1
ATOM 2962 C C . TYR B 1 80 ? -17.281 -16 2.338 1 91.06 80 TYR B C 1
ATOM 2964 O O . TYR B 1 80 ? -18.266 -16.234 1.642 1 91.06 80 TYR B O 1
ATOM 2972 N N . LYS B 1 81 ? -17.438 -15.664 3.564 1 92.88 81 LYS B N 1
ATOM 2973 C CA . LYS B 1 81 ? -18.734 -15.656 4.246 1 92.88 81 LYS B CA 1
ATOM 2974 C C . LYS B 1 81 ? -19.531 -14.406 3.891 1 92.88 81 LYS B C 1
ATOM 2976 O O . LYS B 1 81 ? -20.766 -14.461 3.799 1 92.88 81 LYS B O 1
ATOM 2981 N N . ASP B 1 82 ? -18.875 -13.305 3.738 1 94.56 82 ASP B N 1
ATOM 2982 C CA . ASP B 1 82 ? -19.531 -12.039 3.414 1 94.56 82 ASP B CA 1
ATOM 2983 C C . ASP B 1 82 ? -18.688 -11.227 2.434 1 94.56 82 ASP B C 1
ATOM 2985 O O . ASP B 1 82 ? -18.141 -10.18 2.797 1 94.56 82 ASP B O 1
ATOM 2989 N N . PRO B 1 83 ? -18.734 -11.633 1.152 1 94.62 83 PRO B N 1
ATOM 2990 C CA . PRO B 1 83 ? -17.844 -11 0.17 1 94.62 83 PRO B CA 1
ATOM 2991 C C . PRO B 1 83 ? -18.188 -9.523 -0.05 1 94.62 83 PRO B C 1
ATOM 2993 O O . PRO B 1 83 ? -17.281 -8.711 -0.267 1 94.62 83 PRO B O 1
ATOM 2996 N N . LYS B 1 84 ? -19.422 -9.133 0.04 1 95.12 84 LYS B N 1
ATOM 2997 C CA . LYS B 1 84 ? -19.781 -7.738 -0.199 1 95.12 84 LYS B CA 1
ATOM 2998 C C . LYS B 1 84 ? -19.172 -6.82 0.854 1 95.12 84 LYS B C 1
ATOM 3000 O O . LYS B 1 84 ? -18.781 -5.691 0.55 1 95.12 84 LYS B O 1
ATOM 3005 N N . ARG B 1 85 ? -19.031 -7.367 2.006 1 95.5 85 ARG B N 1
ATOM 3006 C CA . ARG B 1 85 ? -18.516 -6.566 3.105 1 95.5 85 ARG B CA 1
ATOM 3007 C C . ARG B 1 85 ? -16.984 -6.586 3.115 1 95.5 85 ARG B C 1
ATOM 3009 O O . ARG B 1 85 ? -16.359 -5.574 3.428 1 95.5 85 ARG B O 1
ATOM 3016 N N . TYR B 1 86 ? -16.375 -7.699 2.721 1 96.88 86 TYR B N 1
ATOM 3017 C CA . TYR B 1 86 ? -14.977 -7.871 3.1 1 96.88 86 TYR B CA 1
ATOM 3018 C C . TYR B 1 86 ? -14.094 -7.996 1.867 1 96.88 86 TYR B C 1
ATOM 3020 O O . TYR B 1 86 ? -12.867 -8.07 1.981 1 96.88 86 TYR B O 1
ATOM 3028 N N . ALA B 1 87 ? -14.656 -7.93 0.693 1 96.88 87 ALA B N 1
ATOM 3029 C CA . ALA B 1 87 ? -13.867 -8.156 -0.513 1 96.88 87 ALA B CA 1
ATOM 3030 C C . ALA B 1 87 ? -12.742 -7.129 -0.632 1 96.88 87 ALA B C 1
ATOM 3032 O O . ALA B 1 87 ? -11.586 -7.492 -0.877 1 96.88 87 ALA B O 1
ATOM 3033 N N . TYR B 1 88 ? -13.086 -5.859 -0.467 1 97.94 88 TYR B N 1
ATOM 3034 C CA . TYR B 1 88 ? -12.055 -4.84 -0.585 1 97.94 88 TYR B CA 1
ATOM 3035 C C . TYR B 1 88 ? -10.984 -5.023 0.485 1 97.94 88 TYR B C 1
ATOM 3037 O O . TYR B 1 88 ? -9.789 -4.926 0.201 1 97.94 88 TYR B O 1
ATOM 3045 N N . LEU B 1 89 ? -11.461 -5.246 1.714 1 97.81 89 LEU B N 1
ATOM 3046 C CA . LEU B 1 89 ? -10.531 -5.465 2.814 1 97.81 89 LEU B CA 1
ATOM 3047 C C . LEU B 1 89 ? -9.602 -6.637 2.518 1 97.81 89 LEU B C 1
ATOM 3049 O O . LEU B 1 89 ? -8.383 -6.52 2.643 1 97.81 89 LEU B O 1
ATOM 3053 N N . PHE B 1 90 ? -10.125 -7.691 2.039 1 97.62 90 PHE B N 1
ATOM 3054 C CA . PHE B 1 90 ? -9.359 -8.906 1.771 1 97.62 90 PHE B CA 1
ATOM 3055 C C . PHE B 1 90 ? -8.398 -8.695 0.604 1 97.62 90 PHE B C 1
ATOM 3057 O O . PHE B 1 90 ? -7.207 -8.984 0.713 1 97.62 90 PHE B O 1
ATOM 3064 N N . GLN B 1 91 ? -8.898 -8.156 -0.477 1 97.56 91 GLN B N 1
ATOM 3065 C CA . GLN B 1 91 ? -8.07 -8.008 -1.67 1 97.56 91 GLN B CA 1
ATOM 3066 C C . GLN B 1 91 ? -6.938 -7.016 -1.435 1 97.56 91 GLN B C 1
ATOM 3068 O O . GLN B 1 91 ? -5.832 -7.199 -1.942 1 97.56 91 GLN B O 1
ATOM 3073 N N . SER B 1 92 ? -7.223 -5.941 -0.699 1 97.38 92 SER B N 1
ATOM 3074 C CA . SER B 1 92 ? -6.152 -5.004 -0.374 1 97.38 92 SER B CA 1
ATOM 3075 C C . SER B 1 92 ? -5.121 -5.637 0.553 1 97.38 92 SER B C 1
ATOM 3077 O O . SER B 1 92 ? -3.924 -5.375 0.431 1 97.38 92 SER B O 1
ATOM 3079 N N . PHE B 1 93 ? -5.582 -6.465 1.452 1 97.38 93 PHE B N 1
ATOM 3080 C CA . PHE B 1 93 ? -4.691 -7.164 2.371 1 97.38 93 PHE B CA 1
ATOM 3081 C C . PHE B 1 93 ? -3.83 -8.18 1.625 1 97.38 93 PHE B C 1
ATOM 3083 O O . PHE B 1 93 ? -2.631 -8.289 1.885 1 97.38 93 PHE B O 1
ATOM 3090 N N . VAL B 1 94 ? -4.441 -8.891 0.703 1 97.25 94 VAL B N 1
ATOM 3091 C CA . VAL B 1 94 ? -3.725 -9.836 -0.149 1 97.25 94 VAL B CA 1
ATOM 3092 C C . VAL B 1 94 ? -2.639 -9.102 -0.931 1 97.25 94 VAL B C 1
ATOM 3094 O O . VAL B 1 94 ? -1.486 -9.539 -0.966 1 97.25 94 VAL B O 1
ATOM 3097 N N . PHE B 1 95 ? -2.996 -8.008 -1.499 1 96.88 95 PHE B N 1
ATOM 3098 C CA . PHE B 1 95 ? -2.037 -7.215 -2.262 1 96.88 95 PHE B CA 1
ATOM 3099 C C . PHE B 1 95 ? -0.864 -6.793 -1.385 1 96.88 95 PHE B C 1
ATOM 3101 O O . PHE B 1 95 ? 0.296 -7.012 -1.743 1 96.88 95 PHE B O 1
ATOM 3108 N N . THR B 1 96 ? -1.189 -6.266 -0.27 1 95.44 96 THR B N 1
ATOM 3109 C CA . THR B 1 96 ? -0.147 -5.668 0.559 1 95.44 96 THR B CA 1
ATOM 3110 C C . THR B 1 96 ? 0.789 -6.742 1.105 1 95.44 96 THR B C 1
ATOM 3112 O O . THR B 1 96 ? 2.01 -6.57 1.102 1 95.44 96 THR B O 1
ATOM 3115 N N . THR B 1 97 ? 0.282 -7.824 1.571 1 95.25 97 THR B N 1
ATOM 3116 C CA . THR B 1 97 ? 1.113 -8.883 2.127 1 95.25 97 THR B CA 1
ATOM 3117 C C . THR B 1 97 ? 1.973 -9.523 1.039 1 95.25 97 THR B C 1
ATOM 3119 O O . THR B 1 97 ? 3.152 -9.805 1.259 1 95.25 97 THR B O 1
ATOM 3122 N N . ARG B 1 98 ? 1.402 -9.695 -0.1 1 95.94 98 ARG B N 1
ATOM 3123 C CA . ARG B 1 98 ? 2.164 -10.211 -1.232 1 95.94 98 ARG B CA 1
ATOM 3124 C C . ARG B 1 98 ? 3.234 -9.211 -1.671 1 95.94 98 ARG B C 1
ATOM 3126 O O . ARG B 1 98 ? 4.379 -9.594 -1.927 1 95.94 98 ARG B O 1
ATOM 3133 N N . PHE B 1 99 ? 2.83 -7.988 -1.807 1 94.62 99 PHE B N 1
ATOM 3134 C CA . PHE B 1 99 ? 3.717 -6.902 -2.203 1 94.62 99 PHE B CA 1
ATOM 3135 C C . PHE B 1 99 ? 4.945 -6.848 -1.3 1 94.62 99 PHE B C 1
ATOM 3137 O O . PHE B 1 99 ? 6.074 -6.785 -1.783 1 94.62 99 PHE B O 1
ATOM 3144 N N . LEU B 1 100 ? 4.742 -6.922 -0.022 1 93.69 100 LEU B N 1
ATOM 3145 C CA . LEU B 1 100 ? 5.824 -6.863 0.954 1 93.69 100 LEU B CA 1
ATOM 3146 C C . LEU B 1 100 ? 6.711 -8.102 0.857 1 93.69 100 LEU B C 1
ATOM 3148 O O . LEU B 1 100 ? 7.941 -7.992 0.869 1 93.69 100 LEU B O 1
ATOM 3152 N N . GLN B 1 101 ? 6.148 -9.234 0.737 1 95 101 GLN B N 1
ATOM 3153 C CA . GLN B 1 101 ? 6.895 -10.484 0.622 1 95 101 GLN B CA 1
ATOM 3154 C C . GLN B 1 101 ? 7.781 -10.484 -0.62 1 95 101 GLN B C 1
ATOM 3156 O O . GLN B 1 101 ? 8.977 -10.781 -0.539 1 95 101 GLN B O 1
ATOM 3161 N N . GLN B 1 102 ? 7.203 -10.117 -1.649 1 95.06 102 GLN B N 1
ATOM 3162 C CA . GLN B 1 102 ? 7.902 -10.195 -2.926 1 95.06 102 GLN B CA 1
ATOM 3163 C C . GLN B 1 102 ? 8.961 -9.102 -3.037 1 95.06 102 GLN B C 1
ATOM 3165 O O . GLN B 1 102 ? 10.039 -9.32 -3.598 1 95.06 102 GLN B O 1
ATOM 3170 N N . ASN B 1 103 ? 8.672 -7.965 -2.529 1 92.62 103 ASN B N 1
ATOM 3171 C CA . ASN B 1 103 ? 9.664 -6.898 -2.508 1 92.62 103 ASN B CA 1
ATOM 3172 C C . ASN B 1 103 ? 10.875 -7.281 -1.662 1 92.62 103 ASN B C 1
ATOM 3174 O O . ASN B 1 103 ? 12.016 -7.059 -2.07 1 92.62 103 ASN B O 1
ATOM 3178 N N . THR B 1 104 ? 10.602 -7.836 -0.535 1 93 104 THR B N 1
ATOM 3179 C CA . THR B 1 104 ? 11.68 -8.266 0.346 1 93 104 THR B CA 1
ATOM 3180 C C . THR B 1 104 ? 12.531 -9.336 -0.325 1 93 104 THR B C 1
ATOM 3182 O O . THR B 1 104 ? 13.758 -9.258 -0.318 1 93 104 THR B O 1
ATOM 3185 N N . ALA B 1 105 ? 11.898 -10.258 -0.94 1 93.94 105 ALA B N 1
ATOM 3186 C CA . ALA B 1 105 ? 12.617 -11.336 -1.613 1 93.94 105 ALA B CA 1
ATOM 3187 C C . ALA B 1 105 ? 13.438 -10.805 -2.783 1 93.94 105 ALA B C 1
ATOM 3189 O O . ALA B 1 105 ? 14.57 -11.242 -3.006 1 93.94 105 ALA B O 1
ATOM 3190 N N . ALA B 1 106 ? 12.883 -9.906 -3.508 1 91.56 106 ALA B N 1
ATOM 3191 C CA . ALA B 1 106 ? 13.578 -9.328 -4.652 1 91.56 106 ALA B CA 1
ATOM 3192 C C . ALA B 1 106 ? 14.852 -8.609 -4.219 1 91.56 106 ALA B C 1
ATOM 3194 O O . ALA B 1 106 ? 15.852 -8.617 -4.941 1 91.56 106 ALA B O 1
ATOM 3195 N N . LYS B 1 107 ? 14.844 -8.086 -3.066 1 88.81 107 LYS B N 1
ATOM 3196 C CA . LYS B 1 107 ? 15.961 -7.301 -2.566 1 88.81 107 LYS B CA 1
ATOM 3197 C C . LYS B 1 107 ? 17 -8.188 -1.876 1 88.81 107 LYS B C 1
ATOM 3199 O O . LYS B 1 107 ? 18.203 -7.961 -1.99 1 88.81 107 LYS B O 1
ATOM 3204 N N . GLU B 1 108 ? 16.484 -9.188 -1.261 1 92.25 108 GLU B N 1
ATOM 3205 C CA . GLU B 1 108 ? 17.359 -9.883 -0.326 1 92.25 108 GLU B CA 1
ATOM 3206 C C . GLU B 1 108 ? 17.781 -11.25 -0.871 1 92.25 108 GLU B C 1
ATOM 3208 O O . GLU B 1 108 ? 18.75 -11.836 -0.406 1 92.25 108 GLU B O 1
ATOM 3213 N N . SER B 1 109 ? 17.016 -11.781 -1.78 1 92.31 109 SER B N 1
ATOM 3214 C CA . SER B 1 109 ? 17.281 -13.141 -2.238 1 92.31 109 SER B CA 1
ATOM 3215 C C . SER B 1 109 ? 18.609 -13.219 -2.973 1 92.31 109 SER B C 1
ATOM 3217 O O . SER B 1 109 ? 18.969 -12.312 -3.73 1 92.31 109 SER B O 1
ATOM 3219 N N . THR B 1 110 ? 19.281 -14.328 -2.803 1 92.25 110 THR B N 1
ATOM 3220 C CA . THR B 1 110 ? 20.516 -14.586 -3.518 1 92.25 110 THR B CA 1
ATOM 3221 C C . THR B 1 110 ? 20.312 -15.641 -4.605 1 92.25 110 THR B C 1
ATOM 3223 O O . THR B 1 110 ? 21.25 -16.016 -5.305 1 92.25 110 THR B O 1
ATOM 3226 N N . ALA B 1 111 ? 19.094 -16.109 -4.742 1 93.88 111 ALA B N 1
ATOM 3227 C CA . ALA B 1 111 ? 18.797 -17.109 -5.762 1 93.88 111 ALA B CA 1
ATOM 3228 C C . ALA B 1 111 ? 18.781 -16.484 -7.156 1 93.88 111 ALA B C 1
ATOM 3230 O O . ALA B 1 111 ? 18.5 -15.297 -7.309 1 93.88 111 ALA B O 1
ATOM 3231 N N . ALA B 1 112 ? 19.141 -17.328 -8.109 1 93.25 112 ALA B N 1
ATOM 3232 C CA . ALA B 1 112 ? 19.109 -16.859 -9.492 1 93.25 112 ALA B CA 1
ATOM 3233 C C . ALA B 1 112 ? 17.672 -16.75 -10.008 1 93.25 112 ALA B C 1
ATOM 3235 O O . ALA B 1 112 ? 17.375 -15.906 -10.852 1 93.25 112 ALA B O 1
ATOM 3236 N N . LEU B 1 113 ? 16.828 -17.656 -9.5 1 95.44 113 LEU B N 1
ATOM 3237 C CA . LEU B 1 113 ? 15.422 -17.719 -9.891 1 95.44 113 LEU B CA 1
ATOM 3238 C C . LEU B 1 113 ? 14.508 -17.594 -8.672 1 95.44 113 LEU B C 1
ATOM 3240 O O . LEU B 1 113 ? 14.672 -18.328 -7.695 1 95.44 113 LEU B O 1
ATOM 3244 N N . LEU B 1 114 ? 13.648 -16.641 -8.734 1 96.38 114 LEU B N 1
ATOM 3245 C CA . LEU B 1 114 ? 12.594 -16.516 -7.734 1 96.38 114 LEU B CA 1
ATOM 3246 C C . LEU B 1 114 ? 11.258 -16.969 -8.289 1 96.38 114 LEU B C 1
ATOM 3248 O O . LEU B 1 114 ? 10.688 -16.328 -9.18 1 96.38 114 LEU B O 1
ATOM 3252 N N . LEU B 1 115 ? 10.773 -18.094 -7.805 1 97.69 115 LEU B N 1
ATOM 3253 C CA . LEU B 1 115 ? 9.492 -18.656 -8.227 1 97.69 115 LEU B CA 1
ATOM 3254 C C . LEU B 1 115 ? 8.375 -18.234 -7.281 1 97.69 115 LEU B C 1
ATOM 3256 O O . LEU B 1 115 ? 8.383 -18.609 -6.102 1 97.69 115 LEU B O 1
ATOM 3260 N N . MET B 1 116 ? 7.418 -17.516 -7.809 1 97.69 116 MET B N 1
ATOM 3261 C CA . MET B 1 116 ? 6.398 -16.891 -6.961 1 97.69 116 MET B CA 1
ATOM 3262 C C . MET B 1 116 ? 5.02 -17.484 -7.254 1 97.69 116 MET B C 1
ATOM 3264 O O . MET B 1 116 ? 4.625 -17.594 -8.414 1 97.69 116 MET B O 1
ATOM 3268 N N . GLU B 1 117 ? 4.34 -17.859 -6.184 1 97.75 117 GLU B N 1
ATOM 3269 C CA . GLU B 1 117 ? 2.939 -18.25 -6.328 1 97.75 117 GLU B CA 1
ATOM 3270 C C . GLU B 1 117 ? 2.051 -17.016 -6.527 1 97.75 117 GLU B C 1
ATOM 3272 O O . GLU B 1 117 ? 1.628 -16.391 -5.559 1 97.75 117 GLU B O 1
ATOM 3277 N N . ARG B 1 118 ? 1.735 -16.688 -7.715 1 97.38 118 ARG B N 1
ATOM 3278 C CA . ARG B 1 118 ? 0.995 -15.516 -8.188 1 97.38 118 ARG B CA 1
ATOM 3279 C C . ARG B 1 118 ? 1.81 -14.242 -8 1 97.38 118 ARG B C 1
ATOM 3281 O O . ARG B 1 118 ? 2.873 -14.258 -7.379 1 97.38 118 ARG B O 1
ATOM 3288 N N . SER B 1 119 ? 1.36 -13.203 -8.672 1 95.69 119 SER B N 1
ATOM 3289 C CA . SER B 1 119 ? 1.954 -11.867 -8.594 1 95.69 119 SER B CA 1
ATOM 3290 C C . SER B 1 119 ? 0.913 -10.82 -8.211 1 95.69 119 SER B C 1
ATOM 3292 O O . SER B 1 119 ? -0.288 -11.102 -8.211 1 95.69 119 SER B O 1
ATOM 3294 N N . VAL B 1 120 ? 1.353 -9.648 -7.902 1 94.75 120 VAL B N 1
ATOM 3295 C CA . VAL B 1 120 ? 0.456 -8.547 -7.566 1 94.75 120 VAL B CA 1
ATOM 3296 C C . VAL B 1 120 ? -0.388 -8.18 -8.781 1 94.75 120 VAL B C 1
ATOM 3298 O O . VAL B 1 120 ? -1.46 -7.582 -8.648 1 94.75 120 VAL B O 1
ATOM 3301 N N . LEU B 1 121 ? 0.059 -8.562 -9.992 1 93.81 121 LEU B N 1
ATOM 3302 C CA . LEU B 1 121 ? -0.696 -8.281 -11.211 1 93.81 121 LEU B CA 1
ATOM 3303 C C . LEU B 1 121 ? -1.963 -9.133 -11.273 1 93.81 121 LEU B C 1
ATOM 3305 O O . LEU B 1 121 ? -3.027 -8.633 -11.648 1 93.81 121 LEU B O 1
ATOM 3309 N N . THR B 1 122 ? -1.808 -10.336 -10.852 1 93.81 122 THR B N 1
ATOM 3310 C CA . THR B 1 122 ? -2.955 -11.234 -10.836 1 93.81 122 THR B CA 1
ATOM 3311 C C . THR B 1 122 ? -3.992 -10.766 -9.82 1 93.81 122 THR B C 1
ATOM 3313 O O . THR B 1 122 ? -5.195 -10.914 -10.039 1 93.81 122 THR B O 1
ATOM 3316 N N . ASP B 1 123 ? -3.549 -10.18 -8.719 1 94.5 123 ASP B N 1
ATOM 3317 C CA . ASP B 1 123 ? -4.477 -9.641 -7.734 1 94.5 123 ASP B CA 1
ATOM 3318 C C . ASP B 1 123 ? -5.473 -8.68 -8.383 1 94.5 123 ASP B C 1
ATOM 3320 O O . ASP B 1 123 ? -6.68 -8.789 -8.156 1 94.5 123 ASP B O 1
ATOM 3324 N N . ARG B 1 124 ? -4.969 -7.863 -9.211 1 92.94 124 ARG B N 1
ATOM 3325 C CA . ARG B 1 124 ? -5.809 -6.844 -9.836 1 92.94 124 ARG B CA 1
ATOM 3326 C C . ARG B 1 124 ? -6.551 -7.41 -11.039 1 92.94 124 ARG B C 1
ATOM 3328 O O . ARG B 1 124 ? -7.773 -7.285 -11.141 1 92.94 124 ARG B O 1
ATOM 3335 N N . CYS B 1 125 ? -5.809 -8.102 -11.914 1 92.38 125 CYS B N 1
ATOM 3336 C CA . CYS B 1 125 ? -6.316 -8.445 -13.234 1 92.38 125 CYS B CA 1
ATOM 3337 C C . CYS B 1 125 ? -7.262 -9.641 -13.156 1 92.38 125 CYS B C 1
ATOM 3339 O O . CYS B 1 125 ? -8.039 -9.891 -14.086 1 92.38 125 CYS B O 1
ATOM 3341 N N . VAL B 1 126 ? -7.184 -10.32 -12.086 1 95.94 126 VAL B N 1
ATOM 3342 C CA . VAL B 1 126 ? -8.031 -11.508 -11.992 1 95.94 126 VAL B CA 1
ATOM 3343 C C . VAL B 1 126 ? -8.984 -11.367 -10.805 1 95.94 126 VAL B C 1
ATOM 3345 O O . VAL B 1 126 ? -10.195 -11.219 -10.992 1 95.94 126 VAL B O 1
ATOM 3348 N N . PHE B 1 127 ? -8.5 -11.211 -9.617 1 96.5 127 PHE B N 1
ATOM 3349 C CA . PHE B 1 127 ? -9.32 -11.328 -8.422 1 96.5 127 PHE B CA 1
ATOM 3350 C C . PHE B 1 127 ? -10.141 -10.062 -8.203 1 96.5 127 PHE B C 1
ATOM 3352 O O . PHE B 1 127 ? -11.352 -10.133 -7.961 1 96.5 127 PHE B O 1
ATOM 3359 N N . VAL B 1 128 ? -9.523 -8.93 -8.266 1 96.25 128 VAL B N 1
ATOM 3360 C CA . VAL B 1 128 ? -10.242 -7.676 -8.062 1 96.25 128 VAL B CA 1
ATOM 3361 C C . VAL B 1 128 ? -11.266 -7.477 -9.18 1 96.25 128 VAL B C 1
ATOM 3363 O O . VAL B 1 128 ? -12.398 -7.062 -8.93 1 96.25 128 VAL B O 1
ATOM 3366 N N . LYS B 1 129 ? -10.859 -7.789 -10.383 1 94.56 129 LYS B N 1
ATOM 3367 C CA . LYS B 1 129 ? -11.781 -7.699 -11.508 1 94.56 129 LYS B CA 1
ATOM 3368 C C . LYS B 1 129 ? -12.992 -8.602 -11.297 1 94.56 129 LYS B C 1
ATOM 3370 O O . LYS B 1 129 ? -14.133 -8.203 -11.57 1 94.56 129 LYS B O 1
ATOM 3375 N N . THR B 1 130 ? -12.758 -9.773 -10.852 1 95.38 130 THR B N 1
ATOM 3376 C CA . THR B 1 130 ? -13.844 -10.703 -10.57 1 95.38 130 THR B CA 1
ATOM 3377 C C . THR B 1 130 ? -14.758 -10.148 -9.477 1 95.38 130 THR B C 1
ATOM 3379 O O . THR B 1 130 ? -15.984 -10.203 -9.602 1 95.38 130 THR B O 1
ATOM 3382 N N . CYS B 1 131 ? -14.211 -9.578 -8.406 1 95.06 131 CYS B N 1
ATOM 3383 C CA . CYS B 1 131 ? -14.992 -8.984 -7.324 1 95.06 131 CYS B CA 1
ATOM 3384 C C . CYS B 1 131 ? -15.859 -7.848 -7.844 1 95.06 131 CYS B C 1
ATOM 3386 O O . CYS B 1 131 ? -17.016 -7.703 -7.426 1 95.06 131 CYS B O 1
ATOM 3388 N N . THR B 1 132 ? -15.328 -7.098 -8.734 1 94.69 132 THR B N 1
ATOM 3389 C CA . THR B 1 132 ? -16.062 -5.988 -9.32 1 94.69 132 THR B CA 1
ATOM 3390 C C . THR B 1 132 ? -17.234 -6.496 -10.156 1 94.69 132 THR B C 1
ATOM 3392 O O . THR B 1 132 ? -18.375 -6.023 -10.008 1 94.69 132 THR B O 1
ATOM 3395 N N . GLU B 1 133 ? -16.969 -7.449 -10.945 1 94 133 GLU B N 1
ATOM 3396 C CA . GLU B 1 133 ? -17.984 -7.992 -11.844 1 94 133 GLU B CA 1
ATOM 3397 C C . GLU B 1 133 ? -19.109 -8.688 -11.055 1 94 133 GLU B C 1
ATOM 3399 O O . GLU B 1 133 ? -20.266 -8.664 -11.469 1 94 133 GLU B O 1
ATOM 3404 N N . GLN B 1 134 ? -18.75 -9.258 -9.961 1 93.31 134 GLN B N 1
ATOM 3405 C CA . GLN B 1 134 ? -19.719 -9.977 -9.148 1 93.31 134 GLN B CA 1
ATOM 3406 C C . GLN B 1 134 ? -20.469 -9.031 -8.211 1 93.31 134 GLN B C 1
ATOM 3408 O O . GLN B 1 134 ? -21.391 -9.453 -7.5 1 93.31 134 GLN B O 1
ATOM 3413 N N . GLY B 1 135 ? -20 -7.844 -8.156 1 94.75 135 GLY B N 1
ATOM 3414 C CA . GLY B 1 135 ? -20.656 -6.855 -7.32 1 94.75 135 GLY B CA 1
ATOM 3415 C C . GLY B 1 135 ? -20.203 -6.895 -5.875 1 94.75 135 GLY B C 1
ATOM 3416 O O . GLY B 1 135 ? -20.859 -6.344 -4.992 1 94.75 135 GLY B O 1
ATOM 3417 N N . TYR B 1 136 ? -19.109 -7.609 -5.676 1 95.5 136 TYR B N 1
ATOM 3418 C CA . TYR B 1 136 ? -18.562 -7.633 -4.328 1 95.5 136 TYR B CA 1
ATOM 3419 C C . TYR B 1 136 ? -17.891 -6.305 -3.992 1 95.5 136 TYR B C 1
ATOM 3421 O O . TYR B 1 136 ? -17.891 -5.879 -2.834 1 95.5 136 TYR B O 1
ATOM 3429 N N . PHE B 1 137 ? -17.25 -5.66 -4.98 1 96.75 137 PHE B N 1
ATOM 3430 C CA . PHE B 1 137 ? -16.781 -4.285 -4.879 1 96.75 137 PHE B CA 1
ATOM 3431 C C . PHE B 1 137 ? -17.891 -3.305 -5.219 1 96.75 137 PHE B C 1
ATOM 3433 O O . PHE B 1 137 ? -18.547 -3.441 -6.254 1 96.75 137 PHE B O 1
ATOM 3440 N N . ASN B 1 138 ? -18.172 -2.371 -4.309 1 95.88 138 ASN B N 1
ATOM 3441 C CA . ASN B 1 138 ? -19 -1.261 -4.77 1 95.88 138 ASN B CA 1
ATOM 3442 C C . ASN B 1 138 ? -18.188 -0.249 -5.57 1 95.88 138 ASN B C 1
ATOM 3444 O O . ASN B 1 138 ? -16.984 -0.423 -5.758 1 95.88 138 ASN B O 1
ATOM 3448 N N . SER B 1 139 ? -18.812 0.777 -6.082 1 95.62 139 SER B N 1
ATOM 3449 C CA . SER B 1 139 ? -18.172 1.706 -7.008 1 95.62 139 SER B CA 1
ATOM 3450 C C . SER B 1 139 ? -17.016 2.445 -6.336 1 95.62 139 SER B C 1
ATOM 3452 O O . SER B 1 139 ? -15.977 2.676 -6.953 1 95.62 139 SER B O 1
ATOM 3454 N N . LEU B 1 140 ? -17.203 2.814 -5.133 1 96.69 140 LEU B N 1
ATOM 3455 C CA . LEU B 1 140 ? -16.156 3.537 -4.406 1 96.69 140 LEU B CA 1
ATOM 3456 C C . LEU B 1 140 ? -14.938 2.654 -4.188 1 96.69 140 LEU B C 1
ATOM 3458 O O . LEU B 1 140 ? -13.797 3.1 -4.375 1 96.69 140 LEU B O 1
ATOM 3462 N N . GLU B 1 141 ? -15.148 1.411 -3.807 1 97.31 141 GLU B N 1
ATOM 3463 C CA . GLU B 1 141 ? -14.07 0.451 -3.584 1 97.31 141 GLU B CA 1
ATOM 3464 C C . GLU B 1 141 ? -13.297 0.18 -4.871 1 97.31 141 GLU B C 1
ATOM 3466 O O . GLU B 1 141 ? -12.07 0.165 -4.871 1 97.31 141 GLU B O 1
ATOM 3471 N N . SER B 1 142 ? -14.055 0.016 -5.906 1 96.38 142 SER B N 1
ATOM 3472 C CA . SER B 1 142 ? -13.422 -0.212 -7.199 1 96.38 142 SER B CA 1
ATOM 3473 C C . SER B 1 142 ? -12.57 0.986 -7.617 1 96.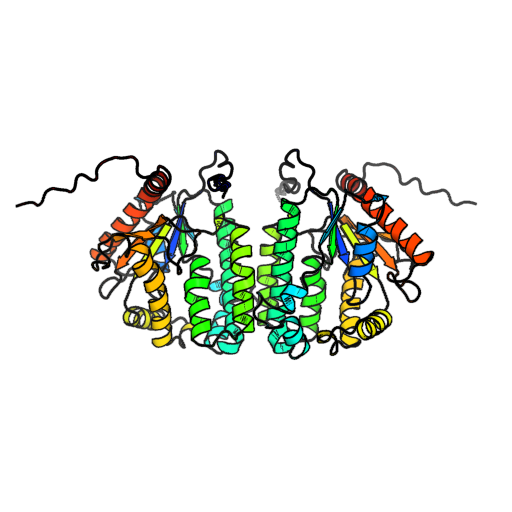38 142 SER B C 1
ATOM 3475 O O . SER B 1 142 ? -11.43 0.826 -8.047 1 96.38 142 SER B O 1
ATOM 3477 N N . ALA B 1 143 ? -13.109 2.125 -7.473 1 96 143 ALA B N 1
ATOM 3478 C CA . ALA B 1 143 ? -12.406 3.352 -7.852 1 96 143 ALA B CA 1
ATOM 3479 C C . ALA B 1 143 ? -11.164 3.557 -6.996 1 96 143 ALA B C 1
ATOM 3481 O O . ALA B 1 143 ? -10.117 3.963 -7.504 1 96 143 ALA B O 1
ATOM 3482 N N . ALA B 1 144 ? -11.273 3.287 -5.762 1 96.5 144 ALA B N 1
ATOM 3483 C CA . ALA B 1 144 ? -10.141 3.445 -4.848 1 96.5 144 ALA B CA 1
ATOM 3484 C C . ALA B 1 144 ? -9 2.51 -5.223 1 96.5 144 ALA B C 1
ATOM 3486 O O . ALA B 1 144 ? -7.848 2.939 -5.34 1 96.5 144 ALA B O 1
ATOM 3487 N N . TYR B 1 145 ? -9.359 1.218 -5.445 1 96.62 145 TYR B N 1
ATOM 3488 C CA . TYR B 1 145 ? -8.336 0.236 -5.797 1 96.62 145 TYR B CA 1
ATOM 3489 C C . TYR B 1 145 ? -7.609 0.643 -7.074 1 96.62 145 TYR B C 1
ATOM 3491 O O . TYR B 1 145 ? -6.383 0.55 -7.148 1 96.62 145 TYR B O 1
ATOM 3499 N N . ASP B 1 146 ? -8.328 1.138 -7.996 1 93.44 146 ASP B N 1
ATOM 3500 C CA . ASP B 1 146 ? -7.77 1.562 -9.273 1 93.44 146 ASP B CA 1
ATOM 3501 C C . ASP B 1 146 ? -6.879 2.791 -9.109 1 93.44 146 ASP B C 1
ATOM 3503 O O . ASP B 1 146 ? -5.879 2.939 -9.812 1 93.44 146 ASP B O 1
ATOM 3507 N N . ALA B 1 147 ? -7.223 3.607 -8.25 1 93.56 147 ALA B N 1
ATOM 3508 C CA . ALA B 1 147 ? -6.539 4.887 -8.07 1 93.56 147 ALA B CA 1
ATOM 3509 C C . ALA B 1 147 ? -5.121 4.68 -7.543 1 93.56 147 ALA B C 1
ATOM 3511 O O . ALA B 1 147 ? -4.188 5.363 -7.977 1 93.56 147 ALA B O 1
ATOM 3512 N N . TRP B 1 148 ? -5.008 3.719 -6.656 1 93.94 148 TRP B N 1
ATOM 3513 C CA . TRP B 1 148 ? -3.707 3.652 -5.996 1 93.94 148 TRP B CA 1
ATOM 3514 C C . TRP B 1 148 ? -2.85 2.539 -6.59 1 93.94 148 TRP B C 1
ATOM 3516 O O . TRP B 1 148 ? -1.627 2.541 -6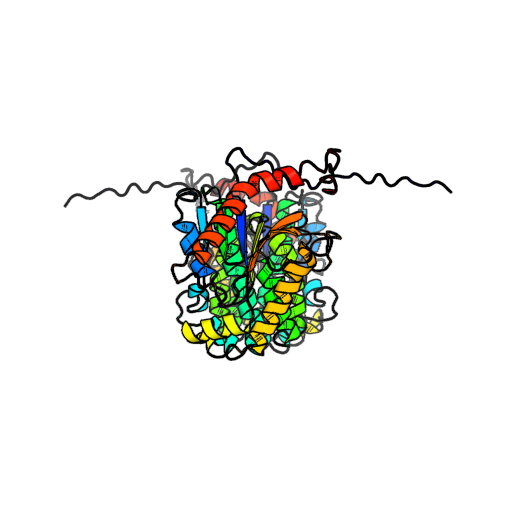.434 1 93.94 148 TRP B O 1
ATOM 3526 N N . TYR B 1 149 ? -3.375 1.555 -7.238 1 94.38 149 TYR B N 1
ATOM 3527 C CA . TYR B 1 149 ? -2.697 0.314 -7.594 1 94.38 149 TYR B CA 1
ATOM 3528 C C . TYR B 1 149 ? -1.463 0.592 -8.445 1 94.38 149 TYR B C 1
ATOM 3530 O O . TYR B 1 149 ? -0.352 0.194 -8.086 1 94.38 149 TYR B O 1
ATOM 3538 N N . ASP B 1 150 ? -1.62 1.334 -9.5 1 91.06 150 ASP B N 1
ATOM 3539 C CA . ASP B 1 150 ? -0.511 1.558 -10.422 1 91.06 150 ASP B CA 1
ATOM 3540 C C . ASP B 1 150 ? 0.605 2.357 -9.75 1 91.06 150 ASP B C 1
ATOM 3542 O O . ASP B 1 150 ? 1.787 2.072 -9.953 1 91.06 150 ASP B O 1
ATOM 3546 N N . GLY B 1 151 ? 0.209 3.336 -9.016 1 90.56 151 GLY B N 1
ATOM 3547 C CA . GLY B 1 151 ? 1.204 4.133 -8.32 1 90.56 151 GLY B CA 1
ATOM 3548 C C . GLY B 1 151 ? 2.023 3.328 -7.328 1 90.56 151 GLY B C 1
ATOM 3549 O O . GLY B 1 151 ? 3.246 3.475 -7.262 1 90.56 151 GLY B O 1
ATOM 3550 N N . VAL B 1 152 ? 1.339 2.479 -6.637 1 92.69 152 VAL B N 1
ATOM 3551 C CA . VAL B 1 152 ? 2.016 1.687 -5.617 1 92.69 152 VAL B CA 1
ATOM 3552 C C . VAL B 1 152 ? 2.957 0.684 -6.281 1 92.69 152 VAL B C 1
ATOM 3554 O O . VAL B 1 152 ? 4.121 0.565 -5.895 1 92.69 152 VAL B O 1
ATOM 3557 N N . VAL B 1 153 ? 2.518 0.009 -7.273 1 91.81 153 VAL B N 1
ATOM 3558 C CA . VAL B 1 153 ? 3.322 -0.991 -7.965 1 91.81 153 VAL B CA 1
ATOM 3559 C C . VAL B 1 153 ? 4.551 -0.329 -8.586 1 91.81 153 VAL B C 1
ATOM 3561 O O . VAL B 1 153 ? 5.645 -0.902 -8.578 1 91.81 153 VAL B O 1
ATOM 3564 N N . SER B 1 154 ? 4.449 0.875 -9.023 1 89.56 154 SER B N 1
ATOM 3565 C CA . SER B 1 154 ? 5.535 1.584 -9.688 1 89.56 154 SER B CA 1
ATOM 3566 C C . SER B 1 154 ? 6.621 1.99 -8.703 1 89.56 154 SER B C 1
ATOM 3568 O O . SER B 1 154 ? 7.754 2.277 -9.102 1 89.56 154 SER B O 1
ATOM 3570 N N . THR B 1 155 ? 6.246 2.029 -7.477 1 88.38 155 THR B N 1
ATOM 3571 C CA . THR B 1 155 ? 7.238 2.434 -6.484 1 88.38 155 THR B CA 1
ATOM 3572 C C . THR B 1 155 ? 8.273 1.332 -6.277 1 88.38 155 THR B C 1
ATOM 3574 O O . THR B 1 155 ? 9.383 1.598 -5.812 1 88.38 155 THR B O 1
ATOM 3577 N N . LEU B 1 156 ? 7.879 0.086 -6.539 1 86.62 156 LEU B N 1
ATOM 3578 C CA . LEU B 1 156 ? 8.773 -1.051 -6.344 1 86.62 156 LEU B CA 1
ATOM 3579 C C . LEU B 1 156 ? 8.75 -1.975 -7.559 1 86.62 156 LEU B C 1
ATOM 3581 O O . LEU B 1 156 ? 8.148 -3.051 -7.512 1 86.62 156 LEU B O 1
ATOM 3585 N N . PRO B 1 157 ? 9.555 -1.655 -8.484 1 80.69 157 PRO B N 1
ATOM 3586 C CA . PRO B 1 157 ? 9.531 -2.418 -9.734 1 80.69 157 PRO B CA 1
ATOM 3587 C C . PRO B 1 157 ? 9.938 -3.877 -9.539 1 80.69 157 PRO B C 1
ATOM 3589 O O . PRO B 1 157 ? 9.641 -4.719 -10.391 1 80.69 157 PRO B O 1
ATOM 3592 N N . GLY B 1 158 ? 10.516 -4.145 -8.43 1 85.38 158 GLY B N 1
ATOM 3593 C CA . GLY B 1 158 ? 10.953 -5.5 -8.125 1 85.38 158 GLY B CA 1
ATOM 3594 C C . GLY B 1 158 ? 9.805 -6.473 -7.949 1 85.38 158 GLY B C 1
ATOM 3595 O O . GLY B 1 158 ? 10.008 -7.688 -7.957 1 85.38 158 GLY B O 1
ATOM 3596 N N . VAL B 1 159 ? 8.586 -5.996 -7.93 1 91.44 159 VAL B N 1
ATOM 3597 C CA . VAL B 1 159 ? 7.449 -6.883 -7.688 1 91.44 159 VAL B CA 1
ATOM 3598 C C . VAL B 1 159 ? 6.859 -7.34 -9.016 1 91.44 159 VAL B C 1
ATOM 3600 O O . VAL B 1 159 ? 6 -8.227 -9.055 1 91.44 159 VAL B O 1
ATOM 3603 N N . VAL B 1 160 ? 7.324 -6.777 -10.125 1 92.56 160 VAL B N 1
ATOM 3604 C CA . VAL B 1 160 ? 6.832 -7.156 -11.445 1 92.56 160 VAL B CA 1
ATOM 3605 C C . VAL B 1 160 ? 7.609 -8.359 -11.969 1 92.56 160 VAL B C 1
ATOM 3607 O O . VAL B 1 160 ? 8.836 -8.297 -12.125 1 92.56 160 VAL B O 1
ATOM 3610 N N . PRO B 1 161 ? 6.941 -9.43 -12.258 1 95.31 161 PRO B N 1
ATOM 3611 C CA . PRO B 1 161 ? 7.645 -10.625 -12.727 1 95.31 161 PRO B CA 1
ATOM 3612 C C . PRO B 1 161 ? 8.289 -10.438 -14.094 1 95.31 161 PRO B C 1
ATOM 3614 O O . PRO B 1 161 ? 7.812 -9.641 -14.906 1 95.31 161 PRO B O 1
ATOM 3617 N N . HIS B 1 162 ? 9.352 -11.234 -14.32 1 94.19 162 HIS B N 1
ATOM 3618 C CA . HIS B 1 162 ? 10.039 -11.234 -15.602 1 94.19 162 HIS B CA 1
ATOM 3619 C C . HIS B 1 162 ? 9.398 -12.227 -16.562 1 94.19 162 HIS B C 1
ATOM 3621 O O . HIS B 1 162 ? 9.586 -12.133 -17.781 1 94.19 162 HIS B O 1
ATOM 3627 N N . ALA B 1 163 ? 8.75 -13.18 -16.031 1 95.12 163 ALA B N 1
ATOM 3628 C CA . ALA B 1 163 ? 8.125 -14.242 -16.828 1 95.12 163 ALA B CA 1
ATOM 3629 C C . ALA B 1 163 ? 6.957 -14.867 -16.062 1 95.12 163 ALA B C 1
ATOM 3631 O O . ALA B 1 163 ? 6.785 -14.625 -14.867 1 95.12 163 ALA B O 1
ATOM 3632 N N . PHE B 1 164 ? 6.141 -15.68 -16.859 1 96.19 164 PHE B N 1
ATOM 3633 C CA . PHE B 1 164 ? 4.949 -16.281 -16.266 1 96.19 164 PHE B CA 1
ATOM 3634 C C . PHE B 1 164 ? 4.824 -17.75 -16.688 1 96.19 164 PHE B C 1
ATOM 3636 O O . PHE B 1 164 ? 5.164 -18.109 -17.828 1 96.19 164 PHE B O 1
ATOM 3643 N N . VAL B 1 165 ? 4.418 -18.531 -15.758 1 96.69 165 VAL B N 1
ATOM 3644 C CA . VAL B 1 165 ? 3.936 -19.875 -16.047 1 96.69 165 VAL B CA 1
ATOM 3645 C C . VAL B 1 165 ? 2.449 -19.984 -15.719 1 96.69 165 VAL B C 1
ATOM 3647 O O . VAL B 1 165 ? 2.047 -19.734 -14.578 1 96.69 165 VAL B O 1
ATOM 3650 N N . TYR B 1 166 ? 1.663 -20.297 -16.719 1 96 166 TYR B N 1
ATOM 3651 C CA . TYR B 1 166 ? 0.221 -20.406 -16.531 1 96 166 TYR B CA 1
ATOM 3652 C C . TYR B 1 166 ? -0.211 -21.875 -16.516 1 96 166 TYR B C 1
ATOM 3654 O O . TYR B 1 166 ? -0.094 -22.562 -17.531 1 96 166 TYR B O 1
ATOM 3662 N N . LEU B 1 167 ? -0.629 -22.297 -15.312 1 95.31 167 LEU B N 1
ATOM 3663 C CA . LEU B 1 167 ? -1.22 -23.625 -15.18 1 95.31 167 LEU B CA 1
ATOM 3664 C C . LEU B 1 167 ? -2.709 -23.594 -15.5 1 95.31 167 LEU B C 1
ATOM 3666 O O . LEU B 1 167 ? -3.504 -23.047 -14.734 1 95.31 167 LEU B O 1
ATOM 3670 N N . ARG B 1 168 ? -3.027 -24.219 -16.578 1 93.44 168 ARG B N 1
ATOM 3671 C CA . ARG B 1 168 ? -4.383 -24.125 -17.109 1 93.44 168 ARG B CA 1
ATOM 3672 C C . ARG B 1 168 ? -5.141 -25.438 -16.875 1 93.44 168 ARG B C 1
ATOM 3674 O O . ARG B 1 168 ? -4.645 -26.516 -17.203 1 93.44 168 ARG B O 1
ATOM 3681 N N . ALA B 1 169 ? -6.285 -25.359 -16.297 1 92.81 169 ALA B N 1
ATOM 3682 C CA . ALA B 1 169 ? -7.191 -26.5 -16.156 1 92.81 169 ALA B CA 1
ATOM 3683 C C . ALA B 1 169 ? -8.648 -26.047 -16.188 1 92.81 169 ALA B C 1
ATOM 3685 O O . ALA B 1 169 ? -8.953 -24.891 -15.891 1 92.81 169 ALA B O 1
ATOM 3686 N N . ASP B 1 170 ? -9.492 -27.047 -16.562 1 93.75 170 ASP B N 1
ATOM 3687 C CA . ASP B 1 170 ? -10.922 -26.75 -16.5 1 93.75 170 ASP B CA 1
ATOM 3688 C C . ASP B 1 170 ? -11.352 -26.438 -15.062 1 93.75 170 ASP B C 1
ATOM 3690 O O . ASP B 1 170 ? -10.93 -27.109 -14.125 1 93.75 170 ASP B O 1
ATOM 3694 N N . PRO B 1 171 ? -12.234 -25.406 -14.938 1 95.56 171 PRO B N 1
ATOM 3695 C CA . PRO B 1 171 ? -12.672 -25.031 -13.586 1 95.56 171 PRO B CA 1
ATOM 3696 C C . PRO B 1 171 ? -13.281 -26.203 -12.82 1 95.56 171 PRO B C 1
ATOM 3698 O O . PRO B 1 171 ? -13.18 -26.266 -11.594 1 95.56 171 PRO B O 1
ATOM 3701 N N . SER B 1 172 ? -13.945 -27.141 -13.531 1 94.25 172 SER B N 1
ATOM 3702 C CA . SER B 1 172 ? -14.539 -28.297 -12.859 1 94.25 172 SER B CA 1
ATOM 3703 C C . SER B 1 172 ? -13.469 -29.172 -12.211 1 94.25 172 SER B C 1
ATOM 3705 O O . SER B 1 172 ? -13.695 -29.75 -11.141 1 94.25 172 SER B O 1
ATOM 3707 N N . VAL B 1 173 ? -12.328 -29.297 -12.844 1 92.06 173 VAL B N 1
ATOM 3708 C CA . VAL B 1 173 ? -11.211 -30.047 -12.281 1 92.06 173 VAL B CA 1
ATOM 3709 C C . VAL B 1 173 ? -10.711 -29.359 -11.016 1 92.06 173 VAL B C 1
ATOM 3711 O O . VAL B 1 173 ? -10.492 -30.016 -9.992 1 92.06 173 VAL B O 1
ATOM 3714 N N . CYS B 1 174 ? -10.547 -28.047 -11.078 1 93.38 174 CYS B N 1
ATOM 3715 C CA . CYS B 1 174 ? -10.109 -27.25 -9.93 1 93.38 174 CYS B CA 1
ATOM 3716 C C . CYS B 1 174 ? -11.102 -27.375 -8.781 1 93.38 174 CYS B C 1
ATOM 3718 O O . CYS B 1 174 ? -10.703 -27.484 -7.617 1 93.38 174 CYS B O 1
ATOM 3720 N N . TYR B 1 175 ? -12.367 -27.359 -9.125 1 93.25 175 TYR B N 1
ATOM 3721 C CA . TYR B 1 175 ? -13.43 -27.469 -8.133 1 93.25 175 TYR B CA 1
ATOM 3722 C C . TYR B 1 175 ? -13.352 -28.797 -7.391 1 93.25 175 TYR B C 1
ATOM 3724 O O . TYR B 1 175 ? -13.453 -28.828 -6.16 1 93.25 175 TYR B O 1
ATOM 3732 N N . ASP B 1 176 ? -13.156 -29.875 -8.086 1 90.69 176 ASP B N 1
ATOM 3733 C CA . ASP B 1 176 ? -13.039 -31.203 -7.492 1 90.69 176 ASP B CA 1
ATOM 3734 C C . ASP B 1 176 ? -11.828 -31.281 -6.566 1 90.69 176 ASP B C 1
ATOM 3736 O O . ASP B 1 176 ? -11.906 -31.859 -5.48 1 90.69 176 ASP B O 1
ATOM 3740 N N . ARG B 1 177 ? -10.758 -30.703 -6.977 1 87.81 177 ARG B N 1
ATOM 3741 C CA . ARG B 1 177 ? -9.539 -30.703 -6.176 1 87.81 177 ARG B CA 1
ATOM 3742 C C . ARG B 1 177 ? -9.719 -29.891 -4.898 1 87.81 177 ARG B C 1
ATOM 3744 O O . ARG B 1 177 ? -9.203 -30.266 -3.842 1 87.81 177 ARG B O 1
ATOM 3751 N N . LEU B 1 178 ? -10.359 -28.766 -5.059 1 87.88 178 LEU B N 1
ATOM 3752 C CA . LEU B 1 178 ? -10.648 -27.922 -3.906 1 87.88 178 LEU B CA 1
ATOM 3753 C C . LEU B 1 178 ? -11.453 -28.688 -2.859 1 87.88 178 LEU B C 1
ATOM 3755 O O . LEU B 1 178 ? -11.172 -28.594 -1.663 1 87.88 178 LEU B O 1
ATOM 3759 N N . LYS B 1 179 ? -12.422 -29.438 -3.266 1 87.44 179 LYS B N 1
ATOM 3760 C CA . LYS B 1 179 ? -13.273 -30.203 -2.371 1 87.44 179 LYS B CA 1
ATOM 3761 C C . LYS B 1 179 ? -12.484 -31.328 -1.698 1 87.44 179 LYS B C 1
ATOM 3763 O O . LYS B 1 179 ? -12.711 -31.641 -0.527 1 87.44 179 LYS B O 1
ATOM 3768 N N . THR B 1 180 ? -11.562 -31.828 -2.389 1 85.12 180 THR B N 1
ATOM 3769 C CA . THR B 1 180 ? -10.734 -32.906 -1.858 1 85.12 180 THR B CA 1
ATOM 3770 C C . THR B 1 180 ? -9.734 -32.375 -0.839 1 85.12 180 THR B C 1
ATOM 3772 O O . THR B 1 180 ? -9.492 -33 0.192 1 85.12 180 THR B O 1
ATOM 3775 N N . ARG B 1 181 ? -9.102 -31.25 -1.151 1 82.25 181 ARG B N 1
ATOM 3776 C CA . ARG B 1 181 ? -8.148 -30.609 -0.248 1 82.25 181 ARG B CA 1
ATOM 3777 C C . ARG B 1 181 ? -8.812 -30.219 1.066 1 82.25 181 ARG B C 1
ATOM 3779 O O . ARG B 1 181 ? -8.195 -30.312 2.133 1 82.25 181 ARG B O 1
ATOM 3786 N N . GLY B 1 182 ? -9.93 -29.766 1.099 1 76.94 182 GLY B N 1
ATOM 3787 C CA . GLY B 1 182 ? -10.789 -29.594 2.266 1 76.94 182 GLY B CA 1
ATOM 3788 C C . GLY B 1 182 ? -10.398 -28.422 3.133 1 76.94 182 GLY B C 1
ATOM 3789 O O . GLY B 1 182 ? -10.5 -28.484 4.359 1 76.94 182 GLY B O 1
ATOM 3790 N N . ARG B 1 183 ? -9.852 -27.406 2.645 1 76.38 183 ARG B N 1
ATOM 3791 C CA . ARG B 1 183 ? -9.688 -26.203 3.453 1 76.38 183 ARG B CA 1
ATOM 3792 C C . ARG B 1 183 ? -11.039 -25.656 3.902 1 76.38 183 ARG B C 1
ATOM 3794 O O . ARG B 1 183 ? -11.93 -25.438 3.078 1 76.38 183 ARG B O 1
ATOM 3801 N N . SER B 1 184 ? -11.156 -25.406 5.148 1 82.88 184 SER B N 1
ATOM 3802 C CA . SER B 1 184 ? -12.445 -25.094 5.742 1 82.88 184 SER B CA 1
ATOM 3803 C C . SER B 1 184 ? -13.016 -23.797 5.16 1 82.88 184 SER B C 1
ATOM 3805 O O . SER B 1 184 ? -14.219 -23.703 4.918 1 82.88 184 SER B O 1
ATOM 3807 N N . GLU B 1 185 ? -12.188 -22.828 4.867 1 86.06 185 GLU B N 1
ATOM 3808 C CA . GLU B 1 185 ? -12.648 -21.531 4.387 1 86.06 185 GLU B CA 1
ATOM 3809 C C . GLU B 1 185 ? -13.219 -21.641 2.975 1 86.06 185 GLU B C 1
ATOM 3811 O O . GLU B 1 185 ? -14.039 -20.812 2.566 1 86.06 185 GLU B O 1
ATOM 3816 N N . GLU B 1 186 ? -12.734 -22.656 2.227 1 84.75 186 GLU B N 1
ATOM 3817 C CA . GLU B 1 186 ? -13.055 -22.734 0.805 1 84.75 186 GLU B CA 1
ATOM 3818 C C . GLU B 1 186 ? -14.352 -23.516 0.575 1 84.75 186 GLU B C 1
ATOM 3820 O O . GLU B 1 186 ? -14.75 -23.734 -0.57 1 84.75 186 GLU B O 1
ATOM 3825 N N . ALA B 1 187 ? -14.992 -23.891 1.644 1 80.44 187 ALA B N 1
ATOM 3826 C CA . ALA B 1 187 ? -16.219 -24.672 1.545 1 80.44 187 ALA B CA 1
ATOM 3827 C C . ALA B 1 187 ? -17.297 -23.906 0.774 1 80.44 187 ALA B C 1
ATOM 3829 O O . ALA B 1 187 ? -18.125 -24.516 0.095 1 80.44 187 ALA B O 1
ATOM 3830 N N . GLY B 1 188 ? -17.234 -22.609 0.781 1 80.31 188 GLY B N 1
ATOM 3831 C CA . GLY B 1 188 ? -18.25 -21.797 0.145 1 80.31 188 GLY B CA 1
ATOM 3832 C C . GLY B 1 188 ? -17.875 -21.344 -1.249 1 80.31 188 GLY B C 1
ATOM 3833 O O . GLY B 1 188 ? -18.656 -20.656 -1.92 1 80.31 188 GLY B O 1
ATOM 3834 N N . VAL B 1 189 ? -16.75 -21.844 -1.758 1 88.38 189 VAL B N 1
ATOM 3835 C CA . VAL B 1 189 ? -16.312 -21.453 -3.096 1 88.38 189 VAL B CA 1
ATOM 3836 C C . VAL B 1 189 ? -17.156 -22.172 -4.145 1 88.38 189 VAL B C 1
ATOM 3838 O O . VAL B 1 189 ? -17.25 -23.406 -4.125 1 88.38 189 VAL B O 1
ATOM 3841 N N . SER B 1 190 ? -17.797 -21.438 -4.996 1 91.25 190 SER B N 1
ATOM 3842 C CA . SER B 1 190 ? -18.688 -22.031 -6 1 91.25 190 SER B CA 1
ATOM 3843 C C . SER B 1 190 ? -17.938 -22.297 -7.301 1 91.25 190 SER B C 1
ATOM 3845 O O . SER B 1 190 ? -16.906 -21.688 -7.57 1 91.25 190 SER B O 1
ATOM 3847 N N . LEU B 1 191 ? -18.453 -23.234 -8.031 1 94.56 191 LEU B N 1
ATOM 3848 C CA . LEU B 1 191 ? -17.922 -23.484 -9.359 1 94.56 191 LEU B CA 1
ATOM 3849 C C . LEU B 1 191 ? -18.031 -22.234 -10.234 1 94.56 191 LEU B C 1
ATOM 3851 O O . LEU B 1 191 ? -17.125 -21.953 -11.039 1 94.56 191 LEU B O 1
ATOM 3855 N N . GLU B 1 192 ? -19.062 -21.484 -10.078 1 94.06 192 GLU B N 1
ATOM 3856 C CA . GLU B 1 192 ? -19.266 -20.234 -10.828 1 94.06 192 GLU B CA 1
ATOM 3857 C C . GLU B 1 192 ? -18.141 -19.25 -10.555 1 94.06 192 GLU B C 1
ATOM 3859 O O . GLU B 1 192 ? -17.688 -18.547 -11.469 1 94.06 192 GLU B O 1
ATOM 3864 N N . TYR B 1 193 ? -17.75 -19.203 -9.375 1 92.5 193 TYR B N 1
ATOM 3865 C CA . TYR B 1 193 ? -16.656 -18.328 -9.016 1 92.5 193 TYR B CA 1
ATOM 3866 C C . TYR B 1 193 ? -15.359 -18.766 -9.703 1 92.5 193 TYR B C 1
ATOM 3868 O O . TYR B 1 193 ? -14.656 -17.938 -10.289 1 92.5 193 TYR B O 1
ATOM 3876 N N . LEU B 1 194 ? -15.117 -20.047 -9.695 1 95.44 194 LEU B N 1
ATOM 3877 C CA . LEU B 1 194 ? -13.922 -20.578 -10.344 1 95.44 194 LEU B CA 1
ATOM 3878 C C . LEU B 1 194 ? -13.969 -20.344 -11.852 1 95.44 194 LEU B C 1
ATOM 3880 O O . LEU B 1 194 ? -12.938 -20.094 -12.477 1 95.44 194 LEU B O 1
ATOM 3884 N N . GLN B 1 195 ? -15.141 -20.438 -12.359 1 97.06 195 GLN B N 1
ATOM 3885 C CA . GLN B 1 195 ? -15.32 -20.172 -13.781 1 97.06 195 GLN B CA 1
ATOM 3886 C C . GLN B 1 195 ? -15.016 -18.703 -14.094 1 97.06 195 GLN B C 1
ATOM 3888 O O . GLN B 1 195 ? -14.414 -18.391 -15.133 1 97.06 195 GLN B O 1
ATOM 3893 N N . SER B 1 196 ? -15.43 -17.875 -13.234 1 96.31 196 SER B N 1
ATOM 3894 C CA . SER B 1 196 ? -15.148 -16.453 -13.406 1 96.31 196 SER B CA 1
ATOM 3895 C C . SER B 1 196 ? -13.656 -16.172 -13.336 1 96.31 196 SER B C 1
ATOM 3897 O O . SER B 1 196 ? -13.125 -15.422 -14.156 1 96.31 196 SER B O 1
ATOM 3899 N N . LEU B 1 197 ? -12.992 -16.766 -12.406 1 96.69 197 LEU B N 1
ATOM 3900 C CA . LEU B 1 197 ? -11.539 -16.625 -12.297 1 96.69 197 LEU B CA 1
ATOM 3901 C C . LEU B 1 197 ? -10.844 -17.141 -13.555 1 96.69 197 LEU B C 1
ATOM 3903 O O . LEU B 1 197 ? -9.938 -16.5 -14.078 1 96.69 197 LEU B O 1
ATOM 3907 N N . HIS B 1 198 ? -11.305 -18.281 -13.969 1 96.25 198 HIS B N 1
ATOM 3908 C CA . HIS B 1 198 ? -10.734 -18.922 -15.148 1 96.25 198 HIS B CA 1
ATOM 3909 C C . HIS B 1 198 ? -10.836 -18.016 -16.375 1 96.25 198 HIS B C 1
ATOM 3911 O O . HIS B 1 198 ? -9.875 -17.875 -17.125 1 96.25 198 HIS B O 1
ATOM 3917 N N . SER B 1 199 ? -11.953 -17.469 -16.547 1 95.75 199 SER B N 1
ATOM 3918 C CA . SER B 1 199 ? -12.172 -16.609 -17.703 1 95.75 199 SER B CA 1
ATOM 3919 C C . SER B 1 199 ? -11.188 -15.445 -17.734 1 95.75 199 SER B C 1
ATOM 3921 O O . SER B 1 199 ? -10.711 -15.047 -18.797 1 95.75 199 SER B O 1
ATOM 3923 N N . LYS B 1 200 ? -10.859 -14.859 -16.625 1 94.5 200 LYS B N 1
ATOM 3924 C CA . LYS B 1 200 ? -9.906 -13.758 -16.547 1 94.5 200 LYS B CA 1
ATOM 3925 C C . LYS B 1 200 ? -8.484 -14.242 -16.828 1 94.5 200 LYS B C 1
ATOM 3927 O O . LYS B 1 200 ? -7.715 -13.57 -17.516 1 94.5 200 LYS B O 1
ATOM 3932 N N . HIS B 1 201 ? -8.195 -15.391 -16.312 1 94.81 201 HIS B N 1
ATOM 3933 C CA . HIS B 1 201 ? -6.887 -15.969 -16.609 1 94.81 201 HIS B CA 1
ATOM 3934 C C . HIS B 1 201 ? -6.723 -16.219 -18.109 1 94.81 201 HIS B C 1
ATOM 3936 O O . HIS B 1 201 ? -5.676 -15.906 -18.672 1 94.81 201 HIS B O 1
ATOM 3942 N N . GLU B 1 202 ? -7.746 -16.734 -18.656 1 91.94 202 GLU B N 1
ATOM 3943 C CA . GLU B 1 202 ? -7.715 -17.047 -20.078 1 91.94 202 GLU B CA 1
ATOM 3944 C C . GLU B 1 202 ? -7.523 -15.789 -20.906 1 91.94 202 GLU B C 1
ATOM 3946 O O . GLU B 1 202 ? -6.738 -15.781 -21.859 1 91.94 202 GLU B O 1
ATOM 3951 N N . LYS B 1 203 ? -8.195 -14.797 -20.578 1 88.38 203 LYS B N 1
ATOM 3952 C CA . LYS B 1 203 ? -8.078 -13.531 -21.297 1 88.38 203 LYS B CA 1
ATOM 3953 C C . LYS B 1 203 ? -6.664 -12.969 -21.188 1 88.38 203 LYS B C 1
ATOM 3955 O O . LYS B 1 203 ? -6.137 -12.422 -22.156 1 88.38 203 LYS B O 1
ATOM 3960 N N . TRP B 1 204 ? -6.109 -13.18 -20.062 1 86.56 204 TRP B N 1
ATOM 3961 C CA . TRP B 1 204 ? -4.781 -12.633 -19.812 1 86.56 204 TRP B CA 1
ATOM 3962 C C . TRP B 1 204 ? -3.701 -13.5 -20.453 1 86.56 204 TRP B C 1
ATOM 3964 O O . TRP B 1 204 ? -2.859 -13 -21.203 1 86.56 204 TRP B O 1
ATOM 3974 N N . PHE B 1 205 ? -3.754 -14.773 -20.266 1 89.5 205 PHE B N 1
ATOM 3975 C CA . PHE B 1 205 ? -2.588 -15.609 -20.547 1 89.5 205 PHE B CA 1
ATOM 3976 C C . PHE B 1 205 ? -2.748 -16.328 -21.875 1 89.5 205 PHE B C 1
ATOM 3978 O O . PHE B 1 205 ? -1.769 -16.812 -22.453 1 89.5 205 PHE B O 1
ATOM 3985 N N . ILE B 1 206 ? -3.904 -16.422 -22.328 1 87.69 206 ILE B N 1
ATOM 3986 C CA . ILE B 1 206 ? -4.117 -17.094 -23.609 1 87.69 206 ILE B CA 1
ATOM 3987 C C . ILE B 1 206 ? -4.387 -16.047 -24.688 1 87.69 206 ILE B C 1
ATOM 3989 O O . ILE B 1 206 ? -3.621 -15.938 -25.656 1 87.69 206 ILE B O 1
ATOM 3993 N N . ASP B 1 207 ? -5.363 -15.188 -24.5 1 83.31 207 ASP B N 1
ATOM 3994 C CA . ASP B 1 207 ? -5.742 -14.234 -25.531 1 83.31 207 ASP B CA 1
ATOM 3995 C C . ASP B 1 207 ? -4.633 -13.211 -25.766 1 83.31 207 ASP B C 1
ATOM 3997 O O . ASP B 1 207 ? -4.312 -12.883 -26.922 1 83.31 207 ASP B O 1
ATOM 4001 N N . SER B 1 208 ? -3.953 -12.727 -24.734 1 78.81 208 SER B N 1
ATOM 4002 C CA . SER B 1 208 ? -2.984 -11.641 -24.844 1 78.81 208 SER B CA 1
ATOM 4003 C C . SER B 1 208 ? -1.592 -12.172 -25.156 1 78.81 208 SER B C 1
ATOM 4005 O O . SER B 1 208 ? -0.737 -11.438 -25.656 1 78.81 208 SER B O 1
ATOM 4007 N N . ALA B 1 209 ? -1.364 -13.328 -24.812 1 75.69 209 ALA B N 1
ATOM 4008 C CA . ALA B 1 209 ? -0.021 -13.867 -25 1 75.69 209 ALA B CA 1
ATOM 4009 C C . ALA B 1 209 ? 0.093 -14.594 -26.328 1 75.69 209 ALA B C 1
ATOM 4011 O O . ALA B 1 209 ? 1.191 -14.742 -26.875 1 75.69 209 ALA B O 1
ATOM 4012 N N . PHE B 1 210 ? -0.923 -15.078 -26.875 1 69.44 210 PHE B N 1
ATOM 4013 C CA . PHE B 1 210 ? -0.847 -15.914 -28.062 1 69.44 210 PHE B CA 1
ATOM 4014 C C . PHE B 1 210 ? -1.648 -15.305 -29.203 1 69.44 210 PHE B C 1
ATOM 4016 O O . PHE B 1 210 ? -1.41 -15.609 -30.375 1 69.44 210 PHE B O 1
ATOM 4023 N N . LYS B 1 211 ? -2.648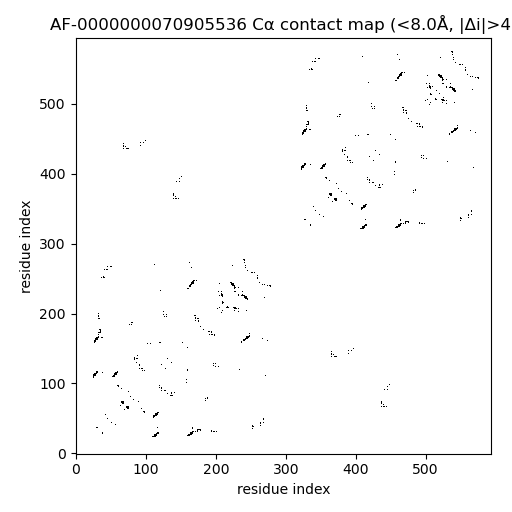 -14.586 -29.062 1 59.94 211 LYS B N 1
ATOM 4024 C CA . LYS B 1 211 ? -3.475 -14.148 -30.188 1 59.94 211 LYS B CA 1
ATOM 4025 C C . LYS B 1 211 ? -2.768 -13.062 -30.984 1 59.94 211 LYS B C 1
ATOM 4027 O O . LYS B 1 211 ? -2.932 -12.992 -32.219 1 59.94 211 LYS B O 1
ATOM 4032 N N . GLY B 1 212 ? -2.148 -11.977 -30.469 1 49.31 212 GLY B N 1
ATOM 4033 C CA . GLY B 1 212 ? -1.557 -11.031 -31.391 1 49.31 212 GLY B CA 1
ATOM 4034 C C . GLY B 1 212 ? -0.567 -11.672 -32.344 1 49.31 212 GLY B C 1
ATOM 4035 O O . GLY B 1 212 ? 0.059 -10.984 -33.156 1 49.31 212 GLY B O 1
ATOM 4036 N N . ALA B 1 213 ? 0.07 -12.641 -31.859 1 45.44 213 ALA B N 1
ATOM 4037 C CA . ALA B 1 213 ? 1.101 -13.117 -32.781 1 45.44 213 ALA B CA 1
ATOM 4038 C C . ALA B 1 213 ? 0.499 -13.492 -34.125 1 45.44 213 ALA B C 1
ATOM 4040 O O . ALA B 1 213 ? 1.208 -13.969 -35.031 1 45.44 213 ALA B O 1
ATOM 4041 N N . GLY B 1 214 ? -0.572 -12.938 -34.531 1 42.31 214 GLY B N 1
ATOM 4042 C CA . GLY B 1 214 ? -1.105 -13.406 -35.781 1 42.31 214 GLY B CA 1
ATOM 4043 C C . GLY B 1 214 ? -1.498 -14.875 -35.781 1 42.31 214 GLY B C 1
ATOM 4044 O O . GLY B 1 214 ? -2.482 -15.266 -36.406 1 42.31 214 GLY B O 1
ATOM 4045 N N . ASN B 1 215 ? -0.578 -15.859 -35.812 1 39.5 215 ASN B N 1
ATOM 4046 C CA . ASN B 1 215 ? -0.567 -17.297 -36.062 1 39.5 215 ASN B CA 1
ATOM 4047 C C . ASN B 1 215 ? -1.121 -18.094 -34.875 1 39.5 215 ASN B C 1
ATOM 4049 O O . ASN B 1 215 ? -1.34 -19.297 -35 1 39.5 215 ASN B O 1
ATOM 4053 N N . GLY B 1 216 ? -0.755 -18.141 -33.406 1 45.34 216 GLY B N 1
ATOM 4054 C CA . GLY B 1 216 ? -0.609 -19.312 -32.531 1 45.34 216 GLY B CA 1
ATOM 4055 C C . GLY B 1 216 ? -1.747 -19.484 -31.547 1 45.34 216 GLY B C 1
ATOM 4056 O O . GLY B 1 216 ? -1.955 -18.625 -30.688 1 45.34 216 GLY B O 1
ATOM 4057 N N . ASN B 1 217 ? -2.947 -19.891 -31.922 1 53.16 217 ASN B N 1
ATOM 4058 C CA . ASN B 1 217 ? -3.889 -20.609 -31.078 1 53.16 217 ASN B CA 1
ATOM 4059 C C . ASN B 1 217 ? -3.168 -21.484 -30.047 1 53.16 217 ASN B C 1
ATOM 4061 O O . ASN B 1 217 ? -2.119 -22.062 -30.328 1 53.16 217 ASN B O 1
ATOM 4065 N N . TRP B 1 218 ? -3.492 -21.094 -28.828 1 59.91 218 TRP B N 1
ATOM 4066 C CA . TRP B 1 218 ? -3.055 -22.094 -27.875 1 59.91 218 TRP B CA 1
ATOM 4067 C C . TRP B 1 218 ? -3.467 -23.5 -28.312 1 59.91 218 TRP B C 1
ATOM 4069 O O . TRP B 1 218 ? -4.652 -23.766 -28.516 1 59.91 218 TRP B O 1
ATOM 4079 N N . GLY B 1 219 ? -2.637 -24.188 -29.094 1 61.44 219 GLY B N 1
ATOM 4080 C CA . GLY B 1 219 ? -2.885 -25.484 -29.688 1 61.44 219 GLY B CA 1
ATOM 4081 C C . GLY B 1 219 ? -3.125 -26.578 -28.672 1 61.44 219 GLY B C 1
ATOM 4082 O O . GLY B 1 219 ? -3.016 -27.766 -28.984 1 61.44 219 GLY B O 1
ATOM 4083 N N . GLY B 1 220 ? -3.402 -26.156 -27.453 1 64.5 220 GLY B N 1
ATOM 4084 C CA . GLY B 1 220 ? -3.758 -27.188 -26.484 1 64.5 220 GLY B CA 1
ATOM 4085 C C . GLY B 1 220 ? -2.555 -27.875 -25.875 1 64.5 220 GLY B C 1
ATOM 4086 O O . GLY B 1 220 ? -2.699 -28.734 -25 1 64.5 220 GLY B O 1
ATOM 4087 N N . LYS B 1 221 ? -1.354 -27.562 -26.438 1 69.75 221 LYS B N 1
ATOM 4088 C CA . LYS B 1 221 ? -0.145 -28.141 -25.859 1 69.75 221 LYS B CA 1
ATOM 4089 C C . LYS B 1 221 ? 0.675 -27.094 -25.125 1 69.75 221 LYS B C 1
ATOM 4091 O O . LYS B 1 221 ? 0.578 -25.891 -25.422 1 69.75 221 LYS B O 1
ATOM 4096 N N . SER B 1 222 ? 1.374 -27.609 -24.188 1 74.12 222 SER B N 1
ATOM 4097 C CA . SER B 1 222 ? 2.248 -26.719 -23.422 1 74.12 222 SER B CA 1
ATOM 4098 C C . SER B 1 222 ? 3.223 -25.984 -24.328 1 74.12 222 SER B C 1
ATOM 4100 O O . SER B 1 222 ? 3.898 -26.609 -25.156 1 74.12 222 SER B O 1
ATOM 4102 N N . GLN B 1 223 ? 3.166 -24.688 -24.297 1 77.94 223 GLN B N 1
ATOM 4103 C CA . GLN B 1 223 ? 4.043 -23.906 -25.172 1 77.94 223 GLN B CA 1
ATOM 4104 C C . GLN B 1 223 ? 4.297 -22.516 -24.594 1 77.94 223 GLN B C 1
ATOM 4106 O O . GLN B 1 223 ? 3.562 -22.047 -23.734 1 77.94 223 GLN B O 1
ATOM 4111 N N . ALA B 1 224 ? 5.348 -21.953 -25.141 1 78.56 224 ALA B N 1
ATOM 4112 C CA . ALA B 1 224 ? 5.738 -20.609 -24.734 1 78.56 224 ALA B CA 1
ATOM 4113 C C . ALA B 1 224 ? 5.129 -19.547 -25.641 1 78.56 224 ALA B C 1
ATOM 4115 O O . ALA B 1 224 ? 4.922 -19.797 -26.828 1 78.56 224 ALA B O 1
ATOM 4116 N N . GLY B 1 225 ? 4.766 -18.516 -25.094 1 79.31 225 GLY B N 1
ATOM 4117 C CA . GLY B 1 225 ? 4.332 -17.312 -25.797 1 79.31 225 GLY B CA 1
ATOM 4118 C C . GLY B 1 225 ? 4.871 -16.031 -25.172 1 79.31 225 GLY B C 1
ATOM 4119 O O . GLY B 1 225 ? 5.734 -16.078 -24.297 1 79.31 225 GLY B O 1
ATOM 4120 N N . TYR B 1 226 ? 4.48 -14.898 -25.766 1 79.25 226 TYR B N 1
ATOM 4121 C CA . TYR B 1 226 ? 4.891 -13.594 -25.281 1 79.25 226 TYR B CA 1
ATOM 4122 C C . TYR B 1 226 ? 3.703 -12.641 -25.203 1 79.25 226 TYR B C 1
ATOM 4124 O O . TYR B 1 226 ? 2.83 -12.648 -26.078 1 79.25 226 TYR B O 1
ATOM 4132 N N . PHE B 1 227 ? 3.754 -11.875 -24.109 1 80.06 227 PHE B N 1
ATOM 4133 C CA . PHE B 1 227 ? 2.703 -10.867 -24.016 1 80.06 227 PHE B CA 1
ATOM 4134 C C . PHE B 1 227 ? 2.871 -9.797 -25.078 1 80.06 227 PHE B C 1
ATOM 4136 O O . PHE B 1 227 ? 3.973 -9.281 -25.281 1 80.06 227 PHE B O 1
ATOM 4143 N N . PHE B 1 228 ? 1.768 -9.555 -25.656 1 73.44 228 PHE B N 1
ATOM 4144 C CA . PHE B 1 228 ? 1.719 -8.477 -26.625 1 73.44 228 PHE B CA 1
ATOM 4145 C C . PHE B 1 228 ? 0.933 -7.289 -26.094 1 73.44 228 PHE B C 1
ATOM 4147 O O . PHE B 1 228 ? 0.298 -7.383 -25.031 1 73.44 228 PHE B O 1
ATOM 4154 N N . THR B 1 229 ? 1.173 -6.199 -26.688 1 64.12 229 THR B N 1
ATOM 4155 C CA . THR B 1 229 ? 0.406 -5.023 -26.281 1 64.12 229 THR B CA 1
ATOM 4156 C C . THR B 1 229 ? -1.092 -5.285 -26.406 1 64.12 229 THR B C 1
ATOM 4158 O O . THR B 1 229 ? -1.565 -5.695 -27.469 1 64.12 229 THR B O 1
ATOM 4161 N N . HIS B 1 230 ? -1.68 -5.344 -25.359 1 66.25 230 HIS B N 1
ATOM 4162 C CA . HIS B 1 230 ? -3.133 -5.477 -25.312 1 66.25 230 HIS B CA 1
ATOM 4163 C C . HIS B 1 230 ? -3.717 -4.691 -24.156 1 66.25 230 HIS B C 1
ATOM 4165 O O . HIS B 1 230 ? -3.047 -4.492 -23.141 1 66.25 230 HIS B O 1
ATOM 4171 N N . SER B 1 231 ? -4.91 -4.223 -24.375 1 61.72 231 SER B N 1
ATOM 4172 C CA . SER B 1 231 ? -5.598 -3.383 -23.391 1 61.72 231 SER B CA 1
ATOM 4173 C C . SER B 1 231 ? -5.727 -4.09 -22.047 1 61.72 231 SER B C 1
ATOM 4175 O O . SER B 1 231 ? -5.75 -3.443 -21 1 61.72 231 SER B O 1
ATOM 4177 N N . ASN B 1 232 ? -5.66 -5.402 -22.094 1 67.69 232 ASN B N 1
ATOM 4178 C CA . ASN B 1 232 ? -5.918 -6.156 -20.859 1 67.69 232 ASN B CA 1
ATOM 4179 C C . ASN B 1 232 ? -4.625 -6.512 -20.141 1 67.69 232 ASN B C 1
ATOM 4181 O O . ASN B 1 232 ? -4.652 -7.156 -19.094 1 67.69 232 ASN B O 1
ATOM 4185 N N . VAL B 1 233 ? -3.6 -6.137 -20.734 1 69.31 233 VAL B N 1
ATOM 4186 C CA . VAL B 1 233 ? -2.301 -6.469 -20.172 1 69.31 233 VAL B CA 1
ATOM 4187 C C . VAL B 1 233 ? -1.613 -5.199 -19.672 1 69.31 233 VAL B C 1
ATOM 4189 O O . VAL B 1 233 ? -1.547 -4.199 -20.391 1 69.31 233 VAL B O 1
ATOM 4192 N N . PRO B 1 234 ? -1.219 -5.32 -18.453 1 75.88 234 PRO B N 1
ATOM 4193 C CA . PRO B 1 234 ? -0.427 -4.176 -18 1 75.88 234 PRO B CA 1
ATOM 4194 C C . PRO B 1 234 ? 0.782 -3.9 -18.891 1 75.88 234 PRO B C 1
ATOM 4196 O O . PRO B 1 234 ? 1.479 -4.832 -19.297 1 75.88 234 PRO B O 1
ATOM 4199 N N . SER B 1 235 ? 1.016 -2.713 -19.172 1 77.69 235 SER B N 1
ATOM 4200 C CA . SER B 1 235 ? 2.084 -2.307 -20.078 1 77.69 235 SER B CA 1
ATOM 4201 C C . SER B 1 235 ? 3.451 -2.711 -19.547 1 77.69 235 SER B C 1
ATOM 4203 O O . SER B 1 235 ? 4.379 -2.971 -20.312 1 77.69 235 SER B O 1
ATOM 4205 N N . VAL B 1 236 ? 3.506 -2.939 -18.344 1 80.06 236 VAL B N 1
ATOM 4206 C CA . VAL B 1 236 ? 4.789 -3.172 -17.688 1 80.06 236 VAL B CA 1
ATOM 4207 C C . VAL B 1 236 ? 5.285 -4.578 -18.016 1 80.06 236 VAL B C 1
ATOM 4209 O O . VAL B 1 236 ? 6.469 -4.883 -17.844 1 80.06 236 VAL B O 1
ATOM 4212 N N . ILE B 1 237 ? 4.426 -5.445 -18.5 1 83.25 237 ILE B N 1
ATOM 4213 C CA . ILE B 1 237 ? 4.867 -6.812 -18.75 1 83.25 237 ILE B CA 1
ATOM 4214 C C . ILE B 1 237 ? 4.84 -7.098 -20.25 1 83.25 237 ILE B C 1
ATOM 4216 O O . ILE B 1 237 ? 4.895 -8.258 -20.656 1 83.25 237 ILE B O 1
ATOM 4220 N N . LYS B 1 238 ? 4.742 -6.082 -20.953 1 82.56 238 LYS B N 1
ATOM 4221 C CA . LYS B 1 238 ? 4.809 -6.246 -22.391 1 82.56 238 LYS B CA 1
ATOM 4222 C C . LYS B 1 238 ? 6.102 -6.941 -22.812 1 82.56 238 LYS B C 1
ATOM 4224 O O . LYS B 1 238 ? 7.18 -6.609 -22.312 1 82.56 238 LYS B O 1
ATOM 4229 N N . GLY B 1 239 ? 5.926 -7.926 -23.656 1 82.25 239 GLY B N 1
ATOM 4230 C CA . GLY B 1 239 ? 7.078 -8.625 -24.203 1 82.25 239 GLY B CA 1
ATOM 4231 C C . GLY B 1 239 ? 7.602 -9.711 -23.297 1 82.25 239 GLY B C 1
ATOM 4232 O O . GLY B 1 239 ? 8.531 -10.445 -23.656 1 82.25 239 GLY B O 1
ATOM 4233 N N . ARG B 1 240 ? 7.02 -9.883 -22.172 1 88.88 240 ARG B N 1
ATOM 4234 C CA . ARG B 1 240 ? 7.488 -10.906 -21.25 1 88.88 240 ARG B CA 1
ATOM 4235 C C . ARG B 1 240 ? 7.027 -12.297 -21.672 1 88.88 240 ARG B C 1
ATOM 4237 O O . ARG B 1 240 ? 5.91 -12.461 -22.172 1 88.88 240 ARG B O 1
ATOM 4244 N N . PRO B 1 241 ? 7.867 -13.273 -21.484 1 91.5 241 PRO B N 1
ATOM 4245 C CA . PRO B 1 241 ? 7.508 -14.633 -21.891 1 91.5 241 PRO B CA 1
ATOM 4246 C C . PRO B 1 241 ? 6.508 -15.297 -20.953 1 91.5 241 PRO B C 1
ATOM 4248 O O . PRO B 1 241 ? 6.547 -15.062 -19.734 1 91.5 241 PRO B O 1
ATOM 4251 N N . VAL B 1 242 ? 5.66 -16.125 -21.531 1 92.44 242 VAL B N 1
ATOM 4252 C CA . VAL B 1 242 ? 4.672 -16.906 -20.797 1 92.44 242 VAL B CA 1
ATOM 4253 C C . VAL B 1 242 ? 4.719 -18.375 -21.25 1 92.44 242 VAL B C 1
ATOM 4255 O O . VAL B 1 242 ? 4.777 -18.641 -22.453 1 92.44 242 VAL B O 1
ATOM 4258 N N . PHE B 1 243 ? 4.793 -19.266 -20.297 1 93.88 243 PHE B N 1
ATOM 4259 C CA . PHE B 1 243 ? 4.699 -20.688 -20.594 1 93.88 243 PHE B CA 1
ATOM 4260 C C . PHE B 1 243 ? 3.373 -21.25 -20.094 1 93.88 243 PHE B C 1
ATOM 4262 O O . PHE B 1 243 ? 3.08 -21.188 -18.891 1 93.88 243 PHE B O 1
ATOM 4269 N N . VAL B 1 244 ? 2.572 -21.75 -20.984 1 93.06 244 VAL B N 1
ATOM 4270 C CA . VAL B 1 244 ? 1.263 -22.281 -20.625 1 93.06 244 VAL B CA 1
ATOM 4271 C C . VAL B 1 244 ? 1.335 -23.812 -20.531 1 93.06 244 VAL B C 1
ATOM 4273 O O . VAL B 1 244 ? 1.834 -24.469 -21.438 1 93.06 244 VAL B O 1
ATOM 4276 N N . VAL B 1 245 ? 0.887 -24.312 -19.406 1 91.38 245 VAL B N 1
ATOM 4277 C CA . VAL B 1 245 ? 0.847 -25.75 -19.156 1 91.38 245 VAL B CA 1
ATOM 4278 C C . VAL B 1 245 ? -0.603 -26.219 -19.078 1 91.38 245 VAL B C 1
ATOM 4280 O O . VAL B 1 245 ? -1.409 -25.641 -18.344 1 91.38 245 VAL B O 1
ATOM 4283 N N . ASP B 1 246 ? -0.898 -27.203 -19.812 1 86.06 246 ASP B N 1
ATOM 4284 C CA . ASP B 1 246 ? -2.229 -27.797 -19.734 1 86.06 246 ASP B CA 1
ATOM 4285 C C . ASP B 1 246 ? -2.311 -28.828 -18.609 1 86.06 246 ASP B C 1
ATOM 4287 O O . ASP B 1 246 ? -1.718 -29.906 -18.688 1 86.06 246 ASP B O 1
ATOM 4291 N N . CYS B 1 247 ? -3.064 -28.453 -17.562 1 84.06 247 CYS B N 1
ATOM 4292 C CA . CYS B 1 247 ? -3.193 -29.281 -16.375 1 84.06 247 CYS B CA 1
ATOM 4293 C C . CYS B 1 247 ? -4.523 -30.031 -16.391 1 84.06 247 CYS B C 1
ATOM 4295 O O . CYS B 1 247 ? -5.043 -30.391 -15.328 1 84.06 247 CYS B O 1
ATOM 4297 N N . SER B 1 248 ? -5.074 -30.25 -17.5 1 73.19 248 SER B N 1
ATOM 4298 C CA . SER B 1 248 ? -6.352 -30.953 -17.594 1 73.19 248 SER B CA 1
ATOM 4299 C C . SER B 1 248 ? -6.277 -32.312 -16.922 1 73.19 248 SER B C 1
ATOM 4301 O O . SER B 1 248 ? -5.234 -32.688 -16.375 1 73.19 248 SER B O 1
ATOM 4303 N N . TYR B 1 249 ? -7.297 -33.156 -16.875 1 62.38 249 TYR B N 1
ATOM 4304 C CA . TYR B 1 249 ? -7.734 -34.312 -16.078 1 62.38 249 TYR B CA 1
ATOM 4305 C C . TYR B 1 249 ? -6.57 -35.219 -15.766 1 62.38 249 TYR B C 1
ATOM 4307 O O . TYR B 1 249 ? -6.469 -35.75 -14.664 1 62.38 249 TYR B O 1
ATOM 4315 N N . SER B 1 250 ? -5.633 -35.25 -16.547 1 58.56 250 SER B N 1
ATOM 4316 C CA . SER B 1 250 ? -4.691 -36.344 -16.297 1 58.56 250 SER B CA 1
ATOM 4317 C C . SER B 1 250 ? -3.488 -35.875 -15.484 1 58.56 250 SER B C 1
ATOM 4319 O O . SER B 1 250 ? -2.734 -36.656 -14.938 1 58.56 250 SER B O 1
ATOM 4321 N N . LEU B 1 251 ? -3.467 -34.594 -15.172 1 65.69 251 LEU B N 1
ATOM 4322 C CA . LEU B 1 251 ? -2.236 -34.125 -14.555 1 65.69 251 LEU B CA 1
ATOM 4323 C C . LEU B 1 251 ? -2.477 -33.719 -13.109 1 65.69 251 LEU B C 1
ATOM 4325 O O . LEU B 1 251 ? -3.137 -32.719 -12.844 1 65.69 251 LEU B O 1
ATOM 4329 N N . GLU B 1 252 ? -2.145 -34.656 -12.211 1 70 252 GLU B N 1
ATOM 4330 C CA . GLU B 1 252 ? -2.145 -34.375 -10.781 1 70 252 GLU B CA 1
ATOM 4331 C C . GLU B 1 252 ? -0.723 -34.344 -10.227 1 70 252 GLU B C 1
ATOM 4333 O O . GLU B 1 252 ? -0.102 -35.375 -10.016 1 70 252 GLU B O 1
ATOM 4338 N N . PHE B 1 253 ? -0.306 -33.219 -9.938 1 72.5 253 PHE B N 1
ATOM 4339 C CA . PHE B 1 253 ? 1.089 -33 -9.562 1 72.5 253 PHE B CA 1
ATOM 4340 C C . PHE B 1 253 ? 1.417 -33.75 -8.273 1 72.5 253 PHE B C 1
ATOM 4342 O O . PHE B 1 253 ? 2.584 -34.031 -7.992 1 72.5 253 PHE B O 1
ATOM 4349 N N . GLY B 1 254 ? 0.376 -34.031 -7.504 1 70.38 254 GLY B N 1
ATOM 4350 C CA . GLY B 1 254 ? 0.625 -34.781 -6.273 1 70.38 254 GLY B CA 1
ATOM 4351 C C . GLY B 1 254 ? 0.874 -36.25 -6.504 1 70.38 254 GLY B C 1
ATOM 4352 O O . GLY B 1 254 ? 1.306 -36.969 -5.594 1 70.38 254 GLY B O 1
ATOM 4353 N N . LYS B 1 255 ? 0.679 -36.625 -7.781 1 75.69 255 LYS B N 1
ATOM 4354 C CA . LYS B 1 255 ? 0.867 -38.031 -8.109 1 75.69 255 LYS B CA 1
ATOM 4355 C C . LYS B 1 255 ? 2.027 -38.219 -9.086 1 75.69 255 LYS B C 1
ATOM 4357 O O . LYS B 1 255 ? 2.176 -37.469 -10.039 1 75.69 255 LYS B O 1
ATOM 4362 N N . LEU B 1 256 ? 2.867 -39.188 -8.719 1 73.5 256 LEU B N 1
ATOM 4363 C CA . LEU B 1 256 ? 3.982 -39.5 -9.609 1 73.5 256 LEU B CA 1
ATOM 4364 C C . LEU B 1 256 ? 3.49 -40.156 -10.883 1 73.5 256 LEU B C 1
ATOM 4366 O O . LEU B 1 256 ? 2.76 -41.156 -10.828 1 73.5 256 LEU B O 1
ATOM 4370 N N . SER B 1 257 ? 3.686 -39.469 -12.039 1 83.38 257 SER B N 1
ATOM 4371 C CA . SER B 1 257 ? 3.379 -40.031 -13.359 1 83.38 257 SER B CA 1
ATOM 4372 C C . SER B 1 257 ? 4.371 -39.531 -14.406 1 83.38 257 SER B C 1
ATOM 4374 O O . SER B 1 257 ? 5.059 -38.531 -14.203 1 83.38 257 SER B O 1
ATOM 4376 N N . GLU B 1 258 ? 4.402 -40.281 -15.445 1 84.44 258 GLU B N 1
ATOM 4377 C CA . GLU B 1 258 ? 5.281 -39.906 -16.547 1 84.44 258 GLU B CA 1
ATOM 4378 C C . GLU B 1 258 ? 4.902 -38.562 -17.125 1 84.44 258 GLU B C 1
ATOM 4380 O O . GLU B 1 258 ? 5.773 -37.781 -17.531 1 84.44 258 GLU B O 1
ATOM 4385 N N . GLU B 1 259 ? 3.674 -38.344 -17.125 1 83.75 259 GLU B N 1
ATOM 4386 C CA . GLU B 1 259 ? 3.189 -37.094 -17.672 1 83.75 259 GLU B CA 1
ATOM 4387 C C . GLU B 1 259 ? 3.625 -35.906 -16.797 1 83.75 259 GLU B C 1
ATOM 4389 O O . GLU B 1 259 ? 4.051 -34.875 -17.328 1 83.75 259 GLU B O 1
ATOM 4394 N N . VAL B 1 260 ? 3.518 -36.062 -15.523 1 86.5 260 VAL B N 1
ATOM 4395 C CA . VAL B 1 260 ? 3.941 -35.031 -14.594 1 86.5 260 VAL B CA 1
ATOM 4396 C C . VAL B 1 260 ? 5.434 -34.781 -14.758 1 86.5 260 VAL B C 1
ATOM 4398 O O . VAL B 1 260 ? 5.863 -33.625 -14.812 1 86.5 260 VAL B O 1
ATOM 4401 N N . ASP B 1 261 ? 6.176 -35.844 -14.914 1 89 261 ASP B N 1
ATOM 4402 C CA . ASP B 1 261 ? 7.621 -35.688 -15.078 1 89 261 ASP B CA 1
ATOM 4403 C C . ASP B 1 261 ? 7.961 -34.906 -16.344 1 89 261 ASP B C 1
ATOM 4405 O O . ASP B 1 261 ? 8.844 -34.062 -16.328 1 89 261 ASP B O 1
ATOM 4409 N N . ARG B 1 262 ? 7.258 -35.281 -17.328 1 88.94 262 ARG B N 1
ATOM 4410 C CA . ARG B 1 262 ? 7.488 -34.594 -18.609 1 88.94 262 ARG B CA 1
ATOM 4411 C C . ARG B 1 262 ? 7.188 -33.094 -18.5 1 88.94 262 ARG B C 1
ATOM 4413 O O . ARG B 1 262 ? 7.984 -32.281 -18.938 1 88.94 262 ARG B O 1
ATOM 4420 N N . VAL B 1 263 ? 6.094 -32.812 -17.938 1 88.5 263 VAL B N 1
ATOM 4421 C CA . VAL B 1 263 ? 5.664 -31.422 -17.812 1 88.5 263 VAL B CA 1
ATOM 4422 C C . VAL B 1 263 ? 6.641 -30.656 -16.922 1 88.5 263 VAL B C 1
ATOM 4424 O O . VAL B 1 263 ? 7.004 -29.516 -17.234 1 88.5 263 VAL B O 1
ATOM 4427 N N . VAL B 1 264 ? 7.09 -31.234 -15.852 1 92.56 264 VAL B N 1
ATOM 4428 C CA . VAL B 1 264 ? 8.039 -30.609 -14.938 1 92.56 264 VAL B CA 1
ATOM 4429 C C . VAL B 1 264 ? 9.344 -30.297 -15.68 1 92.56 264 VAL B C 1
ATOM 4431 O O . VAL B 1 264 ? 9.906 -29.219 -15.531 1 92.56 264 VAL B O 1
ATOM 4434 N N . GLU B 1 265 ? 9.75 -31.203 -16.516 1 93.81 265 GLU B N 1
ATOM 4435 C CA . GLU B 1 265 ? 10.969 -31 -17.281 1 93.81 265 GLU B CA 1
ATOM 4436 C C . GLU B 1 265 ? 10.805 -29.844 -18.266 1 93.81 265 GLU B C 1
ATOM 4438 O O . GLU B 1 265 ? 11.734 -29.062 -18.469 1 93.81 265 GLU B O 1
ATOM 4443 N N . GLU B 1 266 ? 9.648 -29.75 -18.859 1 93 266 GLU B N 1
ATOM 4444 C CA . GLU B 1 266 ? 9.375 -28.656 -19.797 1 93 266 GLU B CA 1
ATOM 4445 C C . GLU B 1 266 ? 9.414 -27.312 -19.094 1 93 266 GLU B C 1
ATOM 4447 O O . GLU B 1 266 ? 9.922 -26.328 -19.641 1 93 266 GLU B O 1
ATOM 4452 N N . ILE B 1 267 ? 8.859 -27.266 -17.891 1 95.06 267 ILE B N 1
ATOM 4453 C CA . ILE B 1 267 ? 8.867 -26.031 -17.125 1 95.06 267 ILE B CA 1
ATOM 4454 C C . ILE B 1 267 ? 10.297 -25.672 -16.75 1 95.06 267 ILE B C 1
ATOM 4456 O O . ILE B 1 267 ? 10.695 -24.5 -16.859 1 95.06 267 ILE B O 1
ATOM 4460 N N . VAL B 1 268 ? 11.062 -26.656 -16.328 1 96.5 268 VAL B N 1
ATOM 4461 C CA . VAL B 1 268 ? 12.453 -26.438 -15.945 1 96.5 268 VAL B CA 1
ATOM 4462 C C . VAL B 1 268 ? 13.234 -25.891 -17.141 1 96.5 268 VAL B C 1
ATOM 4464 O O . VAL B 1 268 ? 14 -24.938 -17 1 96.5 268 VAL B O 1
ATOM 4467 N N . ASP B 1 269 ? 12.977 -26.469 -18.312 1 95.62 269 ASP B N 1
ATOM 4468 C CA . ASP B 1 269 ? 13.617 -25.969 -19.516 1 95.62 269 ASP B CA 1
ATOM 4469 C C . ASP B 1 269 ? 13.273 -24.5 -19.766 1 95.62 269 ASP B C 1
ATOM 4471 O O . ASP B 1 269 ? 14.148 -23.703 -20.109 1 95.62 269 ASP B O 1
ATOM 4475 N N . PHE B 1 270 ? 12.055 -24.203 -19.609 1 95.56 270 PHE B N 1
ATOM 4476 C CA . PHE B 1 270 ? 11.594 -22.828 -19.797 1 95.56 270 PHE B CA 1
ATOM 4477 C C . PHE B 1 270 ? 12.273 -21.891 -18.797 1 95.56 270 PHE B C 1
ATOM 4479 O O . PHE B 1 270 ? 12.773 -20.828 -19.172 1 95.56 270 PHE B O 1
ATOM 4486 N N . LEU B 1 271 ? 12.32 -22.281 -17.531 1 96.31 271 LEU B N 1
ATOM 4487 C CA . LEU B 1 271 ? 12.883 -21.453 -16.453 1 96.31 271 LEU B CA 1
ATOM 4488 C C . LEU B 1 271 ? 14.359 -21.172 -16.719 1 96.31 271 LEU B C 1
ATOM 4490 O O . LEU B 1 271 ? 14.812 -20.031 -16.562 1 96.31 271 LEU B O 1
ATOM 4494 N N . LEU B 1 272 ? 15.094 -22.141 -17.141 1 94.69 272 LEU B N 1
ATOM 4495 C CA . LEU B 1 272 ? 16.531 -22.016 -17.344 1 94.69 272 LEU B CA 1
ATOM 4496 C C . LEU B 1 272 ? 16.828 -21.203 -18.594 1 94.69 272 LEU B C 1
ATOM 4498 O O . LEU B 1 272 ? 17.922 -20.672 -18.75 1 94.69 272 LEU B O 1
ATOM 4502 N N . ASP B 1 273 ? 15.844 -21.078 -19.438 1 93.69 273 ASP B N 1
ATOM 4503 C CA . ASP B 1 273 ? 16.031 -20.375 -20.703 1 93.69 273 ASP B CA 1
ATOM 4504 C C . ASP B 1 273 ? 15.578 -18.922 -20.609 1 93.69 273 ASP B C 1
ATOM 4506 O O . ASP B 1 273 ? 15.773 -18.141 -21.531 1 93.69 273 ASP B O 1
ATOM 4510 N N . ILE B 1 274 ? 14.969 -18.484 -19.531 1 91.31 274 ILE B N 1
ATOM 4511 C CA . ILE B 1 274 ? 14.336 -17.172 -19.391 1 91.31 274 ILE B CA 1
ATOM 4512 C C . ILE B 1 274 ? 15.391 -16.078 -19.562 1 91.31 274 ILE B C 1
ATOM 4514 O O . ILE B 1 274 ? 15.172 -15.117 -20.297 1 91.31 274 ILE B O 1
ATOM 4518 N N . PRO B 1 275 ? 16.531 -16.156 -18.859 1 84.75 275 PRO B N 1
ATOM 4519 C CA . PRO B 1 275 ? 17.516 -15.094 -19.031 1 84.75 275 PRO B CA 1
ATOM 4520 C C . PRO B 1 275 ? 17.875 -14.875 -20.5 1 84.75 275 PRO B C 1
ATOM 4522 O O . PRO B 1 275 ? 18.016 -13.727 -20.938 1 84.75 275 PRO B O 1
ATOM 4525 N N . LYS B 1 276 ? 17.984 -15.938 -21.203 1 84.81 276 LYS B N 1
ATOM 4526 C CA . LYS B 1 276 ? 18.281 -15.844 -22.625 1 84.81 276 LYS B CA 1
ATOM 4527 C C . LYS B 1 276 ? 17.109 -15.211 -23.391 1 84.81 276 LYS B C 1
ATOM 4529 O O . LYS B 1 276 ? 17.328 -14.383 -24.281 1 84.81 276 LYS B O 1
ATOM 4534 N N . ARG B 1 277 ? 15.938 -15.57 -23.141 1 83.5 277 ARG B N 1
ATOM 4535 C CA . ARG B 1 277 ? 14.734 -15.055 -23.781 1 83.5 277 ARG B CA 1
ATOM 4536 C C . ARG B 1 277 ? 14.578 -13.555 -23.531 1 83.5 277 ARG B C 1
ATOM 4538 O O . ARG B 1 277 ? 14.156 -12.812 -24.406 1 83.5 277 ARG B O 1
ATOM 4545 N N . LEU B 1 278 ? 14.898 -13.125 -22.297 1 82.12 278 LEU B N 1
ATOM 4546 C CA . LEU B 1 278 ? 14.789 -11.711 -21.938 1 82.12 278 LEU B CA 1
ATOM 4547 C C . LEU B 1 278 ? 15.844 -10.883 -22.672 1 82.12 278 LEU B C 1
ATOM 4549 O O . LEU B 1 278 ? 15.57 -9.75 -23.078 1 82.12 278 LEU B O 1
ATOM 4553 N N . GLN B 1 279 ? 16.969 -11.375 -22.797 1 76.81 279 GLN B N 1
ATOM 4554 C CA . GLN B 1 279 ? 18.031 -10.695 -23.531 1 76.81 279 GLN B CA 1
ATOM 4555 C C . GLN B 1 279 ? 17.656 -10.539 -25 1 76.81 279 GLN B C 1
ATOM 4557 O O . GLN B 1 279 ? 17.891 -9.492 -25.609 1 76.81 279 GLN B O 1
ATOM 4562 N N . GLN B 1 280 ? 17.094 -11.539 -25.562 1 74 280 GLN B N 1
ATOM 4563 C CA . GLN B 1 280 ? 16.688 -11.523 -26.953 1 74 280 GLN B CA 1
ATOM 4564 C C . GLN B 1 280 ? 15.586 -10.492 -27.203 1 74 280 GLN B C 1
ATOM 4566 O O . GLN B 1 280 ? 15.562 -9.844 -28.25 1 74 280 GLN B O 1
ATOM 4571 N N . ALA B 1 281 ? 14.727 -10.367 -26.266 1 65.75 281 ALA B N 1
ATOM 4572 C CA . ALA B 1 281 ? 13.633 -9.398 -26.391 1 65.75 281 ALA B CA 1
ATOM 4573 C C . ALA B 1 281 ? 14.172 -7.973 -26.359 1 65.75 281 ALA B C 1
ATOM 4575 O O . ALA B 1 281 ? 13.625 -7.09 -27.031 1 65.75 281 ALA B O 1
ATOM 4576 N N . LEU B 1 282 ? 15.133 -7.734 -25.562 1 61.78 282 LEU B N 1
ATOM 4577 C CA . LEU B 1 282 ? 15.758 -6.418 -25.469 1 61.78 282 LEU B CA 1
ATOM 4578 C C . LEU B 1 282 ? 16.531 -6.09 -26.734 1 61.78 282 LEU B C 1
ATOM 4580 O O . LEU B 1 282 ? 16.641 -4.922 -27.125 1 61.78 282 LEU B O 1
ATOM 4584 N N . GLU B 1 283 ? 17.375 -7.07 -27.312 1 58.56 283 GLU B N 1
ATOM 4585 C CA . GLU B 1 283 ? 18.188 -6.836 -28.5 1 58.56 283 GLU B CA 1
ATOM 4586 C C . GLU B 1 283 ? 17.312 -6.637 -29.734 1 58.56 283 GLU B C 1
ATOM 4588 O O . GLU B 1 283 ? 17.734 -6.012 -30.719 1 58.56 283 GLU B O 1
ATOM 4593 N N . GLY B 1 284 ? 16.156 -6.297 -29.812 1 47.62 284 GLY B N 1
ATOM 4594 C CA . GLY B 1 284 ? 15.289 -6.051 -30.953 1 47.62 284 GLY B CA 1
ATOM 4595 C C . GLY B 1 284 ? 15.445 -7.086 -32.062 1 47.62 284 GLY B C 1
ATOM 4596 O O . GLY B 1 284 ? 16.391 -7.875 -32.031 1 47.62 284 GLY B O 1
ATOM 4597 N N . PRO B 1 285 ? 14.414 -7.375 -32.969 1 39.28 285 PRO B N 1
ATOM 4598 C CA . PRO B 1 285 ? 14.688 -8.125 -34.219 1 39.28 285 PRO B CA 1
ATOM 4599 C C . PRO B 1 285 ? 15.992 -7.707 -34.875 1 39.28 285 PRO B C 1
ATOM 4601 O O . PRO B 1 285 ? 16.141 -6.551 -35.281 1 39.28 285 PRO B O 1
ATOM 4604 N N . HIS B 1 286 ? 17.047 -7.922 -34.594 1 33.88 286 HIS B N 1
ATOM 4605 C CA . HIS B 1 286 ? 17.938 -7.871 -35.75 1 33.88 286 HIS B CA 1
ATOM 4606 C C . HIS B 1 286 ? 17.312 -8.578 -36.938 1 33.88 286 HIS B C 1
ATOM 4608 O O . HIS B 1 286 ? 16.453 -9.445 -36.781 1 33.88 286 HIS B O 1
ATOM 4614 N N . THR B 1 287 ? 17.562 -8.156 -38.312 1 32.59 287 THR B N 1
ATOM 4615 C CA . THR B 1 287 ? 17.25 -8.664 -39.656 1 32.59 287 THR B CA 1
ATOM 4616 C C . THR B 1 287 ? 17.469 -10.172 -39.719 1 32.59 287 THR B C 1
ATOM 4618 O O . THR B 1 287 ? 17.719 -10.727 -40.781 1 32.59 287 THR B O 1
ATOM 4621 N N . HIS B 1 288 ? 17.797 -10.922 -38.781 1 31.11 288 HIS B N 1
ATOM 4622 C CA . HIS B 1 288 ? 17.875 -12.266 -39.312 1 31.11 288 HIS B CA 1
ATOM 4623 C C . HIS B 1 288 ? 16.531 -12.734 -39.844 1 31.11 288 HIS B C 1
ATOM 4625 O O . HIS B 1 288 ? 15.508 -12.57 -39.188 1 31.11 288 HIS B O 1
ATOM 4631 N N . SER B 1 289 ? 16.391 -12.93 -41.188 1 28.66 289 SER B N 1
ATOM 4632 C CA . SER B 1 289 ? 15.445 -13.539 -42.125 1 28.66 289 SER B CA 1
ATOM 4633 C C . SER B 1 289 ? 14.828 -14.805 -41.531 1 28.66 289 SER B C 1
ATOM 4635 O O . SER B 1 289 ? 15.547 -15.695 -41.094 1 28.66 289 SER B O 1
ATOM 4637 N N . LEU B 1 290 ? 13.75 -14.75 -41 1 30.47 290 LEU B N 1
ATOM 4638 C CA . LEU B 1 290 ? 12.867 -15.898 -40.844 1 30.47 290 LEU B CA 1
ATOM 4639 C C . LEU B 1 290 ? 13.031 -16.875 -42 1 30.47 290 LEU B C 1
ATOM 4641 O O . LEU B 1 290 ? 12.547 -16.625 -43.094 1 30.47 290 LEU B O 1
ATOM 4645 N N . GLU B 1 291 ? 14.203 -17.5 -42.094 1 29.84 291 GLU B N 1
ATOM 4646 C CA . GLU B 1 291 ? 14.125 -18.672 -42.969 1 29.84 291 GLU B CA 1
ATOM 4647 C C . GLU B 1 291 ? 12.953 -19.562 -42.594 1 29.84 291 GLU B C 1
ATOM 4649 O O . GLU B 1 291 ? 12.883 -20.062 -41.469 1 29.84 291 GLU B O 1
ATOM 4654 N N . LEU B 1 292 ? 11.836 -19.344 -43.219 1 28.73 292 LEU B N 1
ATOM 4655 C CA . LEU B 1 292 ? 10.648 -20.188 -43.312 1 28.73 292 LEU B CA 1
ATOM 4656 C C . LEU B 1 292 ? 11.047 -21.641 -43.562 1 28.73 292 LEU B C 1
ATOM 4658 O O . LEU B 1 292 ? 11.875 -21.922 -44.438 1 28.73 292 LEU B O 1
ATOM 4662 N N . PRO B 1 293 ? 11.039 -22.453 -42.594 1 29.94 293 PRO B N 1
ATOM 4663 C CA . PRO B 1 293 ? 11.312 -23.828 -43.062 1 29.94 293 PRO B CA 1
ATOM 4664 C C . PRO B 1 293 ? 10.523 -24.203 -44.281 1 29.94 293 PRO B C 1
ATOM 4666 O O . PRO B 1 293 ? 9.391 -23.734 -44.469 1 29.94 293 PRO B O 1
ATOM 4669 N N . ARG B 1 294 ? 11.242 -24.422 -45.5 1 27.53 294 ARG B N 1
ATOM 4670 C CA . ARG B 1 294 ? 10.758 -24.922 -46.781 1 27.53 294 ARG B CA 1
ATOM 4671 C C . ARG B 1 294 ? 9.703 -26 -46.594 1 27.53 294 ARG B C 1
ATOM 4673 O O . ARG B 1 294 ? 9.82 -26.844 -45.719 1 27.53 294 ARG B O 1
ATOM 4680 N N . ALA B 1 295 ? 8.602 -25.688 -47.312 1 27.98 295 ALA B N 1
ATOM 4681 C CA . ALA B 1 295 ? 7.508 -26.609 -47.562 1 27.98 295 ALA B CA 1
ATOM 4682 C C . ALA B 1 295 ? 8.039 -27.969 -48 1 27.98 295 ALA B C 1
ATOM 4684 O O . ALA B 1 295 ? 8.828 -28.062 -48.938 1 27.98 295 ALA B O 1
ATOM 4685 N N . VAL B 1 296 ? 8.258 -28.859 -46.938 1 24.11 296 VAL B N 1
ATOM 4686 C CA . VAL B 1 296 ? 8.484 -30.219 -47.438 1 24.11 296 VAL B CA 1
ATOM 4687 C C . VAL B 1 296 ? 7.5 -30.531 -48.562 1 24.11 296 VAL B C 1
ATOM 4689 O O . VAL B 1 296 ? 6.285 -30.406 -48.375 1 24.11 296 VAL B O 1
ATOM 4692 N N . THR B 1 297 ? 7.926 -30.406 -49.844 1 24.36 297 THR B N 1
ATOM 4693 C CA . THR B 1 297 ? 7.293 -31.094 -50.969 1 24.36 297 THR B CA 1
ATOM 4694 C C . THR B 1 297 ? 7.16 -32.594 -50.688 1 24.36 297 THR B C 1
ATOM 4696 O O . THR B 1 297 ? 8.094 -33.219 -50.156 1 24.36 297 THR B O 1
#

Sequence (594 aa):
MEIVEQKHNENGPACCEAIGTEPVAVRVSFEGNIGVGKSTILKLLQSHPRLQGKTEVLQEPIWEWQNVKGTGLNMLDAFYKDPKRYAYLFQSFVFTTRFLQQNTAAKESTAALLLMERSVLTDRCVFVKTCTEQGYFNSLESAAYDAWYDGVVSTLPGVVPHAFVYLRADPSVCYDRLKTRGRSEEAGVSLEYLQSLHSKHEKWFIDSAFKGAGNGNWGGKSQAGYFFTHSNVPSVIKGRPVFVVDCSYSLEFGKLSEEVDRVVEEIVDFLLDIPKRLQQALEGPHTHSLELPRAVTMEIVEQKHNENGPACCEAIGTEPVAVRVSFEGNIGVGKSTILKLLQSHPRLQGKTEVLQEPIWEWQNVKGTGLNMLDAFYKDPKRYAYLFQSFVFTTRFLQQNTAAKESTAALLLMERSVLTDRCVFVKTCTEQGYFNSLESAAYDAWYDGVVSTLPGVVPHAFVYLRADPSVCYDRLKTRGRSEEAGVSLEYLQSLHSKHEKWFIDSAFKGAGNGNWGGKSQAGYFFTHSNVPSVIKGRPVFVVDCSYSLEFGKLSEEVDRVVEEIVDFLLDIPKRLQQALEGPHTHSLELPRAVT

Solvent-accessible surface area (backbone atoms only — not comparable to full-atom values): 33557 Å² total; per-residue (Å²): 137,83,80,78,78,76,79,75,76,76,72,64,7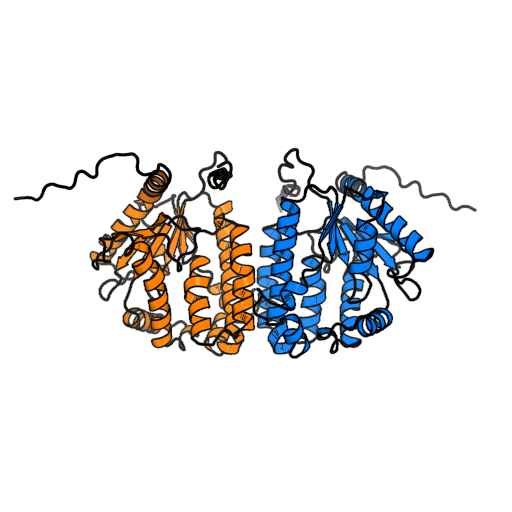8,71,72,71,58,84,72,59,91,68,83,76,49,47,32,33,23,42,38,62,52,76,51,61,47,65,73,53,48,52,53,53,49,62,68,30,79,92,36,56,89,32,56,42,78,43,69,66,66,57,68,54,36,51,25,33,82,72,71,68,46,37,49,53,41,47,23,64,75,38,35,62,77,26,35,59,61,43,53,53,48,51,42,50,55,48,49,52,51,40,39,50,44,56,71,66,53,85,30,56,31,34,41,25,54,43,46,64,62,47,47,50,64,27,53,48,46,46,33,46,74,71,53,24,34,51,72,63,54,48,40,52,52,62,58,46,47,62,62,56,52,65,73,45,63,64,50,60,54,59,30,36,35,36,43,38,55,53,46,68,58,16,45,54,42,43,64,68,69,54,55,76,58,56,72,72,64,48,65,65,54,41,43,50,43,41,53,36,46,41,52,47,64,45,54,33,18,31,38,80,69,71,64,52,61,81,80,78,58,66,45,74,37,37,28,41,91,36,96,82,41,65,74,88,45,52,63,27,43,31,36,40,37,67,40,42,96,83,53,50,73,89,44,95,43,70,65,46,53,52,52,52,50,52,51,50,54,51,63,74,41,40,70,59,53,55,52,52,62,70,66,47,88,61,84,76,71,78,77,66,81,73,77,81,122,135,82,79,77,79,76,78,74,75,76,72,65,79,70,73,71,56,84,71,59,91,66,84,76,47,47,33,33,24,42,39,62,52,78,52,61,48,65,73,52,47,53,53,53,50,62,68,29,79,92,35,56,89,32,57,41,78,44,70,65,65,56,68,51,37,51,26,33,83,73,69,69,45,37,48,53,40,47,22,62,74,36,35,62,78,25,34,59,61,43,53,53,48,52,41,50,56,48,48,52,51,40,39,49,45,57,71,66,53,84,31,56,32,35,42,25,53,45,46,64,62,47,46,49,64,27,53,47,46,46,33,45,75,72,53,23,33,52,72,64,55,49,40,51,53,62,57,45,47,64,61,55,52,64,73,44,65,61,50,59,55,58,30,36,35,38,44,39,57,53,44,69,58,15,47,54,42,42,62,68,69,54,53,76,59,56,71,72,65,48,64,68,54,40,43,52,44,41,54,36,46,42,51,47,64,45,48,32,19,23,50,74,68,75,76,47,68,83,78,77,55,64,44,76,38,37,28,40,92,38,96,83,43,66,76,88,45,50,64,27,43,32,36,39,38,69,40,42,95,83,51,49,72,90,45,95,44,72,65,45,52,51,51,52,51,54,50,51,52,50,62,73,43,42,70,60,53,54,51,53,62,70,65,47,87,62,83,76,72,78,75,65,80,73,77,82,125

Radius of gyration: 28.14 Å; Cα contacts (8 Å, |Δi|>4): 842; chains: 2; bounding box: 53×81×94 Å

Organism: Physcomitrium patens (NCBI:txid3218)

Foldseek 3Di:
DDPPPPPPPCPDPPPPPPPDPQQQAAEEEEDEFAQLQLVLLLVVLQPDPLCDPAEDEAEQPLVCQCQPVNPNDHLLLVCLVQLLVRVLVSLVVSLVVQVVSQLCCRVPPNHNHYYYHHASLLSVQFRVVLCVVVNSDDPVSNVVCVVCVVVVCVVRVSRDHLEYEYRDEQLVNSVVSCVVVCDPSCPSPDSVSRVSRNVSSCCQQQQQFQCVVVPSDPPLAWDKTFGDDDPSDDPSRHGGMYTYHYSYPPHDSVDDDPVNVVRSVVVVVVRVCRVVSSVVSVVPPDPPPPPPPDDPD/DDPPPPPPPCPDPPVPPPPDPQQQAAEEEEDEFAQLQLVLLLVVLQPDPVCDPAEDEAEQPLVCQCQPVNPNDHLLLVCLVQVLVRVLVSLVVSLVVLVVRQLCCRVPPNHNHYYYHHASLLSVQFRVVLCVVVNSDDPVSNVVCVVCVVVVCVVRVSRDHQEYEYRDEQLVNSVVSCVVVCDPSCPSPDSVSSVSRNVSSCCAQQVQFAVVVVDDHPPLAWDKTFGDDDPSDDPSRHGGMYTYHYSYDPHDSVDDDPVNVVRSVVVVVVRVCRVVSSVVSVVPPDPPDPPPPDDPD

pLDDT: mean 81.12, std 21.76, range [23.75, 97.94]

Nearest PDB structures (foldseek):
  2no7-assembly1_B  TM=9.172E-01  e=4.531E-17  Homo sapiens
  2zia-assembly1_A  TM=8.879E-01  e=3.191E-17  Homo sapiens
  2a2z-assembly1_B  TM=8.863E-01  e=1.545E-16  Homo sapiens
  3mjr-assembly1_B  TM=8.467E-01  e=2.349E-14  Homo sapiens
  3mjr-assembly2_D  TM=8.321E-01  e=1.355E-13  Homo sapiens